Protein AF-A0A3B8NJV6-F1 (afdb_monomer_lite)

Radius of gyration: 21.3 Å; chains: 1; bounding box: 54×53×57 Å

pLDDT: mean 87.56, std 12.75, range [44.25, 98.75]

Sequence (401 aa):
MRKDLNSIYKDPWNVGYYSVETSPRDGHFWYRLAKHYKNSHYLWAAEQVAIGGRPANGEVPEEYLSAYQRRFAWFVERGIRPEVPRGGSMVGELSSMKEKVPERLYLNRDRRAGTPFAAYFLYPHKDEHLDNVSGHLYEYSVSGSKYLHTSGKYNNVYRNDAPIGGGTGEESLDLLLVLHGRHKFPLHPDRKGDQRDFMRRGNIKHDDDFVAAENNAEGDSYGQFAFNDYYGKGSRWERKSVLTREGHFVVMDKYRGSESLGNEYLAGPVWHLGFEETMESGRQKENWFDVPPLDNAWWKRGKSRLLLIMYPHENSQHGKLKQSNSQDTGPNITAFSYRPIRGLRDEYFLSVFVPYDLPQDPSDIRKRTHMQMDKNGSYEVTFEGQGIRVLLGEKWSVSRK

Secondary structure (DSSP, 8-state):
--S-HHHHHH-TTT--SS-STTTTHHHHHHHHHHHHHT-HHHHHHHHHHHH----TT----HHHHHHHHHHHHHHHTTT----PPP---EEEES-SSSS--EEEEEEES--STT--EEEEE--SS--TTTTT-TT-EEEEEETTEEEE--S-S--S-EETTEE-SS-SSGGGSSSEEEEETTSPSSPPTTSPP-TTS---STT-EE-TTT-EEEE-TTS-EEEEEEEETTTSTT-EEEEEEEE-TT--EEEEEEEEB-GGGTT-EEEEEEEEE---TTPPPEEES-SEEEE--SEE-TT--S-EEEEEEEPP-TT-EEEEEEES--SSSSSEEEEEEEEEE-BT-EEEEEEEEEEEETT--HHHHHHTEEEEE-TTS-EEEEEGGGTEEEEESSSEEEEE-

Structure (mmCIF, N/CA/C/O backbone):
data_AF-A0A3B8NJV6-F1
#
_entry.id   AF-A0A3B8NJV6-F1
#
loop_
_atom_site.group_PDB
_atom_site.id
_atom_site.type_symbol
_atom_site.label_atom_id
_atom_site.label_alt_id
_atom_site.label_comp_id
_atom_site.label_asym_id
_atom_site.label_entity_id
_atom_site.label_seq_id
_atom_site.pdbx_PDB_ins_code
_atom_site.Cartn_x
_atom_site.Cartn_y
_atom_site.Cartn_z
_atom_site.occupancy
_atom_site.B_iso_or_equiv
_atom_site.auth_seq_id
_atom_site.auth_comp_id
_atom_site.auth_asym_id
_atom_site.auth_atom_id
_atom_site.pdbx_PDB_model_num
ATOM 1 N N . MET A 1 1 ? 14.032 4.635 -5.694 1.00 59.88 1 MET A N 1
ATOM 2 C CA . MET A 1 1 ? 14.594 4.311 -7.019 1.00 59.88 1 MET A CA 1
ATOM 3 C C . MET A 1 1 ? 15.758 5.243 -7.265 1.00 59.88 1 MET A C 1
ATOM 5 O O . MET A 1 1 ? 15.798 6.339 -6.708 1.00 59.88 1 MET A O 1
ATOM 9 N N . ARG A 1 2 ? 16.762 4.794 -8.017 1.00 73.06 2 ARG A N 1
ATOM 10 C CA . ARG A 1 2 ? 17.920 5.632 -8.334 1.00 73.06 2 ARG A CA 1
ATOM 11 C C . ARG A 1 2 ? 17.519 6.728 -9.327 1.00 73.06 2 ARG A C 1
ATOM 13 O O . ARG A 1 2 ? 16.908 6.435 -10.347 1.00 73.06 2 ARG A O 1
ATOM 20 N N . LYS A 1 3 ? 17.894 7.979 -9.031 1.00 73.50 3 LYS A N 1
ATOM 21 C CA . LYS A 1 3 ? 17.603 9.142 -9.892 1.00 73.50 3 LYS A CA 1
ATOM 22 C C . LYS A 1 3 ? 18.487 9.197 -11.144 1.00 73.50 3 LYS A C 1
ATOM 24 O O . LYS A 1 3 ? 18.022 9.616 -12.195 1.00 73.50 3 LYS A O 1
ATOM 29 N N . ASP A 1 4 ? 19.743 8.761 -11.038 1.00 81.88 4 ASP A N 1
ATOM 30 C CA . ASP A 1 4 ? 20.669 8.676 -12.173 1.00 81.88 4 ASP A CA 1
ATOM 31 C C . ASP A 1 4 ? 20.677 7.267 -12.783 1.00 81.88 4 ASP A C 1
ATOM 33 O O . ASP A 1 4 ? 21.416 6.381 -12.342 1.00 81.88 4 ASP A O 1
ATOM 37 N N . LEU A 1 5 ? 19.856 7.070 -13.813 1.00 84.44 5 LEU A N 1
ATOM 38 C CA . LEU A 1 5 ? 19.783 5.811 -14.556 1.00 84.44 5 LEU A CA 1
ATOM 39 C C . LEU A 1 5 ? 21.039 5.549 -15.400 1.00 84.44 5 LEU A C 1
ATOM 41 O O . LEU A 1 5 ? 21.370 4.391 -15.654 1.00 84.44 5 LEU A O 1
ATOM 45 N N . ASN A 1 6 ? 21.788 6.590 -15.781 1.00 86.94 6 ASN A N 1
ATOM 46 C CA . ASN A 1 6 ? 22.976 6.430 -16.620 1.00 86.94 6 ASN A CA 1
ATOM 47 C C . ASN A 1 6 ? 24.079 5.657 -15.895 1.00 86.94 6 ASN A C 1
ATOM 49 O O . ASN A 1 6 ? 24.786 4.871 -16.524 1.00 86.94 6 ASN A O 1
ATOM 53 N N . SER A 1 7 ? 24.222 5.842 -14.579 1.00 87.62 7 SER A N 1
ATOM 54 C CA . SER A 1 7 ? 25.159 5.048 -13.772 1.00 87.62 7 SER A CA 1
ATOM 55 C C . SER A 1 7 ? 24.860 3.544 -13.836 1.00 87.62 7 SER A C 1
ATOM 57 O O . SER A 1 7 ? 25.784 2.751 -14.017 1.00 87.62 7 SER A O 1
ATOM 59 N N . ILE A 1 8 ? 23.577 3.161 -13.786 1.00 88.56 8 ILE A N 1
ATOM 60 C CA . ILE A 1 8 ? 23.128 1.767 -13.923 1.00 88.56 8 ILE A CA 1
ATOM 61 C C . ILE A 1 8 ? 23.467 1.254 -15.313 1.00 88.56 8 ILE A C 1
ATOM 63 O O . ILE A 1 8 ? 24.032 0.176 -15.460 1.00 88.56 8 ILE A O 1
ATOM 67 N N . TYR A 1 9 ? 23.141 2.019 -16.353 1.00 90.56 9 TYR A N 1
ATOM 68 C CA . TYR A 1 9 ? 23.356 1.548 -17.715 1.00 90.56 9 TYR A CA 1
ATOM 69 C C . TYR A 1 9 ? 24.833 1.462 -18.084 1.00 90.56 9 TYR A C 1
ATOM 71 O O . TYR A 1 9 ? 25.172 0.632 -18.921 1.00 90.56 9 TYR A O 1
ATOM 79 N N . LYS A 1 10 ? 25.718 2.244 -17.446 1.00 92.19 10 LYS A N 1
ATOM 80 C CA . LYS A 1 10 ? 27.181 2.166 -17.609 1.00 92.19 10 LYS A CA 1
ATOM 81 C C . LYS A 1 10 ? 27.787 0.950 -16.912 1.00 92.19 10 LYS A C 1
ATOM 83 O O . LYS A 1 10 ? 28.566 0.240 -17.555 1.00 92.19 10 LYS A O 1
ATOM 88 N N . ASP A 1 11 ? 27.391 0.676 -15.672 1.00 91.75 11 ASP A N 1
ATOM 89 C CA . ASP A 1 11 ? 27.839 -0.485 -14.898 1.00 91.75 11 ASP A CA 1
ATOM 90 C C . ASP A 1 11 ? 26.645 -1.285 -14.349 1.00 91.75 11 ASP A C 1
ATOM 92 O O . ASP A 1 11 ? 26.341 -1.244 -13.151 1.00 91.75 11 ASP A O 1
ATOM 96 N N . PRO A 1 12 ? 25.964 -2.057 -15.216 1.00 91.31 12 PRO A N 1
ATOM 97 C CA . PRO A 1 12 ? 24.761 -2.760 -14.815 1.00 91.31 12 PRO A CA 1
ATOM 98 C C . PRO A 1 12 ? 25.064 -3.936 -13.897 1.00 91.31 12 PRO A C 1
ATOM 100 O O . PRO A 1 12 ? 24.116 -4.556 -13.440 1.00 91.31 12 PRO A O 1
ATOM 103 N N . TRP A 1 13 ? 26.331 -4.294 -13.641 1.00 91.62 13 TRP A N 1
ATOM 104 C CA . TRP A 1 13 ? 26.699 -5.377 -12.728 1.00 91.62 13 TRP A CA 1
ATOM 105 C C . TRP A 1 13 ? 26.803 -4.892 -11.288 1.00 91.62 13 TRP A C 1
ATOM 107 O O . TRP A 1 13 ? 26.239 -5.552 -10.416 1.00 91.62 13 TRP A O 1
ATOM 117 N N . ASN A 1 14 ? 27.456 -3.752 -11.052 1.00 89.88 14 ASN A N 1
ATOM 118 C CA . ASN A 1 14 ? 27.744 -3.274 -9.697 1.00 89.88 14 ASN A CA 1
ATOM 119 C C . ASN A 1 14 ? 26.818 -2.144 -9.229 1.00 89.88 14 ASN A C 1
ATOM 121 O O . ASN A 1 14 ? 26.823 -1.794 -8.049 1.00 89.88 14 ASN A O 1
ATOM 125 N N . VAL A 1 15 ? 25.987 -1.599 -10.120 1.00 87.00 15 VAL A N 1
ATOM 126 C CA . VAL A 1 15 ? 24.996 -0.573 -9.785 1.00 87.00 15 VAL A CA 1
ATOM 127 C C . VAL A 1 15 ? 23.593 -1.139 -9.996 1.00 87.00 15 VAL A C 1
ATOM 129 O O . VAL A 1 15 ? 23.237 -1.549 -11.096 1.00 87.00 15 VAL A O 1
ATOM 132 N N . GLY A 1 16 ? 22.791 -1.178 -8.929 1.00 83.62 16 GLY A N 1
ATOM 133 C CA . GLY A 1 16 ? 21.400 -1.629 -8.977 1.00 83.62 16 GLY A CA 1
ATOM 134 C C . GLY A 1 16 ? 20.394 -0.486 -9.125 1.00 83.62 16 GLY A C 1
ATOM 135 O O . GLY A 1 16 ? 20.689 0.691 -8.868 1.00 83.62 16 GLY A O 1
ATOM 136 N N . TYR A 1 17 ? 19.170 -0.863 -9.503 1.00 84.50 17 TYR A N 1
ATOM 137 C CA . TYR A 1 17 ? 18.058 0.060 -9.727 1.00 84.50 17 TYR A CA 1
ATOM 138 C C . TYR A 1 17 ? 17.568 0.738 -8.443 1.00 84.50 17 TYR A C 1
ATOM 140 O O . TYR A 1 17 ? 17.256 1.934 -8.422 1.00 84.50 17 TYR A O 1
ATOM 148 N N . TYR A 1 18 ? 17.542 -0.013 -7.344 1.00 76.44 18 TYR A N 1
ATOM 149 C CA . TYR A 1 18 ? 17.189 0.506 -6.029 1.00 76.44 18 TYR A CA 1
ATOM 150 C C . TYR A 1 18 ? 18.429 1.029 -5.303 1.00 76.44 18 TYR A C 1
ATOM 152 O O . TYR A 1 18 ? 19.483 0.394 -5.297 1.00 76.44 18 TYR A O 1
ATOM 160 N N . SER A 1 19 ? 18.310 2.202 -4.679 1.00 70.50 19 SER A N 1
ATOM 161 C CA . SER A 1 19 ? 19.404 2.861 -3.956 1.00 70.50 19 SER A CA 1
ATOM 162 C C . SER A 1 19 ? 19.463 2.397 -2.497 1.00 70.50 19 SER A C 1
ATOM 164 O O . SER A 1 19 ? 19.260 3.195 -1.590 1.00 70.50 19 SER A O 1
ATOM 166 N N . VAL A 1 20 ? 19.711 1.102 -2.289 1.00 67.19 20 VAL A N 1
ATOM 167 C CA . VAL A 1 20 ? 19.859 0.470 -0.963 1.00 67.19 20 VAL A CA 1
ATOM 168 C C . VAL A 1 20 ? 21.326 0.123 -0.673 1.00 67.19 20 VAL A C 1
ATOM 170 O O . VAL A 1 20 ? 22.140 0.071 -1.598 1.00 67.19 20 VAL A O 1
ATOM 173 N N . GLU A 1 21 ? 21.665 -0.131 0.597 1.00 55.47 21 GLU A N 1
ATOM 174 C CA . GLU A 1 21 ? 23.042 -0.296 1.116 1.00 55.47 21 GLU A CA 1
ATOM 175 C C . GLU A 1 21 ? 23.912 -1.284 0.311 1.00 55.47 21 GLU A C 1
ATOM 177 O O . GLU A 1 21 ? 25.104 -1.051 0.128 1.00 55.47 21 GLU A O 1
ATOM 182 N N . THR A 1 22 ? 23.318 -2.343 -0.260 1.00 65.38 22 THR A N 1
ATOM 183 C CA . THR A 1 22 ? 23.992 -3.275 -1.190 1.00 65.38 22 THR A CA 1
ATOM 184 C C . THR A 1 22 ? 23.231 -3.443 -2.510 1.00 65.38 22 THR A C 1
ATOM 186 O O . THR A 1 22 ? 22.955 -4.550 -2.965 1.00 65.38 22 THR A O 1
ATOM 189 N N . SER A 1 23 ? 22.922 -2.311 -3.146 1.00 68.69 23 SER A N 1
ATOM 190 C CA . SER A 1 23 ? 22.157 -2.151 -4.396 1.00 68.69 23 SER A CA 1
ATOM 191 C C . SER A 1 23 ? 22.261 -3.280 -5.456 1.00 68.69 23 SER A C 1
ATOM 193 O O . SER A 1 23 ? 21.213 -3.725 -5.925 1.00 68.69 23 SER A O 1
ATOM 195 N N . PRO A 1 24 ? 23.442 -3.807 -5.852 1.00 79.88 24 PRO A N 1
ATOM 196 C CA . PRO A 1 24 ? 23.512 -4.855 -6.882 1.00 79.88 24 PRO A CA 1
ATOM 197 C C . PRO A 1 24 ? 23.193 -6.280 -6.385 1.00 79.88 24 PRO A C 1
ATOM 199 O O . PRO A 1 24 ? 22.933 -7.175 -7.199 1.00 79.88 24 PRO A O 1
ATOM 202 N N . ARG A 1 25 ? 23.214 -6.527 -5.066 1.00 83.75 25 ARG A N 1
ATOM 203 C CA . ARG A 1 25 ? 23.138 -7.873 -4.466 1.00 83.75 25 ARG A CA 1
ATOM 204 C 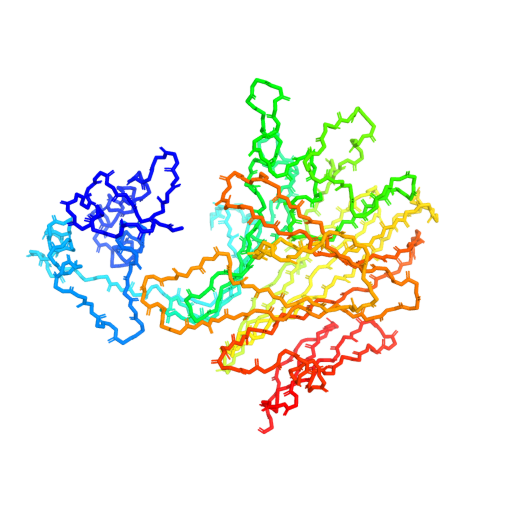C . ARG A 1 25 ? 21.860 -8.614 -4.848 1.00 83.75 25 ARG A C 1
ATOM 206 O O . ARG A 1 25 ? 21.944 -9.783 -5.235 1.00 83.75 25 ARG A O 1
ATOM 213 N N . ASP A 1 26 ? 20.717 -7.937 -4.805 1.00 82.69 26 ASP A N 1
ATOM 214 C CA . ASP A 1 26 ? 19.420 -8.525 -5.161 1.00 82.69 26 ASP A CA 1
ATOM 215 C C . ASP A 1 26 ? 19.384 -8.924 -6.636 1.00 82.69 26 ASP A C 1
ATOM 217 O O . ASP A 1 26 ? 18.955 -10.023 -6.993 1.00 82.69 26 ASP A O 1
ATOM 221 N N . GLY A 1 27 ? 19.943 -8.081 -7.507 1.00 88.50 27 GLY A N 1
ATOM 222 C CA . GLY A 1 27 ? 20.093 -8.403 -8.920 1.00 88.50 27 GLY A CA 1
ATOM 223 C C . GLY A 1 27 ? 20.971 -9.627 -9.155 1.00 88.50 27 GLY A C 1
ATOM 224 O O . GLY A 1 27 ? 20.663 -10.429 -10.038 1.00 88.50 27 GLY A O 1
ATOM 225 N N . HIS A 1 28 ? 22.062 -9.794 -8.403 1.00 92.81 28 HIS A N 1
ATOM 226 C CA . HIS A 1 28 ? 22.901 -10.991 -8.509 1.00 92.81 28 HIS A CA 1
ATOM 227 C C . HIS A 1 28 ? 22.203 -12.242 -7.980 1.00 92.81 28 HIS A C 1
ATOM 229 O O . HIS A 1 28 ? 22.380 -13.319 -8.548 1.00 92.81 28 HIS A O 1
ATOM 235 N N . PHE A 1 29 ? 21.430 -12.118 -6.899 1.00 93.38 29 PHE A N 1
ATOM 236 C CA . PHE A 1 29 ? 20.648 -13.219 -6.350 1.00 93.38 29 PHE A CA 1
ATOM 237 C C . PHE A 1 29 ? 19.683 -13.773 -7.402 1.00 93.38 29 PHE A C 1
ATOM 239 O O . PHE A 1 29 ? 19.800 -14.943 -7.776 1.00 93.38 29 PHE A O 1
ATOM 246 N N . TRP A 1 30 ? 18.826 -12.918 -7.966 1.00 95.00 30 TRP A N 1
ATOM 247 C CA . TRP A 1 30 ? 17.870 -13.333 -8.993 1.00 95.00 30 TRP A CA 1
ATOM 248 C C . TRP A 1 30 ? 18.550 -13.814 -10.274 1.00 95.00 30 TRP A C 1
ATOM 250 O O . TRP A 1 30 ? 18.141 -14.831 -10.828 1.00 95.00 30 TRP A O 1
ATOM 260 N N . TYR A 1 31 ? 19.639 -13.166 -10.708 1.00 96.31 31 TYR A N 1
ATOM 261 C CA . TYR A 1 31 ? 20.431 -13.628 -11.854 1.00 96.31 31 TYR A CA 1
ATOM 262 C C . TYR A 1 31 ? 20.943 -15.062 -11.653 1.00 96.31 31 TYR A C 1
ATOM 264 O O . TYR A 1 31 ? 20.847 -15.893 -12.557 1.00 96.31 31 TYR A O 1
ATOM 272 N N . ARG A 1 32 ? 21.487 -15.379 -10.468 1.00 97.19 32 ARG A N 1
ATOM 273 C CA . ARG A 1 32 ? 22.006 -16.722 -10.167 1.00 97.19 32 ARG A CA 1
ATOM 274 C C . ARG A 1 32 ? 20.896 -17.765 -10.147 1.00 97.19 32 ARG A C 1
ATOM 276 O O . ARG A 1 32 ? 21.096 -18.831 -10.723 1.00 97.19 32 ARG A O 1
ATOM 283 N N . LEU A 1 33 ? 19.737 -17.454 -9.561 1.00 97.38 33 LEU A N 1
ATOM 284 C CA . LEU A 1 33 ? 18.571 -18.343 -9.600 1.00 97.38 33 LEU A CA 1
ATOM 285 C C . LEU A 1 33 ? 18.084 -18.564 -11.035 1.00 97.38 33 LEU A C 1
ATOM 287 O O . LEU A 1 33 ? 17.900 -19.706 -11.454 1.00 97.38 33 LEU A O 1
ATOM 291 N N . ALA A 1 34 ? 17.952 -17.492 -11.818 1.00 97.69 34 ALA A N 1
ATOM 292 C CA . ALA A 1 34 ? 17.563 -17.563 -13.221 1.00 97.69 34 ALA A CA 1
ATOM 293 C C . ALA A 1 34 ? 18.521 -18.436 -14.034 1.00 97.69 34 ALA A C 1
ATOM 295 O O . ALA A 1 34 ? 18.077 -19.266 -14.821 1.00 97.69 34 ALA A O 1
ATOM 296 N N . LYS A 1 35 ? 19.834 -18.295 -13.815 1.00 97.69 35 LYS A N 1
ATOM 297 C CA . LYS A 1 35 ? 20.860 -19.080 -14.512 1.00 97.69 35 LYS A CA 1
ATOM 298 C C . LYS A 1 35 ? 20.842 -20.546 -14.081 1.00 97.69 35 LYS A C 1
ATOM 300 O O . LYS A 1 35 ? 20.921 -21.422 -14.938 1.00 97.69 35 LYS A O 1
ATOM 305 N N . HIS A 1 36 ? 20.739 -20.809 -12.778 1.00 97.69 36 HIS A N 1
ATOM 306 C CA . HIS A 1 36 ? 20.732 -22.162 -12.219 1.00 97.69 36 HIS A CA 1
ATOM 307 C C . HIS A 1 36 ? 19.515 -22.964 -12.696 1.00 97.69 36 HIS A C 1
ATOM 309 O O . HIS A 1 36 ? 19.670 -24.076 -13.191 1.00 97.69 36 HIS A O 1
ATOM 315 N N . TYR A 1 37 ? 18.323 -22.366 -12.628 1.00 97.12 37 TYR A N 1
ATOM 316 C CA . TYR A 1 37 ? 17.068 -23.024 -13.000 1.00 97.12 37 TYR A CA 1
ATOM 317 C C . TYR A 1 37 ? 16.658 -22.818 -14.464 1.00 97.12 37 TYR A C 1
ATOM 319 O O . TYR A 1 37 ? 15.643 -23.363 -14.886 1.00 97.12 37 TYR A O 1
ATOM 327 N N . LYS A 1 38 ? 17.408 -22.018 -15.237 1.00 96.81 38 LYS A N 1
ATOM 328 C CA . LYS A 1 38 ? 17.051 -21.588 -16.605 1.00 96.81 38 LYS A CA 1
ATOM 329 C C . LYS A 1 38 ? 15.616 -21.045 -16.693 1.00 96.81 38 LYS A C 1
ATOM 331 O O . LYS A 1 38 ? 14.884 -21.348 -17.628 1.00 96.81 38 LYS A O 1
ATOM 336 N N . ASN A 1 39 ? 15.204 -20.277 -15.686 1.00 96.69 39 ASN A N 1
ATOM 337 C CA . ASN A 1 39 ? 13.809 -19.896 -15.482 1.00 96.69 39 ASN A CA 1
ATOM 338 C C . ASN A 1 39 ? 13.537 -18.442 -15.915 1.00 96.69 39 ASN A C 1
ATOM 340 O O . ASN A 1 39 ? 14.139 -17.507 -15.377 1.00 96.69 39 ASN A O 1
ATOM 344 N N . SER A 1 40 ? 12.593 -18.260 -16.843 1.00 97.19 40 SER A N 1
ATOM 345 C CA . SER A 1 40 ? 12.201 -16.960 -17.406 1.00 97.19 40 SER A CA 1
ATOM 346 C C . SER A 1 40 ? 11.607 -15.983 -16.378 1.00 97.19 40 SER A C 1
ATOM 348 O O . SER A 1 40 ? 11.819 -14.776 -16.491 1.00 97.19 40 SER A O 1
ATOM 350 N N . HIS A 1 41 ? 10.915 -16.472 -15.343 1.00 96.31 41 HIS A N 1
ATOM 351 C CA . HIS A 1 41 ? 10.338 -15.630 -14.285 1.00 96.31 41 HIS A CA 1
ATOM 352 C C . HIS A 1 41 ? 11.412 -15.067 -13.346 1.00 96.31 41 HIS A C 1
ATOM 354 O O . HIS A 1 41 ? 11.364 -13.897 -12.967 1.00 96.31 41 HIS A O 1
ATOM 360 N N . TYR A 1 42 ? 12.419 -15.871 -12.990 1.00 96.62 42 TYR A N 1
ATOM 361 C CA . TYR A 1 42 ? 13.564 -15.369 -12.223 1.00 96.62 42 TYR A CA 1
ATOM 362 C C . TYR A 1 42 ? 14.407 -14.389 -13.041 1.00 96.62 42 TYR A C 1
ATOM 364 O O . TYR A 1 42 ? 14.929 -13.426 -12.480 1.00 96.62 42 TYR A O 1
ATOM 372 N N . LEU A 1 43 ? 14.517 -14.595 -14.359 1.00 97.31 43 LEU A N 1
ATOM 373 C CA . LEU A 1 43 ? 15.170 -13.631 -15.245 1.00 97.31 43 LEU A CA 1
ATOM 374 C C . LEU A 1 43 ? 14.400 -12.305 -15.284 1.00 97.31 43 LEU A C 1
ATOM 376 O O . LEU A 1 43 ? 15.017 -11.248 -15.170 1.00 97.31 43 LEU A O 1
ATOM 380 N N . TRP A 1 44 ? 13.067 -12.354 -15.362 1.00 96.31 44 TRP A N 1
ATOM 381 C CA . TRP A 1 44 ? 12.225 -11.163 -15.243 1.00 96.31 44 TRP A CA 1
ATOM 382 C C . TRP A 1 44 ? 12.467 -10.434 -13.919 1.00 96.31 44 TRP A C 1
ATOM 384 O O . TRP A 1 44 ? 12.732 -9.234 -13.933 1.00 96.31 44 TRP A O 1
ATOM 394 N N . ALA A 1 45 ? 12.478 -11.147 -12.786 1.00 94.31 45 ALA A N 1
ATOM 395 C CA . ALA A 1 45 ? 12.755 -10.548 -11.479 1.00 94.31 45 ALA A CA 1
ATOM 396 C C . ALA A 1 45 ? 14.148 -9.894 -11.433 1.00 94.31 45 ALA A C 1
ATOM 398 O O . ALA A 1 45 ? 14.295 -8.780 -10.929 1.00 94.31 45 ALA A O 1
ATOM 399 N N . ALA A 1 46 ? 15.159 -10.546 -12.020 1.00 95.19 46 ALA A N 1
ATOM 400 C CA . ALA A 1 46 ? 16.510 -10.005 -12.127 1.00 95.19 46 ALA A CA 1
ATOM 401 C C . ALA A 1 46 ? 16.563 -8.710 -12.957 1.00 95.19 46 ALA A C 1
ATOM 403 O O . ALA A 1 46 ? 17.291 -7.790 -12.590 1.00 95.19 46 ALA A O 1
ATOM 404 N N . GLU A 1 47 ? 15.807 -8.624 -14.056 1.00 95.12 47 GLU A N 1
ATOM 405 C CA . GLU A 1 47 ? 15.700 -7.419 -14.892 1.00 95.12 47 GLU A CA 1
ATOM 406 C C . GLU A 1 47 ? 15.035 -6.259 -14.131 1.00 95.12 47 GLU A C 1
ATOM 408 O O . GLU A 1 47 ? 15.544 -5.134 -14.178 1.00 95.12 47 GLU A O 1
ATOM 413 N N . GLN A 1 48 ? 13.960 -6.532 -13.375 1.00 91.56 48 GLN A N 1
ATOM 414 C CA . GLN A 1 48 ? 13.280 -5.520 -12.553 1.00 91.56 48 GLN A CA 1
ATOM 415 C C . GLN A 1 48 ? 14.244 -4.869 -11.554 1.00 91.56 48 GLN A C 1
ATOM 417 O O . GLN A 1 48 ? 14.393 -3.649 -11.535 1.00 91.56 48 GLN A O 1
ATOM 422 N N . VAL A 1 49 ? 14.945 -5.673 -10.749 1.00 89.62 49 VAL A N 1
ATOM 423 C CA . VAL A 1 49 ? 15.782 -5.139 -9.659 1.00 89.62 49 VAL A CA 1
ATOM 424 C C . VAL A 1 49 ? 17.116 -4.564 -10.138 1.00 89.62 49 VAL A C 1
ATOM 426 O O . VAL A 1 49 ? 17.696 -3.706 -9.472 1.00 89.62 49 VAL A O 1
ATOM 429 N N . ALA A 1 50 ? 17.638 -5.039 -11.271 1.00 91.50 50 ALA A N 1
ATOM 430 C CA . ALA A 1 50 ? 18.943 -4.607 -11.751 1.00 91.50 50 ALA A CA 1
ATOM 431 C C . ALA A 1 50 ? 18.865 -3.315 -12.558 1.00 91.50 50 ALA A C 1
ATOM 433 O O . ALA A 1 50 ? 19.670 -2.418 -12.336 1.00 91.50 50 ALA A O 1
ATOM 434 N N . ILE A 1 51 ? 17.908 -3.230 -13.487 1.00 92.12 51 ILE A N 1
ATOM 435 C CA . ILE A 1 51 ? 17.839 -2.135 -14.465 1.00 92.12 51 ILE A CA 1
ATOM 436 C C . ILE A 1 51 ? 16.452 -1.483 -14.562 1.00 92.12 51 ILE A C 1
ATOM 438 O O . ILE A 1 51 ? 16.245 -0.620 -15.410 1.00 92.12 51 ILE A O 1
ATOM 442 N N . GLY A 1 52 ? 15.513 -1.858 -13.685 1.00 89.94 52 GLY A N 1
ATOM 443 C CA . GLY A 1 52 ? 14.208 -1.205 -13.543 1.00 89.94 52 GLY A CA 1
ATOM 444 C C . GLY A 1 52 ? 13.084 -1.790 -14.391 1.00 89.94 52 GLY A C 1
ATOM 445 O O . GLY A 1 52 ? 12.005 -1.203 -14.448 1.00 89.94 52 GLY A O 1
ATOM 446 N N . GLY A 1 53 ? 13.318 -2.920 -15.066 1.00 92.69 53 GLY A N 1
ATOM 447 C CA . GLY A 1 53 ? 12.289 -3.567 -15.880 1.00 92.69 53 GLY A CA 1
ATOM 448 C C . GLY A 1 53 ? 11.841 -2.739 -17.084 1.00 92.69 53 GLY A C 1
ATOM 449 O O . GLY A 1 53 ? 12.465 -1.737 -17.437 1.00 92.69 53 GLY A O 1
ATOM 450 N N . ARG A 1 54 ? 10.768 -3.184 -17.738 1.00 93.44 54 ARG A N 1
ATOM 451 C CA . ARG A 1 54 ? 10.249 -2.597 -18.982 1.00 93.44 54 ARG A CA 1
ATOM 452 C C . ARG A 1 54 ? 8.883 -1.943 -18.760 1.00 93.44 54 ARG A C 1
ATOM 454 O O . ARG A 1 54 ? 8.144 -2.418 -17.896 1.00 93.44 54 ARG A O 1
ATOM 461 N N . PRO A 1 55 ? 8.517 -0.909 -19.537 1.00 93.25 55 PRO A N 1
ATOM 462 C CA . PRO A 1 55 ? 7.153 -0.386 -19.555 1.00 93.25 55 PRO A CA 1
ATOM 463 C C . PRO A 1 55 ? 6.152 -1.388 -20.130 1.00 93.25 55 PRO A C 1
ATOM 465 O O . PRO A 1 55 ? 6.521 -2.385 -20.752 1.00 93.25 55 PRO A O 1
ATOM 468 N N . ALA A 1 56 ? 4.862 -1.082 -19.975 1.00 89.50 56 ALA A N 1
ATOM 469 C CA . ALA A 1 56 ? 3.766 -1.925 -20.452 1.00 89.50 56 ALA A CA 1
ATOM 470 C C . ALA A 1 56 ? 3.787 -2.161 -21.974 1.00 89.50 56 ALA A C 1
ATOM 472 O O . ALA A 1 56 ? 3.423 -3.243 -22.424 1.00 89.50 56 ALA A O 1
ATOM 473 N N . ASN A 1 57 ? 4.239 -1.178 -22.761 1.00 90.12 57 ASN A N 1
ATOM 474 C CA . ASN A 1 57 ? 4.390 -1.310 -24.214 1.00 90.12 57 ASN A CA 1
ATOM 475 C C . ASN A 1 57 ? 5.695 -2.019 -24.630 1.00 90.12 57 ASN A C 1
ATOM 477 O O . ASN A 1 57 ? 5.886 -2.297 -25.809 1.00 90.12 57 ASN A O 1
ATOM 481 N N . GLY A 1 58 ? 6.594 -2.309 -23.683 1.00 91.38 58 GLY A N 1
ATOM 482 C CA . GLY A 1 58 ? 7.873 -2.975 -23.931 1.00 91.38 58 GLY A CA 1
ATOM 483 C C . GLY A 1 58 ? 8.947 -2.113 -24.605 1.00 91.38 58 GLY A C 1
ATOM 484 O O . GLY A 1 58 ? 10.062 -2.603 -24.787 1.00 91.38 58 GLY A O 1
ATOM 485 N N . GLU A 1 59 ? 8.649 -0.858 -24.947 1.00 92.81 59 GLU A N 1
ATOM 486 C CA . GLU A 1 59 ? 9.588 0.053 -25.605 1.00 92.81 59 GLU A CA 1
ATOM 487 C C . GLU A 1 59 ? 10.627 0.572 -24.612 1.00 92.81 59 GLU A C 1
ATOM 489 O O . GLU A 1 59 ? 10.294 1.117 -23.561 1.00 92.81 59 GLU A O 1
ATOM 494 N N . VAL A 1 60 ? 11.906 0.421 -24.943 1.00 93.88 60 VAL A N 1
ATOM 495 C CA . VAL A 1 60 ? 13.017 0.797 -24.065 1.00 93.88 60 VAL A CA 1
ATOM 496 C C . VAL A 1 60 ? 14.084 1.578 -24.841 1.00 93.88 60 VAL A C 1
ATOM 498 O O . VAL A 1 60 ? 14.260 1.314 -26.031 1.00 93.88 60 VAL A O 1
ATOM 501 N N . PRO A 1 61 ? 14.803 2.522 -24.201 1.00 93.81 61 PRO A N 1
ATOM 502 C CA . PRO A 1 61 ? 15.913 3.238 -24.833 1.00 93.81 61 PRO A CA 1
ATOM 503 C C . PRO A 1 61 ? 17.061 2.314 -25.266 1.00 93.81 61 PRO A C 1
ATOM 505 O O . PRO A 1 61 ? 17.231 1.213 -24.732 1.00 93.81 61 PRO A O 1
ATOM 508 N N . GLU A 1 62 ? 17.901 2.781 -26.190 1.00 95.38 62 GLU A N 1
ATOM 509 C CA . GLU A 1 62 ? 19.072 2.026 -26.658 1.00 95.38 62 GLU A CA 1
ATOM 510 C C . GLU A 1 62 ? 20.061 1.733 -25.523 1.00 95.38 62 GLU A C 1
ATOM 512 O O . GLU A 1 62 ? 20.611 0.634 -25.433 1.00 95.38 62 GLU A O 1
ATOM 517 N N . GLU A 1 63 ? 20.239 2.677 -24.599 1.00 94.12 63 GLU A N 1
ATOM 518 C CA . GLU A 1 63 ? 21.119 2.534 -23.441 1.00 94.12 63 GLU A CA 1
ATOM 519 C C . GLU A 1 63 ? 20.639 1.421 -22.507 1.00 94.12 63 GLU A C 1
ATOM 521 O O . GLU A 1 63 ? 21.449 0.643 -21.994 1.00 94.12 63 GLU A O 1
ATOM 526 N N . TYR A 1 64 ? 19.318 1.296 -22.340 1.00 95.00 64 TYR A N 1
ATOM 527 C CA . TYR A 1 64 ? 18.711 0.196 -21.598 1.00 95.00 64 TYR A CA 1
ATOM 528 C C . TYR A 1 64 ? 19.003 -1.140 -22.282 1.00 95.00 64 TYR A C 1
ATOM 530 O O . TYR A 1 64 ? 19.436 -2.090 -21.628 1.00 95.00 64 TYR A O 1
ATOM 538 N N . LEU A 1 65 ? 18.787 -1.228 -23.600 1.00 95.69 65 LEU A N 1
ATOM 539 C CA . LEU A 1 65 ? 19.029 -2.458 -24.360 1.00 95.69 65 LEU A CA 1
ATOM 540 C C . LEU A 1 65 ? 20.501 -2.868 -24.317 1.00 95.69 65 LEU A C 1
ATOM 542 O O . LEU A 1 65 ? 20.796 -4.043 -24.105 1.00 95.69 65 LEU A O 1
ATOM 546 N N . SER A 1 66 ? 21.416 -1.910 -24.443 1.00 95.88 66 SER A N 1
ATOM 547 C CA . SER A 1 66 ? 22.857 -2.133 -24.311 1.00 95.88 66 SER A CA 1
ATOM 548 C C . SER A 1 66 ? 23.221 -2.656 -22.916 1.00 95.88 66 SER A C 1
ATOM 550 O O . SER A 1 66 ? 23.933 -3.656 -22.779 1.00 95.88 66 SER A O 1
ATOM 552 N N . ALA A 1 67 ? 22.680 -2.048 -21.855 1.00 96.00 67 ALA A N 1
ATOM 553 C CA . ALA A 1 67 ? 22.874 -2.518 -20.484 1.00 96.00 67 ALA A CA 1
ATOM 554 C C . ALA A 1 67 ? 22.312 -3.933 -20.269 1.00 96.00 67 ALA A C 1
ATOM 556 O O . ALA A 1 67 ? 22.985 -4.784 -19.678 1.00 96.00 67 ALA A O 1
ATOM 557 N N . TYR A 1 68 ? 21.117 -4.209 -20.798 1.00 96.69 68 TYR A N 1
ATOM 558 C CA . TYR A 1 68 ? 20.487 -5.525 -20.763 1.00 96.69 68 TYR A CA 1
ATOM 559 C C . TYR A 1 68 ? 21.349 -6.575 -21.475 1.00 96.69 68 TYR A C 1
ATOM 561 O O . TYR A 1 68 ? 21.631 -7.625 -20.899 1.00 96.69 68 TYR A O 1
ATOM 569 N N . GLN A 1 69 ? 21.825 -6.289 -22.691 1.00 96.50 69 GLN A N 1
ATOM 570 C CA . GLN A 1 69 ? 22.672 -7.200 -23.464 1.00 96.50 69 GLN A CA 1
ATOM 571 C C . GLN A 1 69 ? 23.979 -7.518 -22.734 1.00 96.50 69 GLN A C 1
ATOM 573 O O . GLN A 1 69 ? 24.362 -8.681 -22.673 1.00 96.50 69 GLN A O 1
ATOM 578 N N . ARG A 1 70 ? 24.632 -6.526 -22.113 1.00 96.38 70 ARG A N 1
ATOM 579 C CA . ARG A 1 70 ? 25.870 -6.748 -21.343 1.00 96.38 70 ARG A CA 1
ATOM 580 C C . ARG A 1 70 ? 25.639 -7.523 -20.048 1.00 96.38 70 ARG A C 1
ATOM 582 O O . ARG A 1 70 ? 26.434 -8.397 -19.707 1.00 96.38 70 ARG A O 1
ATOM 589 N N . ARG A 1 71 ? 24.569 -7.218 -19.308 1.00 95.69 71 ARG A N 1
ATOM 590 C CA . ARG A 1 71 ? 24.271 -7.886 -18.032 1.00 95.69 71 ARG A CA 1
ATOM 591 C C . ARG A 1 71 ? 23.744 -9.305 -18.228 1.00 95.69 71 ARG A C 1
ATOM 593 O O . ARG A 1 71 ? 24.109 -10.205 -17.480 1.00 95.69 71 ARG A O 1
ATOM 600 N N . PHE A 1 72 ? 22.886 -9.514 -19.218 1.00 97.31 72 PHE A N 1
ATOM 601 C CA . PHE A 1 72 ? 22.158 -10.766 -19.419 1.00 97.31 72 PHE A CA 1
ATOM 602 C C . PHE A 1 72 ? 22.630 -11.552 -20.656 1.00 97.31 72 PHE A C 1
ATOM 604 O O . PHE A 1 72 ? 21.923 -12.459 -21.095 1.00 97.31 72 PHE A O 1
ATOM 611 N N . ALA A 1 73 ? 23.835 -11.269 -21.178 1.00 97.38 73 ALA A N 1
ATOM 612 C CA . ALA A 1 73 ? 24.428 -11.904 -22.367 1.00 97.38 73 ALA A CA 1
ATOM 613 C C . ALA A 1 73 ? 24.287 -13.433 -22.377 1.00 97.38 73 ALA A C 1
ATOM 615 O O . ALA A 1 73 ? 23.823 -14.010 -23.356 1.00 97.38 73 ALA A O 1
ATOM 616 N N . TRP A 1 74 ? 24.584 -14.087 -21.246 1.00 97.81 74 TRP A N 1
ATOM 617 C CA . TRP A 1 74 ? 24.488 -15.544 -21.118 1.00 97.81 74 TRP A CA 1
ATOM 618 C C . TRP A 1 74 ? 23.093 -16.089 -21.470 1.00 97.81 74 TRP A C 1
ATOM 620 O O . TRP A 1 74 ? 22.993 -17.155 -22.081 1.00 97.81 74 TRP A O 1
ATOM 630 N N . PHE A 1 75 ? 22.028 -15.368 -21.090 1.00 98.31 75 PHE A N 1
ATOM 631 C CA . PHE A 1 75 ? 20.638 -15.718 -21.403 1.00 98.31 75 PHE A CA 1
ATOM 632 C C . PHE A 1 75 ? 20.289 -15.390 -22.855 1.00 98.31 75 PHE A C 1
ATOM 634 O O . PHE A 1 75 ? 19.661 -16.210 -23.522 1.00 98.31 75 PHE A O 1
ATOM 641 N N . VAL A 1 76 ? 20.745 -14.232 -23.350 1.00 97.25 76 VAL A N 1
ATOM 642 C CA . VAL A 1 76 ? 20.542 -13.783 -24.738 1.00 97.25 76 VAL A CA 1
ATOM 643 C C . VAL A 1 76 ? 21.119 -14.794 -25.730 1.00 97.25 76 VAL A C 1
ATOM 645 O O . VAL A 1 76 ? 20.401 -15.247 -26.616 1.00 97.25 76 VAL A O 1
ATOM 648 N N . GLU A 1 77 ? 22.365 -15.230 -25.525 1.00 97.56 77 GLU A N 1
ATOM 649 C CA . GLU A 1 77 ? 23.041 -16.265 -26.328 1.00 97.56 77 GLU A CA 1
ATOM 650 C C . GLU A 1 77 ? 22.279 -17.597 -26.374 1.00 97.56 77 GLU A C 1
ATOM 652 O O . GLU A 1 77 ? 22.461 -18.395 -27.288 1.00 97.56 77 GLU A O 1
ATOM 657 N N . ARG A 1 78 ? 21.447 -17.861 -25.363 1.00 97.75 78 ARG A N 1
ATOM 658 C CA . ARG A 1 78 ? 20.705 -19.118 -25.187 1.00 97.75 78 ARG A CA 1
ATOM 659 C C . ARG A 1 78 ? 19.222 -18.980 -25.511 1.00 97.75 78 ARG A C 1
ATOM 661 O O . ARG A 1 78 ? 18.469 -19.918 -25.275 1.00 97.75 78 ARG A O 1
ATOM 668 N N . GLY A 1 79 ? 18.798 -17.822 -26.018 1.00 97.00 79 GLY A N 1
ATOM 669 C CA . GLY A 1 79 ? 17.403 -17.556 -26.360 1.00 97.00 79 GLY A CA 1
ATOM 670 C C . GLY A 1 79 ? 16.446 -17.535 -25.163 1.00 97.00 79 GLY A C 1
ATOM 671 O O . GLY A 1 79 ? 15.238 -17.599 -25.368 1.00 97.00 79 GLY A O 1
ATOM 672 N N . ILE A 1 80 ? 16.950 -17.431 -23.928 1.00 97.25 80 ILE A N 1
ATOM 673 C CA . ILE A 1 80 ? 16.118 -17.353 -22.721 1.00 97.25 80 ILE A CA 1
ATOM 674 C C . ILE A 1 80 ? 15.690 -15.898 -22.538 1.00 97.25 80 ILE A C 1
ATOM 676 O O . ILE A 1 80 ? 16.531 -15.001 -22.441 1.00 97.25 80 ILE A O 1
ATOM 680 N N . ARG A 1 81 ? 14.379 -15.658 -22.497 1.00 95.75 81 ARG A N 1
ATOM 681 C CA . ARG A 1 81 ? 13.793 -14.318 -22.390 1.00 95.75 81 ARG A CA 1
ATOM 682 C C . ARG A 1 81 ? 13.051 -14.164 -21.061 1.00 95.75 81 ARG A C 1
ATOM 684 O O . ARG A 1 81 ? 12.509 -15.147 -20.568 1.00 95.75 81 ARG A O 1
ATOM 691 N N . PRO A 1 82 ? 13.038 -12.962 -20.462 1.00 95.69 82 PRO A N 1
ATOM 692 C CA . PRO A 1 82 ? 12.248 -12.701 -19.271 1.00 95.69 82 PRO A CA 1
ATOM 693 C C . PRO A 1 82 ? 10.764 -12.870 -19.596 1.00 95.69 82 PRO A C 1
ATOM 695 O O . PRO A 1 82 ? 10.275 -12.348 -20.598 1.00 95.69 82 PRO A O 1
ATOM 698 N N . GLU A 1 83 ? 10.049 -13.568 -18.723 1.00 95.50 83 GLU A N 1
ATOM 699 C CA . GLU A 1 83 ? 8.599 -13.724 -18.806 1.00 95.50 83 GLU A CA 1
ATOM 700 C C . GLU A 1 83 ? 7.969 -13.153 -17.546 1.00 95.50 83 GLU A C 1
ATOM 702 O O . GLU A 1 83 ? 8.444 -13.399 -16.436 1.00 95.50 83 GLU A O 1
ATOM 707 N N . VAL A 1 84 ? 6.897 -12.381 -17.717 1.00 93.62 84 VAL A N 1
ATOM 708 C CA . VAL A 1 84 ? 6.151 -11.832 -16.586 1.00 93.62 84 VAL A CA 1
ATOM 709 C C . VAL A 1 84 ? 5.526 -13.003 -15.819 1.00 93.62 84 VAL A C 1
ATOM 711 O O . VAL A 1 84 ? 4.756 -13.758 -16.419 1.00 93.62 84 VAL A O 1
ATOM 714 N N . PRO A 1 85 ? 5.821 -13.171 -14.517 1.00 91.62 85 PRO A N 1
ATOM 715 C CA . PRO A 1 85 ? 5.221 -14.229 -13.723 1.00 91.62 85 PRO A CA 1
ATOM 716 C C . PRO A 1 85 ? 3.700 -14.116 -13.728 1.00 91.62 85 PRO A C 1
ATOM 718 O O . PRO A 1 85 ? 3.142 -13.013 -13.749 1.00 91.62 85 PRO A O 1
ATOM 721 N N . ARG A 1 86 ? 3.021 -15.262 -13.616 1.00 86.25 86 ARG A N 1
ATOM 722 C CA . ARG A 1 86 ? 1.601 -15.260 -13.251 1.00 86.25 86 ARG A CA 1
ATOM 723 C C . ARG A 1 86 ? 1.455 -14.487 -11.937 1.00 86.25 86 ARG A C 1
ATOM 725 O O . ARG A 1 86 ? 2.214 -14.722 -10.998 1.00 86.25 86 ARG A O 1
ATOM 732 N N . GLY A 1 87 ? 0.536 -13.528 -11.902 1.00 86.38 87 GLY A N 1
ATOM 733 C CA . GLY A 1 87 ? 0.145 -12.890 -10.649 1.00 86.38 87 GLY A CA 1
ATOM 734 C C . GLY A 1 87 ? -1.192 -13.431 -10.173 1.00 86.38 87 GLY A C 1
ATOM 735 O O . GLY A 1 87 ? -1.483 -14.607 -10.379 1.00 86.38 87 GLY A O 1
ATOM 736 N N . GLY A 1 88 ? -1.972 -12.562 -9.546 1.00 94.12 88 GLY A N 1
ATOM 737 C CA . GLY A 1 88 ? -3.160 -12.938 -8.801 1.00 94.12 88 GLY A CA 1
ATOM 738 C C . GLY A 1 88 ? -2.951 -12.661 -7.319 1.00 94.12 88 GLY A C 1
ATOM 739 O O . GLY A 1 88 ? -1.824 -12.728 -6.813 1.00 94.12 88 GLY A O 1
ATOM 740 N N . SER A 1 89 ? -4.043 -12.333 -6.646 1.00 96.31 89 SER A N 1
ATOM 741 C CA . SER A 1 89 ? -4.082 -12.180 -5.207 1.00 96.31 89 SER A CA 1
ATOM 742 C C . SER A 1 89 ? -3.805 -13.529 -4.572 1.00 96.31 89 SER A C 1
ATOM 744 O O . SER A 1 89 ? -4.361 -14.546 -4.987 1.00 96.31 89 SER A O 1
ATOM 746 N N . MET A 1 90 ? -2.940 -13.549 -3.567 1.00 95.50 90 MET A N 1
ATOM 747 C CA . MET A 1 90 ? -2.575 -14.789 -2.895 1.00 95.50 90 MET A CA 1
ATOM 748 C C . MET A 1 90 ? -2.079 -14.530 -1.478 1.00 95.50 90 MET A C 1
ATOM 750 O O . MET A 1 90 ? -1.524 -13.468 -1.179 1.00 95.50 90 MET A O 1
ATOM 754 N N . VAL A 1 91 ? -2.218 -15.548 -0.633 1.00 94.25 91 VAL A N 1
ATOM 755 C CA . VAL A 1 91 ? -1.498 -15.641 0.636 1.00 94.25 91 VAL A CA 1
ATOM 756 C C . VAL A 1 91 ? -0.130 -16.251 0.338 1.00 94.25 91 VAL A C 1
ATOM 758 O O . VAL A 1 91 ? -0.031 -17.357 -0.186 1.00 94.25 91 VAL A O 1
ATOM 761 N N . GLY A 1 92 ? 0.931 -15.491 0.590 1.00 90.50 92 GLY A N 1
ATOM 762 C CA . GLY A 1 92 ? 2.302 -15.974 0.497 1.00 90.50 92 GLY A CA 1
ATOM 763 C C . GLY A 1 92 ? 2.674 -16.743 1.757 1.00 90.50 92 GLY A C 1
ATOM 764 O O . GLY A 1 92 ? 2.537 -16.207 2.854 1.00 90.50 92 GLY A O 1
ATOM 765 N N . GLU A 1 93 ? 3.162 -17.968 1.587 1.00 87.88 93 GLU A N 1
ATOM 766 C CA . GLU A 1 93 ? 3.596 -18.851 2.672 1.00 87.88 93 GLU A CA 1
ATOM 767 C C . GLU A 1 93 ? 5.132 -18.823 2.802 1.00 87.88 93 GLU A C 1
ATOM 769 O O . GLU A 1 93 ? 5.835 -18.842 1.788 1.00 87.88 93 GLU A O 1
ATOM 774 N N . LEU A 1 94 ? 5.660 -18.822 4.034 1.00 78.19 94 LEU A N 1
ATOM 775 C CA . LEU A 1 94 ? 7.108 -18.903 4.306 1.00 78.19 94 LEU A CA 1
ATOM 776 C C . LEU A 1 94 ? 7.708 -20.232 3.811 1.00 78.19 94 LEU A C 1
ATOM 778 O O . LEU A 1 94 ? 8.845 -20.299 3.343 1.00 78.19 94 LEU A O 1
ATOM 782 N N . SER A 1 95 ? 6.929 -21.305 3.921 1.00 69.19 95 SER A N 1
ATOM 783 C CA . SER A 1 95 ? 7.240 -22.631 3.407 1.00 69.19 95 SER A CA 1
ATOM 784 C C . SER A 1 95 ? 5.958 -23.232 2.858 1.00 69.19 95 SER A C 1
ATOM 786 O O . SER A 1 95 ? 4.975 -23.361 3.578 1.00 69.19 95 SER A O 1
ATOM 788 N N . SER A 1 96 ? 5.973 -23.624 1.587 1.00 62.03 96 SER A N 1
ATOM 789 C CA . SER A 1 96 ? 4.859 -24.349 0.965 1.00 62.03 96 SER A CA 1
ATOM 790 C C . SER A 1 96 ? 4.875 -25.853 1.275 1.00 62.03 96 SER A C 1
ATOM 792 O O . SER A 1 96 ? 4.069 -26.611 0.733 1.00 62.03 96 SER A O 1
ATOM 794 N N . MET A 1 97 ? 5.826 -26.299 2.108 1.00 67.94 97 MET A N 1
ATOM 795 C CA . MET A 1 97 ? 5.955 -27.687 2.558 1.00 67.94 97 MET A CA 1
ATOM 796 C C . MET A 1 97 ? 5.045 -27.937 3.779 1.00 67.94 97 MET A C 1
ATOM 798 O O . MET A 1 97 ? 3.998 -27.316 3.905 1.00 67.94 97 MET A O 1
ATOM 802 N N . LYS A 1 98 ? 5.393 -28.888 4.660 1.00 66.62 98 LYS A N 1
ATOM 803 C CA . LYS A 1 98 ? 4.510 -29.392 5.734 1.00 66.62 98 LYS A CA 1
ATOM 804 C C . LYS A 1 98 ? 3.850 -28.314 6.604 1.00 66.62 98 LYS A C 1
ATOM 806 O O . LYS A 1 98 ? 2.698 -28.496 6.970 1.00 66.62 98 LYS A O 1
ATOM 811 N N . GLU A 1 99 ? 4.562 -27.233 6.911 1.00 74.38 99 GLU A N 1
ATOM 812 C CA . GLU A 1 99 ? 4.070 -26.144 7.759 1.00 74.38 99 GLU A CA 1
ATOM 813 C C . GLU A 1 99 ? 3.791 -24.911 6.900 1.00 74.38 99 GLU A C 1
ATOM 815 O O . GLU A 1 99 ? 4.713 -24.178 6.527 1.00 74.38 99 GLU A O 1
ATOM 820 N N . LYS A 1 100 ? 2.515 -24.708 6.570 1.00 81.44 100 LYS A N 1
ATOM 821 C CA . LYS A 1 100 ? 2.043 -23.564 5.792 1.00 81.44 100 LYS A CA 1
ATOM 822 C C . LYS A 1 100 ? 1.848 -22.370 6.708 1.00 81.44 100 LYS A C 1
ATOM 824 O O . LYS A 1 100 ? 0.802 -22.222 7.323 1.00 81.44 100 LYS A O 1
ATOM 829 N N . VAL A 1 101 ? 2.872 -21.532 6.798 1.00 83.81 101 VAL A N 1
ATOM 830 C CA . VAL A 1 101 ? 2.845 -20.325 7.631 1.00 83.81 101 VAL A CA 1
ATOM 831 C C . VAL A 1 101 ? 2.588 -19.106 6.745 1.00 83.81 101 VAL A C 1
ATOM 833 O O . VAL A 1 101 ? 3.467 -18.780 5.937 1.00 83.81 101 VAL A O 1
ATOM 836 N N . PRO A 1 102 ? 1.437 -18.416 6.874 1.00 88.19 102 PRO A N 1
ATOM 837 C CA . PRO A 1 102 ? 1.194 -17.155 6.184 1.00 88.19 102 PRO A CA 1
ATOM 838 C C . PRO A 1 102 ? 2.252 -16.112 6.559 1.00 88.19 102 PRO A C 1
ATOM 840 O O . PRO A 1 102 ? 2.467 -15.796 7.724 1.00 88.19 102 PRO A O 1
ATOM 843 N N . GLU A 1 103 ? 2.928 -15.560 5.556 1.00 87.25 103 GLU A N 1
ATOM 844 C CA . GLU A 1 103 ? 3.935 -14.506 5.728 1.00 87.25 103 GLU A CA 1
ATOM 845 C C . GLU A 1 103 ? 3.469 -13.201 5.084 1.00 87.25 103 GLU A C 1
ATOM 847 O O . GLU A 1 103 ? 3.841 -12.111 5.523 1.00 87.25 103 GLU A O 1
ATOM 852 N N . ARG A 1 104 ? 2.681 -13.283 4.006 1.00 91.00 104 ARG A N 1
ATOM 853 C CA . ARG A 1 104 ? 2.305 -12.119 3.199 1.00 91.00 104 ARG A CA 1
ATOM 854 C C . ARG A 1 104 ? 0.906 -12.249 2.629 1.00 91.00 104 ARG A C 1
ATOM 856 O O . ARG A 1 104 ? 0.468 -13.340 2.288 1.00 91.00 104 ARG A O 1
ATOM 863 N N . LEU A 1 105 ? 0.257 -11.112 2.421 1.00 95.25 105 LEU A N 1
ATOM 864 C CA . LEU A 1 105 ? -0.935 -11.005 1.584 1.00 95.25 105 LEU A CA 1
ATOM 865 C C . LEU A 1 105 ? -0.589 -10.159 0.367 1.00 95.25 105 LEU A C 1
ATOM 867 O O . LEU A 1 105 ? -0.120 -9.033 0.521 1.00 95.25 105 LEU A O 1
ATOM 871 N N . TYR A 1 106 ? -0.821 -10.692 -0.826 1.00 95.75 106 TYR A N 1
ATOM 872 C CA . TYR A 1 106 ? -0.653 -9.982 -2.088 1.00 95.75 106 TYR A CA 1
ATOM 873 C C . TYR A 1 106 ? -2.018 -9.716 -2.709 1.00 95.75 106 TYR A C 1
ATOM 875 O O . TYR A 1 106 ? -2.830 -10.633 -2.806 1.00 95.75 106 TYR A O 1
ATOM 883 N N . LEU A 1 107 ? -2.243 -8.483 -3.154 1.00 97.56 107 LEU A N 1
ATOM 884 C CA . LEU A 1 107 ? -3.419 -8.062 -3.904 1.00 97.56 107 LEU A CA 1
ATOM 885 C C . LEU A 1 107 ? -2.959 -7.519 -5.248 1.00 97.56 107 LEU A C 1
ATOM 887 O O . LEU A 1 107 ? -2.351 -6.449 -5.323 1.00 97.56 107 LEU A O 1
ATOM 891 N N . ASN A 1 108 ? -3.228 -8.271 -6.305 1.00 96.12 108 ASN A N 1
ATOM 892 C CA . ASN A 1 108 ? -2.956 -7.866 -7.674 1.00 96.12 108 ASN A CA 1
ATOM 893 C C . ASN A 1 108 ? -3.664 -8.797 -8.647 1.00 96.12 108 ASN A C 1
ATOM 895 O O . ASN A 1 108 ? -3.895 -9.964 -8.359 1.00 96.12 108 ASN A O 1
ATOM 899 N N . ARG A 1 109 ? -3.922 -8.309 -9.857 1.00 93.19 109 ARG A N 1
ATOM 900 C CA . ARG A 1 109 ? -4.395 -9.162 -10.952 1.00 93.19 109 ARG A CA 1
ATOM 901 C C . ARG A 1 109 ? -3.261 -9.963 -11.581 1.00 93.19 109 ARG A C 1
ATOM 903 O O . ARG A 1 109 ? -3.396 -11.147 -11.864 1.00 93.19 109 ARG A O 1
ATOM 910 N N . ASP A 1 110 ? -2.154 -9.286 -11.864 1.00 91.00 110 ASP A N 1
ATOM 911 C CA . ASP A 1 110 ? -0.979 -9.858 -12.509 1.00 91.00 110 ASP A CA 1
ATOM 912 C C . ASP A 1 110 ? 0.286 -9.068 -12.115 1.00 91.00 110 ASP A C 1
ATOM 914 O O . ASP A 1 110 ? 0.264 -8.344 -11.119 1.00 91.00 110 ASP A O 1
ATOM 918 N N . ARG A 1 111 ? 1.415 -9.290 -12.796 1.00 90.88 111 ARG A N 1
ATOM 919 C CA . ARG A 1 111 ? 2.707 -8.638 -12.509 1.00 90.88 111 ARG A CA 1
ATOM 920 C C . ARG A 1 111 ? 3.187 -7.743 -13.657 1.00 90.88 111 ARG A C 1
ATOM 922 O O . ARG A 1 111 ? 4.370 -7.406 -13.717 1.00 90.88 111 ARG A O 1
ATOM 929 N N . ARG A 1 112 ? 2.313 -7.398 -14.609 1.00 92.94 112 ARG A N 1
ATOM 930 C CA . ARG A 1 112 ? 2.671 -6.539 -15.743 1.00 92.94 112 ARG A CA 1
ATOM 931 C C . ARG A 1 112 ? 2.964 -5.123 -15.259 1.00 92.94 112 ARG A C 1
ATOM 933 O O . ARG A 1 112 ? 2.434 -4.645 -14.261 1.00 92.94 112 ARG A O 1
ATOM 940 N N . ALA A 1 113 ? 3.821 -4.431 -15.998 1.00 92.56 113 ALA A N 1
ATOM 941 C CA . ALA A 1 113 ? 4.155 -3.051 -15.692 1.00 92.56 113 ALA A CA 1
ATOM 942 C C . ALA A 1 113 ? 2.890 -2.179 -15.647 1.00 92.56 113 ALA A C 1
ATOM 944 O O . ALA A 1 113 ? 2.064 -2.212 -16.559 1.00 92.56 113 ALA A O 1
ATOM 945 N N . GLY A 1 114 ? 2.749 -1.406 -14.573 1.00 92.00 114 GLY A N 1
ATOM 946 C CA . GLY A 1 114 ? 1.638 -0.478 -14.376 1.00 92.00 114 GLY A CA 1
ATOM 947 C C . GLY A 1 114 ? 0.372 -1.081 -13.768 1.00 92.00 114 GLY A C 1
ATOM 948 O O . GLY A 1 114 ? -0.510 -0.312 -13.388 1.00 92.00 114 GLY A O 1
ATOM 949 N N . THR A 1 115 ? 0.266 -2.403 -13.610 1.00 94.38 115 THR A N 1
ATOM 950 C CA . THR A 1 115 ? -0.907 -2.976 -12.937 1.00 94.38 115 THR A CA 1
ATOM 951 C C . THR A 1 115 ? -0.917 -2.634 -11.450 1.00 94.38 115 THR A C 1
ATOM 953 O O . THR A 1 115 ? 0.155 -2.648 -10.839 1.00 94.38 115 THR A O 1
ATOM 956 N N . PRO A 1 116 ? -2.094 -2.369 -10.855 1.00 96.56 116 PRO A N 1
ATOM 957 C CA . PRO A 1 116 ? -2.204 -2.135 -9.423 1.00 96.56 116 PRO A CA 1
ATOM 958 C C . PRO A 1 116 ? -1.642 -3.291 -8.594 1.00 96.56 116 PRO A C 1
ATOM 960 O O . PRO A 1 116 ? -1.879 -4.465 -8.900 1.00 96.56 116 PRO A O 1
ATOM 963 N N . PHE A 1 117 ? -0.937 -2.942 -7.525 1.00 96.44 117 PHE A N 1
ATOM 964 C CA . PHE A 1 117 ? -0.385 -3.876 -6.558 1.00 96.44 117 PHE A CA 1
ATOM 965 C C . PHE A 1 117 ? -0.512 -3.302 -5.148 1.00 96.44 117 PHE A C 1
ATOM 967 O O . PHE A 1 117 ? -0.212 -2.131 -4.919 1.00 96.44 117 PHE A O 1
ATOM 974 N N . ALA A 1 118 ? -0.929 -4.134 -4.200 1.00 96.44 118 ALA A N 1
ATOM 975 C CA . ALA A 1 118 ? -0.844 -3.844 -2.778 1.00 96.44 118 ALA A CA 1
ATOM 976 C C . ALA A 1 118 ? -0.403 -5.096 -2.019 1.00 96.44 118 ALA A C 1
ATOM 978 O O . ALA A 1 118 ? -0.746 -6.214 -2.415 1.00 96.44 118 ALA A O 1
ATOM 979 N N . ALA A 1 119 ? 0.353 -4.934 -0.935 1.00 94.19 119 ALA A N 1
ATOM 980 C CA . ALA A 1 119 ? 0.774 -6.083 -0.147 1.00 94.19 119 ALA A CA 1
ATOM 981 C C . ALA A 1 119 ? 1.052 -5.787 1.326 1.00 94.19 119 ALA A C 1
ATOM 983 O O . ALA A 1 119 ? 1.480 -4.695 1.702 1.00 94.19 119 ALA A O 1
ATOM 984 N N . TYR A 1 120 ? 0.837 -6.816 2.143 1.00 93.06 120 TYR A N 1
ATOM 985 C CA . TYR A 1 120 ? 0.970 -6.788 3.595 1.00 93.06 120 TYR A CA 1
ATOM 986 C C . TYR A 1 120 ? 1.953 -7.850 4.078 1.00 93.06 120 TYR A C 1
ATOM 988 O O . TYR A 1 120 ? 2.066 -8.912 3.460 1.00 93.06 120 TYR A O 1
ATOM 996 N N . PHE A 1 121 ? 2.612 -7.587 5.204 1.00 89.06 121 PHE A N 1
ATOM 997 C CA . PHE A 1 121 ? 3.279 -8.628 5.988 1.00 89.06 121 PHE A CA 1
ATOM 998 C C . PHE A 1 121 ? 2.298 -9.231 6.991 1.00 89.06 121 PHE A C 1
ATOM 1000 O O . PHE A 1 121 ? 1.500 -8.507 7.573 1.00 89.06 121 PHE A O 1
ATOM 1007 N N . LEU A 1 122 ? 2.370 -10.538 7.221 1.00 89.12 122 LEU A N 1
ATOM 1008 C CA . LEU A 1 122 ? 1.454 -11.307 8.067 1.00 89.12 122 LEU A CA 1
ATOM 1009 C C . LEU A 1 122 ? 2.182 -12.177 9.101 1.00 89.12 122 LEU A C 1
ATOM 1011 O O . LEU A 1 122 ? 1.628 -13.183 9.523 1.00 89.12 122 LEU A O 1
ATOM 1015 N N . TYR A 1 123 ? 3.403 -11.817 9.518 1.00 80.75 123 TYR A N 1
ATOM 1016 C CA . TYR A 1 123 ? 4.184 -12.676 10.419 1.00 80.75 123 TYR A CA 1
ATOM 1017 C C . TYR A 1 123 ? 3.355 -13.140 11.631 1.00 80.75 123 TYR A C 1
ATOM 1019 O O . TYR A 1 123 ? 2.735 -12.295 12.297 1.00 80.75 123 TYR A O 1
ATOM 1027 N N . PRO A 1 124 ? 3.334 -14.461 11.904 1.00 71.56 124 PRO A N 1
ATOM 1028 C CA . PRO A 1 124 ? 2.349 -15.091 12.784 1.00 71.56 124 PRO A CA 1
ATOM 1029 C C . PRO A 1 124 ? 2.494 -14.659 14.241 1.00 71.56 124 PRO A C 1
ATOM 1031 O O . PRO A 1 124 ? 1.512 -14.575 14.986 1.00 71.56 124 PRO A O 1
ATOM 1034 N N . HIS A 1 125 ? 3.731 -14.350 14.622 1.00 68.06 125 HIS A N 1
ATOM 1035 C CA . HIS A 1 125 ? 4.127 -13.915 15.942 1.00 68.06 125 HIS A CA 1
ATOM 1036 C C . HIS A 1 125 ? 5.091 -12.748 15.826 1.00 68.06 125 HIS A C 1
ATOM 1038 O O . HIS A 1 125 ? 5.722 -12.514 14.795 1.00 68.06 125 HIS A O 1
ATOM 1044 N N . LYS A 1 126 ? 5.210 -12.043 16.938 1.00 60.66 126 LYS A N 1
ATOM 1045 C CA . LYS A 1 126 ? 6.271 -11.086 17.169 1.00 60.66 126 LYS A CA 1
ATOM 1046 C C . LYS A 1 126 ? 7.600 -11.854 17.366 1.00 60.66 126 LYS A C 1
ATOM 1048 O O . LYS A 1 126 ? 7.694 -12.628 18.317 1.00 60.66 126 LYS A O 1
ATOM 1053 N N . ASP A 1 127 ? 8.569 -11.688 16.459 1.00 54.69 127 ASP A N 1
ATOM 1054 C CA . ASP A 1 127 ? 9.933 -12.243 16.567 1.00 54.69 127 ASP A CA 1
ATOM 1055 C C . ASP A 1 127 ? 10.981 -11.137 16.749 1.00 54.69 127 ASP A C 1
ATOM 1057 O O . ASP A 1 127 ? 10.874 -10.096 16.106 1.00 54.69 127 ASP A O 1
ATOM 1061 N N . GLU A 1 128 ? 12.009 -11.359 17.583 1.00 53.81 128 GLU A N 1
ATOM 1062 C CA . GLU A 1 128 ? 12.969 -10.330 18.045 1.00 53.81 128 GLU A CA 1
ATOM 1063 C C . GLU A 1 128 ? 13.662 -9.513 16.924 1.00 53.81 128 GLU A C 1
ATOM 1065 O O . GLU A 1 128 ? 14.329 -8.514 17.204 1.00 53.81 128 GLU A O 1
ATOM 1070 N N . HIS A 1 129 ? 13.541 -9.919 15.652 1.00 52.44 129 HIS A N 1
ATOM 1071 C CA . HIS A 1 129 ? 14.165 -9.264 14.505 1.00 52.44 129 HIS A CA 1
ATOM 1072 C C . HIS A 1 129 ? 13.184 -8.481 13.606 1.00 52.44 129 HIS A C 1
ATOM 1074 O O . HIS A 1 129 ? 13.590 -7.477 13.019 1.00 52.44 129 HIS A O 1
ATOM 1080 N N . LEU A 1 130 ? 11.918 -8.910 13.491 1.00 57.34 130 LEU A N 1
ATOM 1081 C CA . LEU A 1 130 ? 10.841 -8.337 12.652 1.00 57.34 130 LEU A CA 1
ATOM 1082 C C . LEU A 1 130 ? 9.557 -8.031 13.452 1.00 57.34 130 LEU A C 1
ATOM 1084 O O . LEU A 1 130 ? 8.472 -7.832 12.906 1.00 57.34 130 LEU A O 1
ATOM 1088 N N . ASP A 1 131 ? 9.710 -7.949 14.766 1.00 54.94 131 ASP A N 1
ATOM 1089 C CA . ASP A 1 131 ? 8.723 -7.782 15.830 1.00 54.94 131 ASP A CA 1
ATOM 1090 C C . ASP A 1 131 ? 7.505 -6.883 15.563 1.00 54.94 131 ASP A C 1
ATOM 1092 O O . ASP A 1 131 ? 6.419 -7.094 16.102 1.00 54.94 131 ASP A O 1
ATOM 1096 N N . ASN A 1 132 ? 7.693 -5.793 14.831 1.00 64.38 132 ASN A N 1
ATOM 1097 C CA . ASN A 1 132 ? 6.711 -4.721 14.698 1.00 64.38 132 ASN A CA 1
ATOM 1098 C C . ASN A 1 132 ? 5.967 -4.753 13.362 1.00 64.38 132 ASN A C 1
ATOM 1100 O O . ASN A 1 132 ? 4.951 -4.073 13.228 1.00 64.38 132 ASN A O 1
ATOM 1104 N N . VAL A 1 133 ? 6.435 -5.532 12.382 1.00 71.69 133 VAL A N 1
ATOM 1105 C CA . VAL A 1 133 ? 5.969 -5.408 11.000 1.00 71.69 133 VAL A CA 1
ATOM 1106 C C . VAL A 1 133 ? 4.724 -6.231 10.652 1.00 71.69 133 VAL A C 1
ATOM 1108 O O . VAL A 1 133 ? 4.188 -6.073 9.560 1.00 71.69 133 VAL A O 1
ATOM 1111 N N . SER A 1 134 ? 4.183 -7.066 11.534 1.00 80.38 134 SER A N 1
ATOM 1112 C CA . SER A 1 134 ? 2.981 -7.842 11.191 1.00 80.38 134 SER A CA 1
ATOM 1113 C C . SER A 1 134 ? 1.781 -6.939 10.855 1.00 80.38 134 SER A C 1
ATOM 1115 O O . SER A 1 134 ? 1.585 -5.890 11.459 1.00 80.38 134 SER A O 1
ATOM 1117 N N . GLY A 1 135 ? 0.929 -7.318 9.914 1.00 82.88 135 GLY A N 1
ATOM 1118 C CA . GLY A 1 135 ? -0.301 -6.610 9.534 1.00 82.88 135 GLY A CA 1
ATOM 1119 C C . GLY A 1 135 ? -0.138 -5.252 8.833 1.00 82.88 135 GLY A C 1
ATOM 1120 O O . GLY A 1 135 ? -1.142 -4.667 8.422 1.00 82.88 135 GLY A O 1
ATOM 1121 N N . HIS A 1 136 ? 1.077 -4.721 8.670 1.00 86.50 136 HIS A N 1
ATOM 1122 C CA . HIS A 1 136 ? 1.254 -3.437 7.992 1.00 86.50 136 HIS A CA 1
ATOM 1123 C C . HIS A 1 136 ? 1.251 -3.594 6.464 1.00 86.50 136 HIS A C 1
ATOM 1125 O O . HIS A 1 136 ? 1.685 -4.618 5.928 1.00 86.50 136 HIS A O 1
ATOM 1131 N N . LEU A 1 137 ? 0.779 -2.562 5.760 1.00 90.19 137 LEU A N 1
ATOM 1132 C CA . LEU A 1 137 ? 0.852 -2.465 4.301 1.00 90.19 137 LEU A CA 1
ATOM 1133 C C . LEU A 1 137 ? 2.249 -1.989 3.885 1.00 90.19 137 LEU A C 1
ATOM 1135 O O . LEU A 1 137 ? 2.607 -0.849 4.146 1.00 90.19 137 LEU A O 1
ATOM 1139 N N . TYR A 1 138 ? 3.063 -2.831 3.254 1.00 84.81 138 TYR A N 1
ATOM 1140 C CA . TYR A 1 138 ? 4.436 -2.431 2.911 1.00 84.81 138 TYR A CA 1
ATOM 1141 C C . TYR A 1 138 ? 4.552 -1.805 1.523 1.00 84.81 138 TYR A C 1
ATOM 1143 O O . TYR A 1 138 ? 5.543 -1.132 1.229 1.00 84.81 138 TYR A O 1
ATOM 1151 N N . GLU A 1 139 ? 3.560 -2.027 0.662 1.00 89.69 139 GLU A N 1
ATOM 1152 C CA . GLU A 1 139 ? 3.522 -1.428 -0.661 1.00 89.69 139 GLU A CA 1
ATOM 1153 C C . GLU A 1 139 ? 2.092 -1.226 -1.149 1.00 89.69 139 GLU A C 1
ATOM 1155 O O . GLU A 1 139 ? 1.239 -2.101 -1.005 1.00 89.69 139 GLU A O 1
ATOM 1160 N N . TYR A 1 140 ? 1.879 -0.082 -1.795 1.00 95.25 140 TYR A N 1
ATOM 1161 C CA . TYR A 1 140 ? 0.781 0.155 -2.721 1.00 95.25 140 TYR A CA 1
ATOM 1162 C C . TYR A 1 140 ? 1.300 0.971 -3.907 1.00 95.25 140 TYR A C 1
ATOM 1164 O O . TYR A 1 140 ? 1.870 2.058 -3.737 1.00 95.25 140 TYR A O 1
ATOM 1172 N N . SER A 1 141 ? 1.134 0.422 -5.107 1.00 94.81 141 SER A N 1
ATOM 1173 C CA . SER A 1 141 ? 1.615 1.005 -6.354 1.00 94.81 141 SER A CA 1
ATOM 1174 C C . SER A 1 141 ? 0.600 0.832 -7.484 1.00 94.81 141 SER A C 1
ATOM 1176 O O . SER A 1 141 ? -0.088 -0.184 -7.588 1.00 94.81 141 SER A O 1
ATOM 1178 N N . VAL A 1 142 ? 0.474 1.859 -8.327 1.00 95.56 142 VAL A N 1
ATOM 1179 C CA . VAL A 1 142 ? -0.480 1.909 -9.446 1.00 95.56 142 VAL A CA 1
ATOM 1180 C C . VAL A 1 142 ? 0.152 2.658 -10.607 1.00 95.56 142 VAL A C 1
ATOM 1182 O O . VAL A 1 142 ? 0.736 3.722 -10.420 1.00 95.56 142 VAL A O 1
ATOM 1185 N N . SER A 1 143 ? 0.033 2.116 -11.822 1.00 93.75 143 SER A N 1
ATOM 1186 C CA . SER A 1 143 ? 0.452 2.783 -13.062 1.00 93.75 143 SER A CA 1
ATOM 1187 C C . SER A 1 143 ? 1.902 3.293 -13.036 1.00 93.75 143 SER A C 1
ATOM 1189 O O . SER A 1 143 ? 2.220 4.344 -13.581 1.00 93.75 143 SER A O 1
ATOM 1191 N N . GLY A 1 144 ? 2.799 2.551 -12.376 1.00 92.19 144 GLY A N 1
ATOM 1192 C CA . GLY A 1 144 ? 4.218 2.903 -12.256 1.00 92.19 144 GLY A CA 1
ATOM 1193 C C . GLY A 1 144 ? 4.543 3.906 -11.148 1.00 92.19 144 GLY A C 1
ATOM 1194 O O . GLY A 1 144 ? 5.704 4.271 -11.007 1.00 92.19 144 GLY A O 1
ATOM 1195 N N . SER A 1 145 ? 3.572 4.331 -10.344 1.00 93.94 145 SER A N 1
ATOM 1196 C CA . SER A 1 145 ? 3.784 5.196 -9.182 1.00 93.94 145 SER A CA 1
ATOM 1197 C C . SER A 1 145 ? 3.648 4.397 -7.889 1.00 93.94 145 SER A C 1
ATOM 1199 O O . SER A 1 145 ? 2.694 3.636 -7.728 1.00 93.94 145 SER A O 1
ATOM 1201 N N . LYS A 1 146 ? 4.595 4.565 -6.962 1.00 92.31 146 LYS A N 1
ATOM 1202 C CA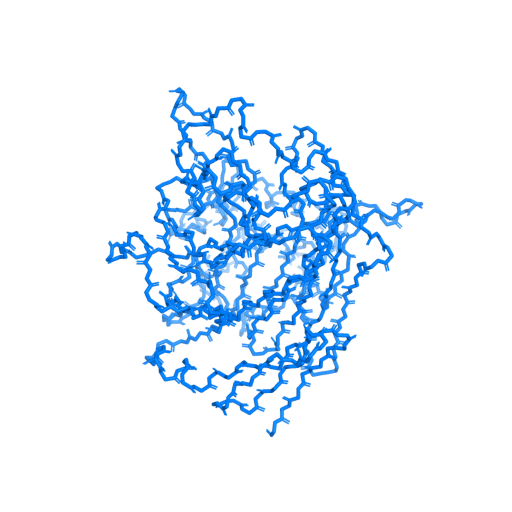 . LYS A 1 146 ? 4.542 3.990 -5.611 1.00 92.31 146 LYS A CA 1
ATOM 1203 C C . LYS A 1 146 ? 4.047 5.055 -4.641 1.00 92.31 146 LYS A C 1
ATOM 1205 O O . LYS A 1 146 ? 4.658 6.118 -4.539 1.00 92.31 146 LYS A O 1
ATOM 1210 N N . TYR A 1 147 ? 2.954 4.778 -3.938 1.00 92.31 147 TYR A N 1
ATOM 1211 C CA . TYR A 1 147 ? 2.279 5.771 -3.099 1.00 92.31 147 TYR A CA 1
ATOM 1212 C C . TYR A 1 147 ? 2.411 5.519 -1.602 1.00 92.31 147 TYR A C 1
ATOM 1214 O O . TYR A 1 147 ? 2.480 6.484 -0.847 1.00 92.31 147 TYR A O 1
ATOM 1222 N N . LEU A 1 148 ? 2.461 4.252 -1.188 1.00 85.06 148 LEU A N 1
ATOM 1223 C CA . LEU A 1 148 ? 2.694 3.872 0.205 1.00 85.06 148 LEU A CA 1
ATOM 1224 C C . LEU A 1 148 ? 3.952 3.025 0.317 1.00 85.06 148 LEU A C 1
ATOM 1226 O O . LEU A 1 148 ? 4.210 2.130 -0.500 1.00 85.06 148 LEU A O 1
ATOM 1230 N N . HIS A 1 149 ? 4.718 3.336 1.351 1.00 73.00 149 HIS A N 1
ATOM 1231 C CA . HIS A 1 149 ? 5.803 2.532 1.868 1.00 73.00 149 HIS A CA 1
ATOM 1232 C C . HIS A 1 149 ? 5.984 2.918 3.329 1.00 73.00 149 HIS A C 1
ATOM 1234 O O . HIS A 1 149 ? 6.122 4.102 3.634 1.00 73.00 149 HIS A O 1
ATOM 1240 N N . THR A 1 150 ? 6.040 1.932 4.216 1.00 64.06 150 THR A N 1
ATOM 1241 C CA . THR A 1 150 ? 6.407 2.181 5.609 1.00 64.06 150 THR A CA 1
ATOM 1242 C C . THR A 1 150 ? 7.745 2.890 5.713 1.00 64.06 150 THR A C 1
ATOM 1244 O O . THR A 1 150 ? 8.645 2.627 4.914 1.00 64.06 150 THR A O 1
ATOM 1247 N N . SER A 1 151 ? 7.922 3.698 6.759 1.00 53.09 151 SER A N 1
ATOM 1248 C CA . SER A 1 151 ? 9.150 4.473 6.977 1.00 53.09 151 SER A CA 1
ATOM 1249 C C . SER A 1 151 ? 10.398 3.632 7.269 1.00 53.09 151 SER A C 1
ATOM 1251 O O . SER A 1 151 ? 11.487 4.183 7.458 1.00 53.09 151 SER A O 1
ATOM 1253 N N . GLY A 1 152 ? 10.274 2.311 7.281 1.00 55.34 152 GLY A N 1
ATOM 1254 C CA . GLY A 1 152 ? 11.386 1.385 7.196 1.00 55.34 152 GLY A CA 1
ATOM 1255 C C . GLY A 1 152 ? 11.035 0.023 7.772 1.00 55.34 152 GLY A C 1
ATOM 1256 O O . GLY A 1 152 ? 10.274 -0.059 8.738 1.00 55.34 152 GLY A O 1
ATOM 1257 N N . LYS A 1 153 ? 11.651 -1.040 7.246 1.00 54.31 153 LYS A N 1
ATOM 1258 C CA . LYS A 1 153 ? 11.683 -2.352 7.916 1.00 54.31 153 L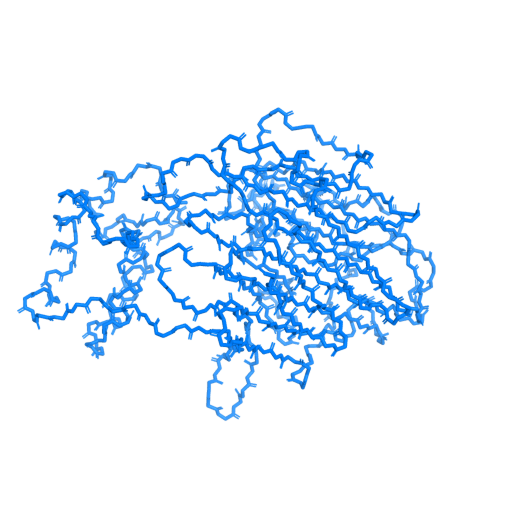YS A CA 1
ATOM 1259 C C . LYS A 1 153 ? 12.290 -2.250 9.324 1.00 54.31 153 LYS A C 1
ATOM 1261 O O . LYS A 1 153 ? 11.827 -2.924 10.239 1.00 54.31 153 LYS A O 1
ATOM 1266 N N . TYR A 1 154 ? 13.293 -1.386 9.499 1.00 54.44 154 TYR A N 1
ATOM 1267 C CA . TYR A 1 154 ? 13.902 -1.072 10.786 1.00 54.44 154 TYR A CA 1
ATOM 1268 C C . TYR A 1 154 ? 13.615 0.396 11.136 1.00 54.44 154 TYR A C 1
ATOM 1270 O O . TYR A 1 154 ? 14.386 1.315 10.867 1.00 54.44 154 TYR A O 1
ATOM 1278 N N . ASN A 1 155 ? 12.455 0.630 11.737 1.00 55.66 155 ASN A N 1
ATOM 1279 C CA . ASN A 1 155 ? 12.059 1.949 12.226 1.00 55.66 155 ASN A CA 1
ATOM 1280 C C . ASN A 1 155 ? 12.912 2.411 13.432 1.00 55.66 155 ASN A C 1
ATOM 1282 O O . ASN A 1 155 ? 13.308 3.573 13.502 1.00 55.66 155 ASN A O 1
ATOM 1286 N N . ASN A 1 156 ? 13.297 1.480 14.311 1.00 59.44 156 ASN A N 1
ATOM 1287 C CA . ASN A 1 156 ? 14.027 1.716 15.564 1.00 59.44 156 ASN A CA 1
ATOM 1288 C C . ASN A 1 156 ? 15.556 1.779 15.392 1.00 59.44 156 ASN A C 1
ATOM 1290 O O . ASN A 1 156 ? 16.292 1.222 16.209 1.00 59.44 156 ASN A O 1
ATOM 1294 N N . VAL A 1 157 ? 16.062 2.397 14.324 1.00 59.62 157 VAL A N 1
ATOM 1295 C CA . VAL A 1 157 ? 17.513 2.455 14.076 1.00 59.62 157 VAL A CA 1
ATOM 1296 C C . VAL A 1 157 ? 18.073 3.815 14.455 1.00 59.62 157 VAL A C 1
ATOM 1298 O O . VAL A 1 157 ? 17.548 4.859 14.063 1.00 59.62 157 VAL A O 1
ATOM 1301 N N . TYR A 1 158 ? 19.189 3.781 15.181 1.00 60.28 158 TYR A N 1
ATOM 1302 C CA . TYR A 1 158 ? 19.931 4.953 15.619 1.00 60.28 158 TYR A CA 1
ATOM 1303 C C . TYR A 1 158 ? 21.347 4.940 15.052 1.00 60.28 158 TYR A C 1
ATOM 1305 O O . TYR A 1 158 ? 21.985 3.891 14.956 1.00 60.28 158 TYR A O 1
ATOM 1313 N N . ARG A 1 159 ? 21.865 6.124 14.724 1.00 62.47 159 ARG A N 1
ATOM 1314 C CA . ARG A 1 159 ? 23.289 6.354 14.469 1.00 62.47 159 ARG A CA 1
ATOM 1315 C C . ARG A 1 159 ? 23.762 7.421 15.445 1.00 62.47 159 ARG A C 1
ATOM 1317 O O . ARG A 1 159 ? 23.296 8.551 15.367 1.00 62.47 159 ARG A O 1
ATOM 1324 N N . ASN A 1 160 ? 24.677 7.066 16.348 1.00 68.00 160 ASN A N 1
ATOM 1325 C CA . ASN A 1 160 ? 25.204 7.975 17.376 1.00 68.00 160 ASN A CA 1
ATOM 1326 C C . ASN A 1 160 ? 24.077 8.684 18.166 1.00 68.00 160 ASN A C 1
ATOM 1328 O O . ASN A 1 160 ? 24.051 9.909 18.246 1.00 68.00 160 ASN A O 1
ATOM 1332 N N . ASP A 1 161 ? 23.099 7.920 18.667 1.00 66.12 161 ASP A N 1
ATOM 1333 C CA . ASP A 1 161 ? 21.919 8.398 19.418 1.00 66.12 161 ASP A CA 1
ATOM 1334 C C . ASP A 1 161 ? 20.939 9.324 18.668 1.00 66.12 161 ASP A C 1
ATOM 1336 O O . ASP A 1 161 ? 19.964 9.807 19.262 1.00 66.12 161 ASP A O 1
ATOM 1340 N N . ALA A 1 162 ? 21.153 9.552 17.368 1.00 65.25 162 ALA A N 1
ATOM 1341 C CA . ALA A 1 162 ? 20.205 10.215 16.481 1.00 65.25 162 ALA A CA 1
ATOM 1342 C C . ALA A 1 162 ? 19.335 9.171 15.755 1.00 65.25 162 ALA A C 1
ATOM 1344 O O . ALA A 1 162 ? 19.885 8.189 15.240 1.00 65.25 162 ALA A O 1
ATOM 1345 N N . PRO A 1 163 ? 18.001 9.345 15.706 1.00 61.84 163 PRO A N 1
ATOM 1346 C CA . PRO A 1 163 ? 17.137 8.456 14.938 1.00 61.84 163 PRO A CA 1
ATOM 1347 C C . PRO A 1 163 ? 17.473 8.580 13.448 1.00 61.84 163 PRO A C 1
ATOM 1349 O O . PRO A 1 163 ? 17.545 9.685 12.915 1.00 61.84 163 PRO A O 1
ATOM 1352 N N . ILE A 1 164 ? 17.702 7.443 12.792 1.00 62.06 164 ILE A N 1
ATOM 1353 C CA . ILE A 1 164 ? 17.864 7.361 11.331 1.00 62.06 164 ILE A CA 1
ATOM 1354 C C . ILE A 1 164 ? 16.740 6.560 10.663 1.00 62.06 164 ILE A C 1
ATOM 1356 O O . ILE A 1 164 ? 16.541 6.683 9.458 1.00 62.06 164 ILE A O 1
ATOM 1360 N N . GLY A 1 165 ? 15.997 5.758 11.430 1.00 57.28 165 GLY A N 1
ATOM 1361 C CA . GLY A 1 165 ? 14.731 5.174 10.995 1.00 57.28 165 GLY A CA 1
ATOM 1362 C C . GLY A 1 165 ? 13.543 6.085 11.312 1.00 57.28 165 GLY A C 1
ATOM 1363 O O . GLY A 1 165 ? 13.670 7.061 12.051 1.00 57.28 165 GLY A O 1
ATOM 1364 N N . GLY A 1 166 ? 12.376 5.744 10.761 1.00 54.38 166 GLY A N 1
ATOM 1365 C CA . GLY A 1 166 ? 11.140 6.516 10.911 1.00 54.38 166 GLY A CA 1
ATOM 1366 C C . GLY A 1 166 ? 10.497 6.495 12.296 1.00 54.38 166 GLY A C 1
ATOM 1367 O O . GLY A 1 166 ? 9.312 6.775 12.376 1.00 54.38 166 GLY A O 1
ATOM 1368 N N . GLY A 1 167 ? 11.216 6.156 13.368 1.00 58.78 167 GLY A N 1
ATOM 1369 C CA . GLY A 1 167 ? 10.743 6.309 14.743 1.00 58.78 167 GLY A CA 1
ATOM 1370 C C . GLY A 1 167 ? 10.727 5.057 15.606 1.00 58.78 167 GLY A C 1
ATOM 1371 O O . GLY A 1 167 ? 11.119 3.984 15.176 1.00 58.78 167 GLY A O 1
ATOM 1372 N N . THR A 1 168 ? 10.273 5.199 16.856 1.00 55.00 168 THR A N 1
ATOM 1373 C CA . THR A 1 168 ? 10.491 4.203 17.930 1.00 55.00 168 THR A CA 1
ATOM 1374 C C . THR A 1 168 ? 9.452 3.086 18.061 1.00 55.00 168 THR A C 1
ATOM 1376 O O . THR A 1 168 ? 9.539 2.255 18.978 1.00 55.00 168 THR A O 1
ATOM 1379 N N . GLY A 1 169 ? 8.451 3.067 17.183 1.00 66.69 169 GLY A N 1
ATOM 1380 C CA . GLY A 1 169 ? 7.284 2.216 17.355 1.00 66.69 169 GLY A CA 1
ATOM 1381 C C . GLY A 1 169 ? 6.384 2.109 16.131 1.00 66.69 169 GLY A C 1
ATOM 1382 O O . GLY A 1 169 ? 6.707 2.538 15.024 1.00 66.69 169 GLY A O 1
ATOM 1383 N N . GLU A 1 170 ? 5.246 1.467 16.344 1.00 76.00 170 GLU A N 1
ATOM 1384 C CA . GLU A 1 170 ? 4.258 1.084 15.333 1.00 76.00 170 GLU A CA 1
ATOM 1385 C C . GLU A 1 170 ? 3.601 2.292 14.635 1.00 76.00 170 GLU A C 1
ATOM 1387 O O . GLU A 1 170 ? 3.062 2.144 13.544 1.00 76.00 170 GLU A O 1
ATOM 1392 N N . GLU A 1 171 ? 3.730 3.504 15.189 1.00 78.81 171 GLU A N 1
ATOM 1393 C CA . GLU A 1 171 ? 3.317 4.776 14.572 1.00 78.81 171 GLU A CA 1
ATOM 1394 C C . GLU A 1 171 ? 4.005 5.087 13.232 1.00 78.81 171 GLU A C 1
ATOM 1396 O O . GLU A 1 171 ? 3.547 5.956 12.494 1.00 78.81 171 GLU A O 1
ATOM 1401 N N . SER A 1 172 ? 5.097 4.382 12.934 1.00 76.62 172 SER A N 1
ATOM 1402 C CA . SER A 1 172 ? 5.905 4.503 11.712 1.00 76.62 172 SER A CA 1
ATOM 1403 C C . SER A 1 172 ? 5.566 3.458 10.636 1.00 76.62 172 SER A C 1
ATOM 1405 O O . SER A 1 172 ? 6.255 3.346 9.619 1.00 76.62 172 SER A O 1
ATOM 1407 N N . LEU A 1 173 ? 4.508 2.673 10.866 1.00 82.50 173 LEU A N 1
ATOM 1408 C CA . LEU A 1 173 ? 4.042 1.604 9.987 1.00 82.50 173 LEU A CA 1
ATOM 1409 C C . LEU A 1 173 ? 2.628 1.889 9.477 1.00 82.50 173 LEU A C 1
ATOM 1411 O O . LEU A 1 173 ? 1.846 2.560 10.138 1.00 82.50 173 LEU A O 1
ATOM 1415 N N . ASP A 1 174 ? 2.279 1.329 8.323 1.00 89.38 174 ASP A N 1
ATOM 1416 C CA . ASP A 1 174 ? 0.979 1.522 7.669 1.00 89.38 174 ASP A CA 1
ATOM 1417 C C . ASP A 1 174 ? -0.083 0.545 8.208 1.00 89.38 174 ASP A C 1
ATOM 1419 O O . ASP A 1 174 ? -0.387 -0.500 7.613 1.00 89.38 174 ASP A O 1
ATOM 1423 N N . LEU A 1 175 ? -0.626 0.857 9.388 1.00 90.00 175 LEU A N 1
ATOM 1424 C CA . LEU A 1 175 ? -1.498 -0.021 10.178 1.00 90.00 175 LEU A CA 1
ATOM 1425 C C . LEU A 1 175 ? -2.576 0.745 10.966 1.00 90.00 175 LEU A C 1
ATOM 1427 O O . LEU A 1 175 ? -2.684 1.969 10.888 1.00 90.00 175 LEU A O 1
ATOM 1431 N N . LEU A 1 176 ? -3.401 0.010 11.719 1.00 93.25 176 LEU A N 1
ATOM 1432 C CA . LEU A 1 176 ? -4.315 0.583 12.706 1.00 93.25 176 LEU A CA 1
ATOM 1433 C C . LEU A 1 176 ? -3.574 0.815 14.030 1.00 93.25 176 LEU A C 1
ATOM 1435 O O . LEU A 1 176 ? -3.302 -0.136 14.759 1.00 93.25 176 LEU A O 1
ATOM 1439 N N . LEU A 1 177 ? -3.274 2.061 14.378 1.00 90.62 177 LEU A N 1
ATOM 1440 C CA . LEU A 1 177 ? -2.580 2.382 15.623 1.00 90.62 177 LEU A CA 1
ATOM 1441 C C . LEU A 1 177 ? -3.580 2.456 16.786 1.00 90.62 177 LEU A C 1
ATOM 1443 O O . LEU A 1 177 ? -4.597 3.143 16.680 1.00 90.62 177 LEU A O 1
ATOM 1447 N N . VAL A 1 178 ? -3.270 1.796 17.907 1.00 88.81 178 VAL A N 1
ATOM 1448 C CA . VAL A 1 178 ? -4.003 1.918 19.179 1.00 88.81 178 VAL A CA 1
ATOM 1449 C C . VAL A 1 178 ? -3.063 2.532 20.210 1.00 88.81 178 VAL A C 1
ATOM 1451 O O . VAL A 1 178 ? -1.923 2.104 20.361 1.00 88.81 178 VAL A O 1
ATOM 1454 N N . LEU A 1 179 ? -3.513 3.563 20.920 1.00 84.62 179 LEU A N 1
ATOM 1455 C CA . LEU A 1 179 ? -2.652 4.329 21.816 1.00 84.62 179 LEU A CA 1
ATOM 1456 C C . LEU A 1 179 ? -3.430 4.854 23.018 1.00 84.62 179 LEU A C 1
ATOM 1458 O O . LEU A 1 179 ? -4.547 5.343 22.880 1.00 84.62 179 LEU A O 1
ATOM 1462 N N . HIS A 1 180 ? -2.828 4.810 24.203 1.00 84.56 180 HIS A N 1
ATOM 1463 C CA . HIS A 1 180 ? -3.427 5.416 25.389 1.00 84.56 180 HIS A CA 1
ATOM 1464 C C . HIS A 1 180 ? -3.540 6.939 25.213 1.00 84.56 180 HIS A C 1
ATOM 1466 O O . HIS A 1 180 ? -2.561 7.611 24.884 1.00 84.56 180 HIS A O 1
ATOM 1472 N N . GLY A 1 181 ? -4.706 7.506 25.526 1.00 83.19 181 GLY A N 1
ATOM 1473 C CA . GLY A 1 181 ? -5.037 8.926 25.362 1.00 83.19 181 GLY A CA 1
ATOM 1474 C C . GLY A 1 181 ? -4.210 9.917 26.189 1.00 83.19 181 GLY A C 1
ATOM 1475 O O . GLY A 1 181 ? -4.364 11.122 26.014 1.00 83.19 181 GLY A O 1
ATOM 1476 N N . ARG A 1 182 ? -3.298 9.443 27.052 1.00 81.12 182 ARG A N 1
ATOM 1477 C CA . ARG A 1 182 ? -2.289 10.291 27.709 1.00 81.12 182 ARG A CA 1
ATOM 1478 C C . ARG A 1 182 ? -1.214 10.782 26.731 1.00 81.12 182 ARG A C 1
ATOM 1480 O O . ARG A 1 182 ? -0.509 11.742 27.021 1.00 81.12 182 ARG A O 1
ATOM 1487 N N . HIS A 1 183 ? -1.057 10.096 25.600 1.00 80.69 183 HIS A N 1
ATOM 1488 C CA . HIS A 1 183 ? -0.108 10.440 24.552 1.00 80.69 183 HIS A CA 1
ATOM 1489 C C . HIS A 1 183 ? -0.804 11.212 23.428 1.00 80.69 183 HIS A C 1
ATOM 1491 O O . HIS A 1 183 ? -1.979 10.996 23.127 1.00 80.69 183 HIS A O 1
ATOM 1497 N N . LYS A 1 184 ? -0.056 12.095 22.759 1.00 85.62 184 LYS A N 1
ATOM 1498 C CA . LYS A 1 184 ? -0.512 12.705 21.506 1.00 85.62 184 LYS A CA 1
ATOM 1499 C C . LYS A 1 184 ? -0.613 11.618 20.434 1.00 85.62 184 LYS A C 1
ATOM 1501 O O . LYS A 1 184 ? 0.299 10.806 20.316 1.00 85.62 184 LYS A O 1
ATOM 1506 N N . PHE A 1 185 ? -1.695 11.633 19.658 1.00 86.75 185 PHE A N 1
ATOM 1507 C CA . PHE A 1 185 ? -1.893 10.716 18.539 1.00 86.75 185 PHE A CA 1
ATOM 1508 C C . PHE A 1 185 ? -1.563 11.388 17.186 1.00 86.75 185 PHE A C 1
ATOM 1510 O O . PHE A 1 185 ? -2.035 12.507 16.950 1.00 86.75 185 PHE A O 1
ATOM 1517 N N . PRO A 1 186 ? -0.826 10.704 16.288 1.00 85.19 186 PRO A N 1
ATOM 1518 C CA . PRO A 1 186 ? 0.089 9.621 16.632 1.00 85.19 186 PRO A CA 1
ATOM 1519 C C . PRO A 1 186 ? 1.253 10.199 17.452 1.00 85.19 186 PRO A C 1
ATOM 1521 O O . PRO A 1 186 ? 1.487 11.416 17.467 1.00 85.19 186 PRO A O 1
ATOM 1524 N N . LEU A 1 187 ? 1.983 9.335 18.155 1.00 79.50 187 LEU A N 1
ATOM 1525 C CA . LEU A 1 187 ? 3.261 9.739 18.733 1.00 79.50 187 LEU A CA 1
ATOM 1526 C C . LEU A 1 187 ? 4.162 10.231 17.599 1.00 79.50 187 LEU A C 1
ATOM 1528 O O . LEU A 1 187 ? 4.136 9.661 16.511 1.00 79.50 187 LEU A O 1
ATOM 1532 N N . HIS A 1 188 ? 4.912 11.317 17.823 1.00 70.19 188 HIS A N 1
ATOM 1533 C CA . HIS A 1 188 ? 5.778 11.821 16.761 1.00 70.19 188 HIS A CA 1
ATOM 1534 C C . HIS A 1 188 ? 6.822 10.750 16.436 1.00 70.19 188 HIS A C 1
ATOM 1536 O O . HIS A 1 188 ? 7.561 10.377 17.349 1.00 70.19 188 HIS A O 1
ATOM 1542 N N . PRO A 1 189 ? 6.927 10.291 15.182 1.00 58.88 189 PRO A N 1
ATOM 1543 C CA . PRO A 1 189 ? 7.782 9.154 14.873 1.00 58.88 189 PRO A CA 1
ATOM 1544 C C . PRO A 1 189 ? 9.267 9.485 15.121 1.00 58.88 189 PRO A C 1
ATOM 1546 O O . PRO A 1 189 ? 9.926 8.764 15.855 1.00 58.88 189 PRO A O 1
ATOM 1549 N N . ASP A 1 190 ? 9.757 10.673 14.738 1.00 58.56 190 ASP A N 1
ATOM 1550 C CA . ASP A 1 190 ? 11.144 11.129 15.017 1.00 58.56 190 ASP A CA 1
ATOM 1551 C C . ASP A 1 190 ? 11.520 11.379 16.513 1.00 58.56 190 ASP A C 1
ATOM 1553 O O . ASP A 1 190 ? 12.558 11.980 16.800 1.00 58.56 190 ASP A O 1
ATOM 1557 N N . ARG A 1 191 ? 10.708 10.986 17.505 1.00 64.00 191 ARG A N 1
ATOM 1558 C CA . ARG A 1 191 ? 11.036 11.206 18.933 1.00 64.00 191 ARG A CA 1
ATOM 1559 C C . ARG A 1 191 ? 12.016 10.159 19.486 1.00 64.00 191 ARG A C 1
ATOM 1561 O O . ARG A 1 191 ? 12.176 9.080 18.932 1.00 64.00 191 ARG A O 1
ATOM 1568 N N . LYS A 1 192 ? 12.607 10.428 20.658 1.00 57.91 192 LYS A N 1
ATOM 1569 C CA . LYS A 1 192 ? 13.252 9.389 21.486 1.00 57.91 192 LYS A CA 1
ATOM 1570 C C . LYS A 1 192 ? 12.179 8.660 22.314 1.00 57.91 192 LYS A C 1
ATOM 1572 O O . LYS A 1 192 ? 11.344 9.317 22.934 1.00 57.91 192 LYS A O 1
ATOM 1577 N N . GLY A 1 193 ? 12.170 7.329 22.285 1.00 55.91 193 GLY A N 1
ATOM 1578 C CA . GLY A 1 193 ? 11.216 6.496 23.033 1.00 55.91 193 GLY A CA 1
ATOM 1579 C C . GLY A 1 193 ? 11.581 6.372 24.517 1.00 55.91 193 GLY A C 1
ATOM 1580 O O . GLY A 1 193 ? 12.736 6.594 24.883 1.00 55.91 193 GLY A O 1
ATOM 1581 N N . ASP A 1 194 ? 10.618 6.009 25.370 1.00 54.59 194 ASP A N 1
ATOM 1582 C CA . ASP A 1 194 ? 10.816 5.692 26.795 1.00 54.59 194 ASP A CA 1
ATOM 1583 C C . ASP A 1 194 ? 10.316 4.276 27.152 1.00 54.59 194 ASP A C 1
ATOM 1585 O O . ASP A 1 194 ? 9.572 3.653 26.395 1.00 54.59 194 ASP A O 1
ATOM 1589 N N . GLN A 1 195 ? 10.709 3.751 28.325 1.00 46.44 195 GLN A N 1
ATOM 1590 C CA . GLN A 1 195 ? 10.349 2.400 28.804 1.00 46.44 195 GLN A CA 1
ATOM 1591 C C . GLN A 1 195 ? 8.836 2.135 28.960 1.00 46.44 195 GLN A C 1
ATOM 1593 O O . GLN A 1 195 ? 8.434 0.992 29.168 1.00 46.44 195 GLN A O 1
ATOM 1598 N N . ARG A 1 196 ? 7.975 3.151 28.835 1.00 44.25 196 ARG A N 1
ATOM 1599 C CA . ARG A 1 196 ? 6.515 3.047 28.988 1.00 44.25 196 ARG A CA 1
ATOM 1600 C C . ARG A 1 196 ? 5.763 3.085 27.659 1.00 44.25 196 ARG A C 1
ATOM 1602 O O . ARG A 1 196 ? 4.557 2.848 27.658 1.00 44.25 196 ARG A O 1
ATOM 1609 N N . ASP A 1 197 ? 6.463 3.288 26.547 1.00 50.25 197 ASP A N 1
ATOM 1610 C CA . ASP A 1 197 ? 5.946 3.121 25.183 1.00 50.25 197 ASP A CA 1
ATOM 1611 C C . ASP A 1 197 ? 5.775 1.640 24.782 1.00 50.25 197 ASP A C 1
ATOM 1613 O O . ASP A 1 197 ? 5.432 1.312 23.647 1.00 50.25 197 ASP A O 1
ATOM 1617 N N . PHE A 1 198 ? 6.047 0.718 25.712 1.00 49.69 198 PHE A N 1
ATOM 1618 C CA . PHE A 1 198 ? 6.207 -0.707 25.451 1.00 49.69 198 PHE A CA 1
ATOM 1619 C C . PHE A 1 198 ? 4.948 -1.566 25.654 1.00 49.69 198 PHE A C 1
ATOM 1621 O O . PHE A 1 198 ? 5.066 -2.793 25.664 1.00 49.69 198 PHE A O 1
ATOM 1628 N N . MET A 1 199 ? 3.736 -0.989 25.704 1.00 49.44 199 MET A N 1
ATOM 1629 C CA . MET A 1 199 ? 2.545 -1.765 25.309 1.00 49.44 199 MET A CA 1
ATOM 1630 C C . MET A 1 199 ? 2.585 -1.993 23.793 1.00 49.44 199 MET A C 1
ATOM 1632 O O . MET A 1 199 ? 1.800 -1.449 23.026 1.00 49.44 199 MET A O 1
ATOM 1636 N N . ARG A 1 200 ? 3.588 -2.757 23.367 1.00 60.56 200 ARG A N 1
ATOM 1637 C CA . ARG A 1 200 ? 3.786 -3.207 21.997 1.00 60.56 200 ARG A CA 1
ATOM 1638 C C . ARG A 1 200 ? 2.840 -4.368 21.760 1.00 60.56 200 ARG A C 1
ATOM 1640 O O . ARG A 1 200 ? 2.383 -4.998 22.717 1.00 60.56 200 ARG A O 1
ATOM 1647 N N . ARG A 1 201 ? 2.637 -4.718 20.495 1.00 62.72 201 ARG A N 1
ATOM 1648 C CA . ARG A 1 201 ? 1.973 -5.938 20.005 1.00 62.72 201 ARG A CA 1
ATOM 1649 C C . ARG A 1 201 ? 2.652 -7.255 20.436 1.00 62.72 201 ARG A C 1
ATOM 1651 O O . ARG A 1 201 ? 2.732 -8.207 19.675 1.00 62.72 201 ARG A O 1
ATOM 1658 N N . GLY A 1 202 ? 3.138 -7.323 21.676 1.00 59.12 202 GLY A N 1
ATOM 1659 C CA . GLY A 1 202 ? 3.956 -8.367 22.285 1.00 59.12 202 GLY A CA 1
ATOM 1660 C C . GLY A 1 202 ? 3.414 -9.778 22.132 1.00 59.12 202 GLY A C 1
ATOM 1661 O O . GLY A 1 202 ? 4.190 -10.718 22.058 1.00 59.12 202 GLY A O 1
ATOM 1662 N N . ASN A 1 203 ? 2.088 -9.894 22.070 1.00 71.88 203 ASN A N 1
ATOM 1663 C CA . ASN A 1 203 ? 1.373 -11.161 22.106 1.00 71.88 203 ASN A CA 1
ATOM 1664 C C . ASN A 1 203 ? 0.431 -11.350 20.913 1.00 71.88 203 ASN A C 1
ATOM 1666 O O . ASN A 1 203 ? -0.471 -12.178 21.014 1.00 71.88 203 ASN A O 1
ATOM 1670 N N . ILE A 1 204 ? 0.583 -10.580 19.825 1.00 83.69 204 ILE A N 1
ATOM 1671 C CA . ILE A 1 204 ? -0.304 -10.752 18.669 1.00 83.69 204 ILE A CA 1
ATOM 1672 C C . ILE A 1 204 ? -0.207 -12.172 18.123 1.00 83.69 204 ILE A C 1
ATOM 1674 O O . ILE A 1 204 ? 0.869 -12.772 18.079 1.00 83.69 204 ILE A O 1
ATOM 1678 N N . LYS A 1 205 ? -1.348 -12.689 17.686 1.00 88.50 205 LYS A N 1
ATOM 1679 C CA . LYS A 1 205 ? -1.442 -13.990 17.031 1.00 88.50 205 LYS A CA 1
ATOM 1680 C C . LYS A 1 205 ? -2.191 -13.802 15.738 1.00 88.50 205 LYS A C 1
ATOM 1682 O O . LYS A 1 205 ? -3.337 -13.348 15.767 1.00 88.50 205 LYS A O 1
ATOM 1687 N N . HIS A 1 206 ? -1.534 -14.106 14.631 1.00 90.62 206 HIS A N 1
ATOM 1688 C CA . HIS A 1 206 ? -2.219 -14.159 13.352 1.00 90.62 206 HIS A CA 1
ATOM 1689 C C . HIS A 1 206 ? -3.310 -15.239 13.383 1.00 90.62 206 HIS A C 1
ATOM 1691 O O . HIS A 1 206 ? -3.177 -16.255 14.067 1.00 90.62 206 HIS A O 1
ATOM 1697 N N . ASP A 1 207 ? -4.415 -14.966 12.701 1.00 93.44 207 ASP A N 1
ATOM 1698 C CA . ASP A 1 207 ? -5.532 -15.889 12.535 1.00 93.44 207 ASP A CA 1
ATOM 1699 C C . ASP A 1 207 ? -5.457 -16.523 11.140 1.00 93.44 207 ASP A C 1
ATOM 1701 O O . ASP A 1 207 ? -5.952 -15.962 10.155 1.00 93.44 207 ASP A O 1
ATOM 1705 N N . ASP A 1 208 ? -4.785 -17.674 11.064 1.00 91.06 208 ASP A N 1
ATOM 1706 C CA . ASP A 1 208 ? -4.537 -18.410 9.818 1.00 91.06 208 ASP A CA 1
ATOM 1707 C C . ASP A 1 208 ? -5.833 -18.904 9.151 1.00 91.06 208 ASP A C 1
ATOM 1709 O O . ASP A 1 208 ? -5.862 -19.083 7.936 1.00 91.06 208 ASP A O 1
ATOM 1713 N N . ASP A 1 209 ? -6.922 -19.062 9.910 1.00 92.50 209 ASP A N 1
ATOM 1714 C CA . ASP A 1 209 ? -8.225 -19.468 9.371 1.00 92.50 209 ASP A CA 1
ATOM 1715 C C . ASP A 1 209 ? -8.995 -18.284 8.763 1.00 92.50 209 ASP A C 1
ATOM 1717 O O . ASP A 1 209 ? -9.905 -18.465 7.950 1.00 92.50 209 ASP A O 1
ATOM 1721 N N . PHE A 1 210 ? -8.647 -17.053 9.150 1.00 94.88 210 PHE A N 1
ATOM 1722 C CA . PHE A 1 210 ? -9.307 -15.846 8.659 1.00 94.88 210 PHE A CA 1
ATOM 1723 C C . PHE A 1 210 ? -8.641 -15.267 7.408 1.00 94.88 210 PHE A C 1
ATOM 1725 O O . PHE A 1 210 ? -9.303 -14.560 6.641 1.00 94.88 210 PHE A O 1
ATOM 1732 N N . VAL A 1 211 ? -7.346 -15.524 7.191 1.00 95.75 211 VAL A N 1
ATOM 1733 C CA . VAL A 1 211 ? -6.618 -14.950 6.054 1.00 95.75 211 VAL A CA 1
ATOM 1734 C C . VAL A 1 211 ? -7.149 -15.482 4.723 1.00 95.75 211 VAL A C 1
ATOM 1736 O O . VAL A 1 211 ? -7.286 -16.682 4.508 1.00 95.75 211 VAL A O 1
ATOM 1739 N N . ALA A 1 212 ? -7.434 -14.573 3.794 1.00 96.12 212 ALA A N 1
ATOM 1740 C CA . ALA A 1 212 ? -7.876 -14.940 2.456 1.00 96.12 212 ALA A CA 1
ATOM 1741 C C . ALA A 1 212 ? -7.437 -13.904 1.424 1.00 96.12 212 ALA A C 1
ATOM 1743 O O . ALA A 1 212 ? -7.270 -12.722 1.733 1.00 96.12 212 ALA A O 1
ATOM 1744 N N . ALA A 1 213 ? -7.281 -14.364 0.186 1.00 97.00 213 ALA A N 1
ATOM 1745 C CA . ALA A 1 213 ? -6.971 -13.542 -0.970 1.00 97.00 213 ALA A CA 1
ATOM 1746 C C . ALA A 1 213 ? -7.669 -14.126 -2.200 1.00 97.00 213 ALA A C 1
ATOM 1748 O O . ALA A 1 213 ? -7.609 -15.335 -2.416 1.00 97.00 213 ALA A O 1
ATOM 1749 N N . GLU A 1 214 ? -8.290 -13.287 -3.021 1.00 96.69 214 GLU A N 1
ATOM 1750 C CA . GLU A 1 214 ? -8.920 -13.737 -4.262 1.00 96.69 214 GLU A CA 1
ATOM 1751 C C . GLU A 1 214 ? -8.958 -12.642 -5.335 1.00 96.69 214 GLU A C 1
ATOM 1753 O O . GLU A 1 214 ? -8.652 -11.467 -5.093 1.00 96.69 214 GLU A O 1
ATOM 1758 N N . ASN A 1 215 ? -9.334 -13.043 -6.547 1.00 97.25 215 ASN A N 1
ATOM 1759 C CA . ASN A 1 215 ? -9.652 -12.146 -7.648 1.00 97.25 215 ASN A CA 1
ATOM 1760 C C . ASN A 1 215 ? -11.036 -12.462 -8.204 1.00 97.25 215 ASN A C 1
ATOM 1762 O O . ASN A 1 215 ? -11.429 -13.627 -8.259 1.00 97.25 215 ASN A O 1
ATOM 1766 N N . ASN A 1 216 ? -11.733 -11.445 -8.709 1.00 96.06 216 ASN A N 1
ATOM 1767 C CA . ASN A 1 216 ? -12.877 -11.675 -9.591 1.00 96.06 216 ASN A CA 1
ATOM 1768 C C . ASN A 1 216 ? -12.429 -11.781 -11.064 1.00 96.06 216 ASN A C 1
ATOM 1770 O O . ASN A 1 216 ? -11.279 -11.511 -11.420 1.00 96.06 216 ASN A O 1
ATOM 1774 N N . ALA A 1 217 ? -13.370 -12.129 -11.945 1.00 94.62 217 ALA A N 1
ATOM 1775 C CA . ALA A 1 217 ? -13.125 -12.222 -13.385 1.00 94.62 217 ALA A CA 1
ATOM 1776 C C . ALA A 1 217 ? -12.766 -10.872 -14.041 1.00 94.62 217 ALA A C 1
ATOM 1778 O O . ALA A 1 217 ? -12.121 -10.844 -15.090 1.00 94.62 217 ALA A O 1
ATOM 1779 N N . GLU A 1 218 ? -13.153 -9.750 -13.429 1.00 94.62 218 GLU A N 1
ATOM 1780 C CA . GLU A 1 218 ? -12.885 -8.403 -13.945 1.00 94.62 218 GLU A CA 1
ATOM 1781 C C . GLU A 1 218 ? -11.469 -7.902 -13.616 1.00 94.62 218 GLU A C 1
ATOM 1783 O O . GLU A 1 218 ? -11.015 -6.908 -14.192 1.00 94.62 218 GLU A O 1
ATOM 1788 N N . GLY A 1 219 ? -10.733 -8.630 -12.769 1.00 94.12 219 GLY A N 1
ATOM 1789 C CA . GLY A 1 219 ? -9.365 -8.311 -12.371 1.00 94.12 219 GLY A CA 1
ATOM 1790 C C . GLY A 1 219 ? -9.257 -7.469 -11.102 1.00 94.12 219 GLY A C 1
ATOM 1791 O O . GLY A 1 219 ? -8.186 -6.925 -10.839 1.00 94.12 219 GLY A O 1
ATOM 1792 N N . ASP A 1 220 ? -10.333 -7.361 -10.325 1.00 98.00 220 ASP A N 1
ATOM 1793 C CA . ASP A 1 220 ? -10.288 -6.806 -8.976 1.00 98.00 220 ASP A CA 1
ATOM 1794 C C . ASP A 1 220 ? -9.702 -7.831 -8.006 1.00 98.00 220 ASP A C 1
ATOM 1796 O O . ASP A 1 220 ? -9.740 -9.041 -8.239 1.00 98.00 220 ASP A O 1
ATOM 1800 N N . SER A 1 221 ? -9.110 -7.333 -6.930 1.00 98.19 221 SER A N 1
ATOM 1801 C CA . SER A 1 221 ? -8.378 -8.110 -5.937 1.00 98.19 221 SER A CA 1
ATOM 1802 C C . SER A 1 221 ? -8.984 -7.876 -4.561 1.00 98.19 221 SER A C 1
ATOM 1804 O O . SER A 1 221 ? -9.211 -6.730 -4.173 1.00 98.19 221 SER A O 1
ATOM 1806 N N . TYR A 1 222 ? -9.207 -8.949 -3.816 1.00 98.12 222 TYR A N 1
ATOM 1807 C CA . TYR A 1 222 ? -9.784 -8.915 -2.479 1.00 98.12 222 TYR A CA 1
ATOM 1808 C C . TYR A 1 222 ? -8.855 -9.629 -1.517 1.00 98.12 222 TYR A C 1
ATOM 1810 O O . TYR A 1 222 ? -8.221 -10.619 -1.887 1.00 98.12 222 TYR A O 1
ATOM 1818 N N . GLY A 1 223 ? -8.791 -9.159 -0.279 1.00 97.69 223 GLY A N 1
ATOM 1819 C CA . GLY A 1 223 ? -8.160 -9.939 0.767 1.00 97.69 223 GLY A CA 1
ATOM 1820 C C . GLY A 1 223 ? -8.480 -9.458 2.163 1.00 97.69 223 GLY A C 1
ATOM 1821 O O . GLY A 1 223 ? -8.976 -8.351 2.372 1.00 97.69 223 GLY A O 1
ATOM 1822 N N . GLN A 1 224 ? -8.195 -10.325 3.121 1.00 97.62 224 GLN A N 1
ATOM 1823 C CA . GLN A 1 224 ? -8.399 -10.067 4.535 1.00 97.62 224 GLN A CA 1
ATOM 1824 C C . GLN A 1 224 ? -7.397 -10.833 5.383 1.00 97.62 224 GLN A C 1
ATOM 1826 O O . GLN A 1 224 ? -6.837 -11.834 4.943 1.00 97.62 224 GLN A O 1
ATOM 1831 N N . PHE A 1 225 ? -7.215 -10.364 6.609 1.00 96.75 225 PHE A N 1
ATOM 1832 C CA . PHE A 1 225 ? -6.481 -11.052 7.664 1.00 96.75 225 PHE A CA 1
ATOM 1833 C C . PHE A 1 225 ? -6.948 -10.538 9.027 1.00 96.75 225 PHE A C 1
ATOM 1835 O O . PHE A 1 225 ? -7.601 -9.492 9.123 1.00 96.75 225 PHE A O 1
ATOM 1842 N N . ALA A 1 226 ? -6.594 -11.261 10.085 1.00 95.81 226 ALA A N 1
ATOM 1843 C CA . ALA A 1 226 ? -6.864 -10.826 11.443 1.00 95.81 226 ALA A CA 1
ATOM 1844 C C . ALA A 1 226 ? -5.712 -11.154 12.391 1.00 95.81 226 ALA A C 1
ATOM 1846 O O . ALA A 1 226 ? -4.953 -12.100 12.190 1.00 95.81 226 ALA A O 1
ATOM 1847 N N . PHE A 1 227 ? -5.614 -10.349 13.444 1.00 93.62 227 PHE A N 1
ATOM 1848 C CA . PHE A 1 227 ? -4.733 -10.569 14.577 1.00 93.62 227 PHE A CA 1
ATOM 1849 C C . PHE A 1 227 ? -5.546 -10.566 15.867 1.00 93.62 227 PHE A C 1
ATOM 1851 O O . PHE A 1 227 ? -6.231 -9.592 16.194 1.00 93.62 227 PHE A O 1
ATOM 1858 N N . ASN A 1 228 ? -5.424 -11.649 16.625 1.00 93.44 228 ASN A N 1
ATOM 1859 C CA . ASN A 1 228 ? -5.882 -11.725 18.003 1.00 93.44 228 ASN A CA 1
ATOM 1860 C C . ASN A 1 228 ? -4.848 -11.096 18.936 1.00 93.44 228 ASN A C 1
ATOM 1862 O O . ASN A 1 228 ? -3.664 -10.998 18.605 1.00 93.44 228 ASN A O 1
ATOM 1866 N N . ASP A 1 229 ? -5.308 -10.687 20.114 1.00 89.62 229 ASP A N 1
ATOM 1867 C CA . ASP A 1 229 ? -4.504 -10.058 21.159 1.00 89.62 229 ASP A CA 1
ATOM 1868 C C . ASP A 1 229 ? -3.812 -8.747 20.692 1.00 89.62 229 ASP A C 1
ATOM 1870 O O . ASP A 1 229 ? -2.766 -8.334 21.207 1.00 89.62 229 ASP A O 1
ATOM 1874 N N . TYR A 1 230 ? -4.406 -8.069 19.697 1.00 86.88 230 TYR A N 1
ATOM 1875 C CA . TYR A 1 230 ? -3.938 -6.797 19.136 1.00 86.88 230 TYR A CA 1
ATOM 1876 C C . TYR A 1 230 ? -4.090 -5.641 20.139 1.00 86.88 230 TYR A C 1
ATOM 1878 O O . TYR A 1 230 ? -5.188 -5.113 20.339 1.00 86.88 230 TYR A O 1
ATOM 1886 N N . TYR A 1 231 ? -2.991 -5.247 20.786 1.00 81.31 231 TYR A N 1
ATOM 1887 C CA . TYR A 1 231 ? -2.975 -4.295 21.911 1.00 81.31 231 TYR A CA 1
ATOM 1888 C C . TYR A 1 231 ? -3.719 -4.769 23.173 1.00 81.31 231 TYR A C 1
ATOM 1890 O O . TYR A 1 231 ? -4.369 -3.985 23.862 1.00 81.31 231 TYR A O 1
ATOM 1898 N N . GLY A 1 232 ? -3.591 -6.054 23.511 1.00 81.38 232 GLY A N 1
ATOM 1899 C CA . GLY A 1 232 ? -4.036 -6.594 24.800 1.00 81.38 232 GLY A CA 1
ATOM 1900 C C . GLY A 1 232 ? -4.729 -7.943 24.664 1.00 81.38 232 GLY A C 1
ATOM 1901 O O . GLY A 1 232 ? -5.364 -8.222 23.659 1.00 81.38 232 GLY A O 1
ATOM 1902 N N . LYS A 1 233 ? -4.625 -8.805 25.678 1.00 87.25 233 LYS A N 1
ATOM 1903 C CA . LYS A 1 233 ? -5.246 -10.136 25.626 1.00 87.25 233 LYS A CA 1
ATOM 1904 C C . LYS A 1 233 ? -6.768 -10.025 25.455 1.00 87.25 233 LYS A C 1
ATOM 1906 O O . LYS A 1 233 ? -7.415 -9.327 26.232 1.00 87.25 233 LYS A O 1
ATOM 1911 N N . GLY A 1 234 ? -7.332 -10.740 24.484 1.00 90.19 234 GLY A N 1
ATOM 1912 C CA . GLY A 1 234 ? -8.768 -10.755 24.189 1.00 90.19 234 GLY A CA 1
ATOM 1913 C C . GLY A 1 234 ? -9.259 -9.635 23.266 1.00 90.19 234 GLY A C 1
ATOM 1914 O O . GLY A 1 234 ? -10.459 -9.558 23.008 1.00 90.19 234 GLY A O 1
ATOM 1915 N N . SER A 1 235 ? -8.375 -8.769 22.767 1.00 92.94 235 SER A N 1
ATOM 1916 C CA . SER A 1 235 ? -8.710 -7.855 21.674 1.00 92.94 235 SER A CA 1
ATOM 1917 C C . SER A 1 235 ? -8.543 -8.533 20.311 1.00 92.94 235 SER A C 1
ATOM 1919 O O . SER A 1 235 ? -7.900 -9.580 20.182 1.00 92.94 235 SER A O 1
ATOM 1921 N N . ARG A 1 236 ? -9.105 -7.919 19.269 1.00 95.50 236 ARG A N 1
ATOM 1922 C CA . ARG A 1 236 ? -8.994 -8.403 17.892 1.00 95.50 236 ARG A CA 1
ATOM 1923 C C . ARG A 1 236 ? -8.949 -7.246 16.909 1.00 95.50 236 ARG A C 1
ATOM 1925 O O . ARG A 1 236 ? -9.727 -6.302 17.024 1.00 95.50 236 ARG A O 1
ATOM 1932 N N . TRP A 1 237 ? -8.064 -7.353 15.928 1.00 95.62 237 TRP A N 1
ATOM 1933 C CA . TRP A 1 237 ? -8.030 -6.492 14.755 1.00 95.62 237 TRP A CA 1
ATOM 1934 C C . TRP A 1 237 ? -8.246 -7.331 13.503 1.00 95.62 237 TRP A C 1
ATOM 1936 O O . TRP A 1 237 ? -7.536 -8.306 13.285 1.00 95.62 237 TRP A O 1
ATOM 1946 N N . GLU A 1 238 ? -9.208 -6.939 12.681 1.00 97.25 238 GLU A N 1
ATOM 1947 C CA . GLU A 1 238 ? -9.435 -7.489 11.351 1.00 97.25 238 GLU A CA 1
ATOM 1948 C C . GLU A 1 238 ? -9.206 -6.384 10.325 1.00 97.25 238 GLU A C 1
ATOM 1950 O O . GLU A 1 238 ? -9.697 -5.264 10.494 1.00 97.25 238 GLU A O 1
ATOM 1955 N N . ARG A 1 239 ? -8.506 -6.708 9.241 1.00 98.06 239 ARG A N 1
ATOM 1956 C CA . ARG A 1 239 ? -8.372 -5.830 8.082 1.00 98.06 239 ARG A CA 1
ATOM 1957 C C . ARG A 1 239 ? -8.927 -6.535 6.859 1.00 98.06 239 ARG A C 1
ATOM 1959 O O . ARG A 1 239 ? -8.579 -7.683 6.595 1.00 98.06 239 ARG A O 1
ATOM 1966 N N . LYS A 1 240 ? -9.765 -5.829 6.104 1.00 98.19 240 LYS A N 1
ATOM 1967 C CA . LYS A 1 240 ? -10.278 -6.256 4.799 1.00 98.19 240 LYS A CA 1
ATOM 1968 C C . LYS A 1 240 ? -9.958 -5.197 3.766 1.00 98.19 240 LYS A C 1
ATOM 1970 O O . LYS A 1 240 ? -10.055 -4.007 4.061 1.00 98.19 240 LYS A O 1
ATOM 1975 N N . SER A 1 241 ? -9.625 -5.623 2.558 1.00 98.25 241 SER A N 1
ATOM 1976 C CA . SER A 1 241 ? -9.184 -4.717 1.509 1.00 98.25 241 SER A CA 1
ATOM 1977 C C . SER A 1 241 ? -9.698 -5.123 0.137 1.00 98.25 241 SER A C 1
ATOM 1979 O O . SER A 1 241 ? -9.759 -6.307 -0.194 1.00 98.25 241 SER A O 1
ATOM 1981 N N . VAL A 1 242 ? -10.010 -4.117 -0.677 1.00 98.69 242 VAL A N 1
ATOM 1982 C CA . VAL A 1 242 ? -10.342 -4.256 -2.099 1.00 98.69 242 VAL A CA 1
ATOM 1983 C C . VAL A 1 242 ? -9.403 -3.379 -2.908 1.00 98.69 242 VAL A C 1
ATOM 1985 O O . VAL A 1 242 ? -9.338 -2.172 -2.682 1.00 98.69 242 VAL A O 1
ATOM 1988 N N . LEU A 1 243 ? -8.704 -3.970 -3.871 1.00 98.69 243 LEU A N 1
ATOM 1989 C CA . LEU A 1 243 ? -7.927 -3.263 -4.881 1.00 98.69 243 LEU A CA 1
ATOM 1990 C C . LEU A 1 243 ? -8.590 -3.472 -6.243 1.00 98.69 243 LEU A C 1
ATOM 1992 O O . LEU A 1 243 ? -8.591 -4.575 -6.788 1.00 98.69 243 LEU A O 1
ATOM 1996 N N . THR A 1 244 ? -9.174 -2.406 -6.779 1.00 98.50 244 THR A N 1
ATOM 1997 C CA . THR A 1 244 ? -9.832 -2.438 -8.090 1.00 98.50 244 THR A CA 1
ATOM 1998 C C . THR A 1 244 ? -8.809 -2.501 -9.223 1.00 98.50 244 THR A C 1
ATOM 2000 O O . THR A 1 244 ? -7.668 -2.055 -9.066 1.00 98.50 244 THR A O 1
ATOM 2003 N N . ARG A 1 245 ? -9.208 -2.993 -10.401 1.00 96.69 245 ARG A N 1
ATOM 2004 C CA . ARG A 1 245 ? -8.331 -3.012 -11.589 1.00 96.69 245 ARG A CA 1
ATOM 2005 C C . ARG A 1 245 ? -7.904 -1.608 -12.050 1.00 96.69 245 ARG A C 1
ATOM 2007 O O . ARG A 1 245 ? -6.871 -1.477 -12.698 1.00 96.69 245 ARG A O 1
ATOM 2014 N N . GLU A 1 246 ? -8.687 -0.575 -11.731 1.00 96.94 246 GLU A N 1
ATOM 2015 C CA . GLU A 1 246 ? -8.369 0.836 -11.989 1.00 96.94 246 GLU A CA 1
ATOM 2016 C C . GLU A 1 246 ? -7.367 1.408 -10.971 1.00 96.94 246 GLU A C 1
ATOM 2018 O O . GLU A 1 246 ? -6.820 2.488 -11.177 1.00 96.94 246 GLU A O 1
ATOM 2023 N N . GLY A 1 247 ? -7.106 0.683 -9.881 1.00 97.62 247 GLY A N 1
ATOM 2024 C CA . GLY A 1 247 ? -6.152 1.061 -8.847 1.00 97.62 247 GLY A CA 1
ATOM 2025 C C . GLY A 1 247 ? -6.760 1.738 -7.626 1.00 97.62 247 GLY A C 1
ATOM 2026 O O . GLY A 1 247 ? -6.017 2.010 -6.696 1.00 97.62 247 GLY A O 1
ATOM 2027 N N . HIS A 1 248 ? -8.078 1.958 -7.554 1.00 98.50 248 HIS A N 1
ATOM 2028 C CA . HIS A 1 248 ? -8.712 2.375 -6.296 1.00 98.50 248 HIS A CA 1
ATOM 2029 C C . HIS A 1 248 ? -8.486 1.303 -5.246 1.00 98.50 248 HIS A C 1
ATOM 2031 O O . HIS A 1 248 ? -8.793 0.130 -5.488 1.00 98.50 248 HIS A O 1
ATOM 2037 N N . PHE A 1 249 ? -7.991 1.721 -4.090 1.00 98.69 249 PHE A N 1
ATOM 2038 C CA . PHE A 1 249 ? -7.701 0.829 -2.987 1.00 98.69 249 PHE A CA 1
ATOM 2039 C C . PHE A 1 249 ? -8.534 1.225 -1.774 1.00 98.69 249 PHE A C 1
ATOM 2041 O O . PHE A 1 249 ? -8.540 2.377 -1.353 1.00 98.69 249 PHE A O 1
ATOM 2048 N N . VAL A 1 250 ? -9.303 0.282 -1.245 1.00 98.75 250 VAL A N 1
ATOM 2049 C CA . VAL A 1 250 ? -10.244 0.499 -0.146 1.00 98.75 250 VAL A CA 1
ATOM 2050 C C . VAL A 1 250 ? -9.850 -0.440 0.979 1.00 98.75 250 VAL A C 1
ATOM 2052 O O . VAL A 1 250 ? -9.837 -1.650 0.777 1.00 98.75 250 VAL A O 1
ATOM 2055 N N . VAL A 1 251 ? -9.524 0.111 2.146 1.00 98.56 251 VAL A N 1
ATOM 2056 C CA . VAL A 1 251 ? -9.079 -0.642 3.324 1.00 98.56 251 VAL A CA 1
ATOM 2057 C C . VAL A 1 251 ? -10.029 -0.371 4.481 1.00 98.56 251 VAL A C 1
ATOM 2059 O O . VAL A 1 251 ? -10.203 0.779 4.885 1.00 98.56 251 VAL A O 1
ATOM 2062 N N . MET A 1 252 ? -10.623 -1.432 5.015 1.00 98.12 252 MET A N 1
ATOM 2063 C CA . MET A 1 252 ? -11.493 -1.416 6.184 1.00 98.12 252 MET A CA 1
ATOM 2064 C C . MET A 1 252 ? -10.792 -2.104 7.350 1.00 98.12 252 MET A C 1
ATOM 2066 O O . MET A 1 252 ? -10.361 -3.250 7.229 1.00 98.12 252 MET A O 1
ATOM 2070 N N . ASP A 1 253 ? -10.746 -1.427 8.491 1.00 98.06 253 ASP A N 1
ATOM 2071 C CA . ASP A 1 253 ? -10.307 -1.993 9.759 1.00 98.06 253 ASP A CA 1
ATOM 2072 C C . ASP A 1 253 ? -11.509 -2.160 10.693 1.00 98.06 253 ASP A C 1
ATOM 2074 O O . ASP A 1 253 ? -12.273 -1.216 10.912 1.00 98.06 253 ASP A O 1
ATOM 2078 N N . LYS A 1 254 ? -11.650 -3.350 11.276 1.00 97.56 254 LYS A N 1
ATOM 2079 C CA . LYS A 1 254 ? -12.536 -3.625 12.407 1.00 97.56 254 LYS A CA 1
ATOM 2080 C C . LYS A 1 254 ? -11.672 -3.914 13.626 1.00 97.56 254 LYS A C 1
ATOM 2082 O O . LYS A 1 254 ? -10.836 -4.814 13.597 1.00 97.56 254 LYS A O 1
ATOM 2087 N N . TYR A 1 255 ? -11.878 -3.171 14.704 1.00 96.50 255 TYR A N 1
ATOM 2088 C CA . TYR A 1 255 ? -11.160 -3.370 15.955 1.00 96.50 255 TYR A CA 1
ATOM 2089 C C . TYR A 1 255 ? -12.113 -3.593 17.114 1.00 96.50 255 TYR A C 1
ATOM 2091 O O . TYR A 1 255 ? -13.059 -2.836 17.300 1.00 96.50 255 TYR A O 1
ATOM 2099 N N . ARG A 1 256 ? -11.831 -4.608 17.924 1.00 96.25 256 ARG A N 1
ATOM 2100 C CA . ARG A 1 256 ? -12.513 -4.864 19.187 1.00 96.25 256 ARG A CA 1
ATOM 2101 C C . ARG A 1 256 ? -11.481 -4.853 20.302 1.00 96.25 256 ARG A C 1
ATOM 2103 O O . ARG A 1 256 ? -10.622 -5.730 20.353 1.00 96.25 256 ARG A O 1
ATOM 2110 N N . GLY A 1 257 ? -11.564 -3.866 21.190 1.00 91.88 257 GLY A N 1
ATOM 2111 C CA . GLY A 1 257 ? -10.694 -3.789 22.364 1.00 91.88 257 GLY A CA 1
ATOM 2112 C C . GLY A 1 257 ? -10.988 -4.899 23.376 1.00 91.88 257 GLY A C 1
ATOM 2113 O O . GLY A 1 257 ? -12.116 -5.393 23.453 1.00 91.88 257 GLY A O 1
ATOM 2114 N N . SER A 1 258 ? -9.993 -5.267 24.183 1.00 89.50 258 SER A N 1
ATOM 2115 C CA . SER A 1 258 ? -10.195 -6.174 25.317 1.00 89.50 258 SER A CA 1
ATOM 2116 C C . SER A 1 258 ? -11.006 -5.498 26.427 1.00 89.50 258 SER A C 1
ATOM 2118 O O . SER A 1 258 ? -11.185 -4.281 26.437 1.00 89.50 258 SER A O 1
ATOM 2120 N N . GLU A 1 259 ? -11.468 -6.274 27.406 1.00 88.62 259 GLU A N 1
ATOM 2121 C CA . GLU A 1 259 ? -12.101 -5.722 28.612 1.00 88.62 259 GLU A CA 1
ATOM 2122 C C . GLU A 1 259 ? -11.160 -4.765 29.365 1.00 88.62 259 GLU A C 1
ATOM 2124 O O . GLU A 1 259 ? -11.557 -3.669 29.755 1.00 88.62 259 GLU A O 1
ATOM 2129 N N . SER A 1 260 ? -9.877 -5.127 29.475 1.00 82.12 260 SER A N 1
ATOM 2130 C CA . SER A 1 260 ? -8.853 -4.336 30.169 1.00 82.12 260 SER A CA 1
ATOM 2131 C C . SER A 1 260 ? -8.495 -3.013 29.482 1.00 82.12 260 SER A C 1
ATOM 2133 O O . SER A 1 260 ? -7.813 -2.191 30.085 1.00 82.12 260 SER A O 1
ATOM 2135 N N . LEU A 1 261 ? -8.902 -2.811 28.224 1.00 82.50 261 LEU A N 1
ATOM 2136 C CA . LEU A 1 261 ? -8.652 -1.571 27.486 1.00 82.50 261 LEU A CA 1
ATOM 2137 C C . LEU A 1 261 ? -9.466 -0.395 28.058 1.00 82.50 261 LEU A C 1
ATOM 2139 O O . LEU A 1 261 ? -9.018 0.749 28.007 1.00 82.50 261 LEU A O 1
ATOM 2143 N N . GLY A 1 262 ? -10.648 -0.654 28.629 1.00 82.88 262 GLY A N 1
ATOM 2144 C CA . GLY A 1 262 ? -11.486 0.392 29.221 1.00 82.88 262 GLY A CA 1
ATOM 2145 C C . GLY A 1 262 ? -11.910 1.470 28.212 1.00 82.88 262 GLY A C 1
ATOM 2146 O O . GLY A 1 262 ? -12.324 1.149 27.100 1.00 82.88 262 GLY A O 1
ATOM 2147 N N . ASN A 1 263 ? -11.829 2.748 28.604 1.00 87.75 263 ASN A N 1
ATOM 2148 C CA . ASN A 1 263 ? -12.242 3.912 27.794 1.00 87.75 263 ASN A CA 1
ATOM 2149 C C . ASN A 1 263 ? -11.108 4.937 27.580 1.00 87.75 263 ASN A C 1
ATOM 2151 O O . ASN A 1 263 ? -11.359 6.072 27.181 1.00 87.75 263 ASN A O 1
ATOM 2155 N N . GLU A 1 264 ? -9.865 4.572 27.897 1.00 85.12 264 GLU A N 1
ATOM 2156 C CA . GLU A 1 264 ? -8.735 5.511 27.967 1.00 85.12 264 GLU A CA 1
ATOM 2157 C C . GLU A 1 264 ? -7.884 5.540 26.692 1.00 85.12 264 GLU A C 1
ATOM 2159 O O . GLU A 1 264 ? -6.834 6.185 26.656 1.00 85.12 264 GLU A O 1
ATOM 2164 N N . TYR A 1 265 ? -8.315 4.840 25.642 1.00 89.88 265 TYR A N 1
ATOM 2165 C CA . TYR A 1 265 ? -7.534 4.625 24.428 1.00 89.88 265 TYR A CA 1
ATOM 2166 C C . TYR A 1 265 ? -8.143 5.315 23.215 1.00 89.88 265 TYR A C 1
ATOM 2168 O O . TYR A 1 265 ? -9.350 5.529 23.094 1.00 89.88 265 TYR A O 1
ATOM 2176 N N . LEU A 1 266 ? -7.248 5.647 22.298 1.00 93.06 266 LEU A N 1
ATOM 2177 C CA . LEU A 1 266 ? -7.500 6.187 20.980 1.00 93.06 266 LEU A CA 1
ATOM 2178 C C . LEU A 1 266 ? -7.129 5.118 19.954 1.00 93.06 266 LEU A C 1
ATOM 2180 O O . LEU A 1 266 ? -6.158 4.386 20.153 1.00 93.06 266 LEU A O 1
ATOM 2184 N N . ALA A 1 267 ? -7.856 5.063 18.845 1.00 94.50 267 ALA A N 1
ATOM 2185 C CA . ALA A 1 267 ? -7.480 4.233 17.709 1.00 94.50 267 ALA A CA 1
ATOM 2186 C C . ALA A 1 267 ? -7.734 4.937 16.385 1.00 94.50 267 ALA A C 1
ATOM 2188 O O . ALA A 1 267 ? -8.630 5.782 16.276 1.00 94.50 267 ALA A O 1
ATOM 2189 N N . GLY A 1 268 ? -6.941 4.574 15.383 1.00 96.06 268 GLY A N 1
ATOM 2190 C CA . GLY A 1 268 ? -7.045 5.160 14.060 1.00 96.06 268 GLY A CA 1
ATOM 2191 C C . GLY A 1 268 ? -6.018 4.627 13.067 1.00 96.06 268 GLY A C 1
ATOM 2192 O O . GLY A 1 268 ? -4.919 4.254 13.482 1.00 96.06 268 GLY A O 1
ATOM 2193 N N . PRO A 1 269 ? -6.336 4.583 11.761 1.00 95.50 269 PRO A N 1
ATOM 2194 C CA . PRO A 1 269 ? -5.340 4.270 10.750 1.00 95.50 269 PRO A CA 1
ATOM 2195 C C . PRO A 1 269 ? -4.277 5.372 10.664 1.00 95.50 269 PRO A C 1
ATOM 2197 O O . PRO A 1 269 ? -4.582 6.568 10.771 1.00 95.50 269 PRO A O 1
ATOM 2200 N N . VAL A 1 270 ? -3.039 4.950 10.423 1.00 92.81 270 VAL A N 1
ATOM 2201 C CA . VAL A 1 270 ? -1.905 5.817 10.092 1.00 92.81 270 VAL A CA 1
ATOM 2202 C C . VAL A 1 270 ? -1.279 5.347 8.776 1.00 92.81 270 VAL A C 1
ATOM 2204 O O . VAL A 1 270 ? -1.176 4.143 8.539 1.00 92.81 270 VAL A O 1
ATOM 2207 N N . TRP A 1 271 ? -0.904 6.290 7.909 1.00 93.56 271 TRP A N 1
ATOM 2208 C CA . TRP A 1 271 ? -0.382 6.002 6.568 1.00 93.56 271 TRP A CA 1
ATOM 2209 C C . TRP A 1 271 ? 0.799 6.899 6.202 1.00 93.56 271 TRP A C 1
ATOM 2211 O O . TRP A 1 271 ? 0.722 8.116 6.376 1.00 93.56 271 TRP A O 1
ATOM 2221 N N . HIS A 1 272 ? 1.847 6.307 5.638 1.00 90.81 272 HIS A N 1
ATOM 2222 C CA . HIS A 1 272 ? 3.099 6.955 5.267 1.00 90.81 272 HIS A CA 1
ATOM 2223 C C . HIS A 1 272 ? 3.119 7.278 3.778 1.00 90.81 272 HIS A C 1
ATOM 2225 O O . HIS A 1 272 ? 3.267 6.411 2.917 1.00 90.81 272 HIS A O 1
ATOM 2231 N N . LEU A 1 273 ? 2.933 8.559 3.480 1.00 91.81 273 LEU A N 1
ATOM 2232 C CA . LEU A 1 273 ? 2.665 9.071 2.142 1.00 91.81 273 LEU A CA 1
ATOM 2233 C C . LEU A 1 273 ? 3.769 10.011 1.659 1.00 91.81 273 LEU A C 1
ATOM 2235 O O . LEU A 1 273 ? 4.560 10.533 2.446 1.00 91.81 273 LEU A O 1
ATOM 2239 N N . GLY A 1 274 ? 3.785 10.264 0.349 1.00 90.31 274 GLY A N 1
ATOM 2240 C CA . GLY A 1 274 ? 4.694 11.226 -0.265 1.00 90.31 274 GLY A CA 1
ATOM 2241 C C . GLY A 1 274 ? 4.579 12.633 0.327 1.00 90.31 274 GLY A C 1
ATOM 2242 O O . GLY A 1 274 ? 3.541 13.049 0.841 1.00 90.31 274 GLY A O 1
ATOM 2243 N N . PHE A 1 275 ? 5.683 13.367 0.240 1.00 87.25 275 PHE A N 1
ATOM 2244 C CA . PHE A 1 275 ? 5.884 14.659 0.886 1.00 87.25 275 PHE A CA 1
ATOM 2245 C C . PHE A 1 275 ? 6.106 15.776 -0.144 1.00 87.25 275 PHE A C 1
ATOM 2247 O O . PHE A 1 275 ? 6.795 15.578 -1.144 1.00 87.25 275 PHE A O 1
ATOM 2254 N N . GLU A 1 276 ? 5.573 16.967 0.139 1.00 87.69 276 GLU A N 1
ATOM 2255 C CA . GLU A 1 276 ? 5.914 18.223 -0.546 1.00 87.69 276 GLU A CA 1
ATOM 2256 C C . GLU A 1 276 ? 6.345 19.258 0.497 1.00 87.69 276 GLU A C 1
ATOM 2258 O O . GLU A 1 276 ? 5.763 19.333 1.578 1.00 87.69 276 GLU A O 1
ATOM 2263 N N . GLU A 1 277 ? 7.351 20.079 0.182 1.00 83.94 277 GLU A N 1
ATOM 2264 C CA . GLU A 1 277 ? 7.925 21.046 1.135 1.00 83.94 277 GLU A CA 1
ATOM 2265 C C . GLU A 1 277 ? 6.918 22.060 1.678 1.00 83.94 277 GLU A C 1
ATOM 2267 O O . GLU A 1 277 ? 7.067 22.534 2.802 1.00 83.94 277 GLU A O 1
ATOM 2272 N N . THR A 1 278 ? 5.871 22.334 0.907 1.00 83.56 278 THR A N 1
ATOM 2273 C CA . THR A 1 278 ? 4.761 23.222 1.259 1.00 83.56 278 THR A CA 1
ATOM 2274 C C . THR A 1 278 ? 3.798 22.626 2.288 1.00 83.56 278 THR A C 1
ATOM 2276 O O . THR A 1 278 ? 2.902 23.327 2.754 1.00 83.56 278 THR A O 1
ATOM 2279 N N . MET A 1 279 ? 3.923 21.342 2.642 1.00 85.88 279 MET A N 1
ATOM 2280 C CA . MET A 1 279 ? 3.003 20.694 3.574 1.00 85.88 279 MET A CA 1
ATOM 2281 C C . MET A 1 279 ? 3.321 21.024 5.033 1.00 85.88 279 MET A C 1
ATOM 2283 O O . MET A 1 279 ? 4.400 20.725 5.546 1.00 85.88 279 MET A O 1
ATOM 2287 N N . GLU A 1 280 ? 2.317 21.545 5.736 1.00 87.12 280 GLU A N 1
ATOM 2288 C CA . GLU A 1 280 ? 2.378 21.789 7.176 1.00 87.12 280 GLU A CA 1
ATOM 2289 C C . GLU A 1 280 ? 1.956 20.560 7.992 1.00 87.12 280 GLU A C 1
ATOM 2291 O O . GLU A 1 280 ? 1.068 19.797 7.603 1.00 87.12 280 GLU A O 1
ATOM 2296 N N . SER A 1 281 ? 2.593 20.383 9.153 1.00 91.25 281 SER A N 1
ATOM 2297 C CA . SER A 1 281 ? 2.220 19.355 10.129 1.00 91.25 281 SER A CA 1
ATOM 2298 C C . SER A 1 281 ? 1.175 19.880 11.099 1.00 91.25 281 SER A C 1
ATOM 2300 O O . SER A 1 281 ? 1.274 21.005 11.581 1.00 91.25 281 SER A O 1
ATOM 2302 N N . GLY A 1 282 ? 0.227 19.034 11.477 1.00 91.69 282 GLY A N 1
ATOM 2303 C CA . GLY A 1 282 ? -0.777 19.379 12.467 1.00 91.69 282 GLY A CA 1
ATOM 2304 C C . GLY A 1 282 ? -2.103 18.684 12.230 1.00 91.69 282 GLY A C 1
ATOM 2305 O O . GLY A 1 282 ? -2.241 17.804 11.379 1.00 91.69 282 GLY A O 1
ATOM 2306 N N . ARG A 1 283 ? -3.086 19.091 13.031 1.00 92.81 283 ARG A N 1
ATOM 2307 C CA . ARG A 1 283 ? -4.480 18.714 12.814 1.00 92.81 283 ARG A CA 1
ATOM 2308 C C . ARG A 1 283 ? -5.042 19.519 11.652 1.00 92.81 283 ARG A C 1
ATOM 2310 O O . ARG A 1 283 ? -4.723 20.695 11.509 1.00 92.81 283 ARG A O 1
ATOM 2317 N N . GLN A 1 284 ? -5.920 18.897 10.883 1.00 93.88 284 GLN A N 1
ATOM 2318 C CA . GLN A 1 284 ? -6.699 19.566 9.850 1.00 93.88 284 GLN A CA 1
ATOM 2319 C C . GLN A 1 284 ? -8.180 19.225 10.011 1.00 93.88 284 GLN A C 1
ATOM 2321 O O . GLN A 1 284 ? -8.539 18.207 10.602 1.00 93.88 284 GLN A O 1
ATOM 2326 N N . LYS A 1 285 ? -9.038 20.106 9.490 1.00 92.19 285 LYS A N 1
ATOM 2327 C CA . LYS A 1 285 ? -10.490 19.904 9.490 1.00 92.19 285 LYS A CA 1
ATOM 2328 C C . LYS A 1 285 ? -10.897 18.784 8.537 1.00 92.19 285 LYS A C 1
ATOM 2330 O O . LYS A 1 285 ? -11.767 17.982 8.857 1.00 92.19 285 LYS A O 1
ATOM 2335 N N . GLU A 1 286 ? -10.259 18.749 7.373 1.00 94.75 286 GLU A N 1
ATOM 2336 C CA . GLU A 1 286 ? -10.624 17.822 6.316 1.00 94.75 286 GLU A CA 1
ATOM 2337 C C . GLU A 1 286 ? -10.110 16.412 6.592 1.00 94.75 286 GLU A C 1
ATOM 2339 O O . GLU A 1 286 ? -8.997 16.213 7.073 1.00 94.75 286 GLU A O 1
ATOM 2344 N N . ASN A 1 287 ? -10.912 15.417 6.236 1.00 96.31 287 ASN A N 1
ATOM 2345 C CA . ASN A 1 287 ? -10.606 13.997 6.394 1.00 96.31 287 ASN A CA 1
ATOM 2346 C C . ASN A 1 287 ? -9.884 13.393 5.176 1.00 96.31 287 ASN A C 1
ATOM 2348 O O . ASN A 1 287 ? -9.884 12.173 4.999 1.00 96.31 287 ASN A O 1
ATOM 2352 N N . TRP A 1 288 ? -9.331 14.235 4.301 1.00 97.44 288 TRP A N 1
ATOM 2353 C CA . TRP A 1 288 ? -8.665 13.812 3.077 1.00 97.44 288 TRP A CA 1
ATOM 2354 C C . TRP A 1 288 ? -7.312 14.497 2.884 1.00 97.44 288 TRP A C 1
ATOM 2356 O O . TRP A 1 288 ? -7.063 15.593 3.391 1.00 97.44 288 TRP A O 1
ATOM 2366 N N . PHE A 1 289 ? -6.429 13.817 2.159 1.00 96.56 289 PHE A N 1
ATOM 2367 C CA . PHE A 1 289 ? -5.030 14.175 1.979 1.00 96.56 289 PHE A CA 1
ATOM 2368 C C . PHE A 1 289 ? -4.652 13.977 0.518 1.00 96.56 289 PHE A C 1
ATOM 2370 O O . PHE A 1 289 ? -4.765 12.871 -0.005 1.00 96.56 289 PHE A O 1
ATOM 2377 N N . ASP A 1 290 ? -4.209 15.051 -0.124 1.00 96.38 290 ASP A N 1
ATOM 2378 C CA . ASP A 1 290 ? -3.644 15.013 -1.466 1.00 96.38 290 ASP A CA 1
ATOM 2379 C C . ASP A 1 290 ? -2.112 15.020 -1.384 1.00 96.38 290 ASP A C 1
ATOM 2381 O O . ASP A 1 290 ? -1.527 15.894 -0.737 1.00 96.38 290 ASP A O 1
ATOM 2385 N N . VAL A 1 291 ? -1.477 14.026 -2.005 1.00 95.38 291 VAL A N 1
ATOM 2386 C CA . VAL A 1 291 ? -0.041 13.757 -1.882 1.00 95.38 291 VAL A CA 1
ATOM 2387 C C . VAL A 1 291 ? 0.587 13.321 -3.211 1.00 95.38 291 VAL A C 1
ATOM 2389 O O . VAL A 1 291 ? -0.067 12.674 -4.037 1.00 95.38 291 VAL A O 1
ATOM 2392 N N . PRO A 1 292 ? 1.880 13.618 -3.436 1.00 94.62 292 PRO A N 1
ATOM 2393 C CA . PRO A 1 292 ? 2.632 13.031 -4.538 1.00 94.62 292 PRO A CA 1
ATOM 2394 C C . PRO A 1 292 ? 2.949 11.548 -4.257 1.00 94.62 292 PRO A C 1
ATOM 2396 O O . PRO A 1 292 ? 2.866 11.092 -3.113 1.00 94.62 292 PRO A O 1
ATOM 2399 N N . PRO A 1 293 ? 3.361 10.773 -5.274 1.00 93.00 293 PRO A N 1
ATOM 2400 C CA . PRO A 1 293 ? 3.968 9.469 -5.043 1.00 93.00 293 PRO A CA 1
ATOM 2401 C C . PRO A 1 293 ? 5.291 9.597 -4.277 1.00 93.00 293 PRO A C 1
ATOM 2403 O O . PRO A 1 293 ? 6.020 10.578 -4.425 1.00 93.00 293 PRO A O 1
ATOM 2406 N N . LEU A 1 294 ? 5.629 8.561 -3.507 1.00 88.25 294 LEU A N 1
ATOM 2407 C CA . LEU A 1 294 ? 6.956 8.400 -2.907 1.00 88.25 294 LEU A CA 1
ATOM 2408 C C . LEU A 1 294 ? 8.021 8.204 -3.987 1.00 88.25 294 LEU A C 1
ATOM 2410 O O . LEU A 1 294 ? 9.166 8.623 -3.823 1.00 88.25 294 LEU A O 1
ATOM 2414 N N . ASP A 1 295 ? 7.647 7.534 -5.079 1.00 87.81 295 ASP A N 1
ATOM 2415 C CA . ASP A 1 295 ? 8.568 7.203 -6.154 1.00 87.81 295 ASP A CA 1
ATOM 2416 C C . ASP A 1 295 ? 7.849 6.851 -7.465 1.00 87.81 295 ASP A C 1
ATOM 2418 O O . ASP A 1 295 ? 6.680 6.460 -7.459 1.00 87.81 295 ASP A O 1
ATOM 2422 N N . ASN A 1 296 ? 8.557 6.942 -8.593 1.00 90.31 296 ASN A N 1
ATOM 2423 C CA . ASN A 1 296 ? 8.029 6.610 -9.919 1.00 90.31 296 ASN A CA 1
ATOM 2424 C C . ASN A 1 296 ? 8.971 5.707 -10.716 1.00 90.31 296 ASN A C 1
ATOM 2426 O O . ASN A 1 296 ? 10.178 5.944 -10.771 1.00 90.31 296 ASN A O 1
ATOM 2430 N N . ALA A 1 297 ? 8.407 4.688 -11.364 1.00 91.00 297 ALA A N 1
ATOM 2431 C CA . ALA A 1 297 ? 9.116 3.855 -12.319 1.00 91.00 297 ALA A CA 1
ATOM 2432 C C . ALA A 1 297 ? 9.741 4.741 -13.398 1.00 91.00 297 ALA A C 1
ATOM 2434 O O . ALA A 1 297 ? 9.159 5.749 -13.803 1.00 91.00 297 ALA A O 1
ATOM 2435 N N . TRP A 1 298 ? 10.910 4.347 -13.901 1.00 90.81 298 TRP A N 1
ATOM 2436 C CA . TRP A 1 298 ? 11.685 5.181 -14.827 1.00 90.81 298 TRP A CA 1
ATOM 2437 C C . TRP A 1 298 ? 10.923 5.542 -16.111 1.00 90.81 298 TRP A C 1
ATOM 2439 O O . TRP A 1 298 ? 11.192 6.564 -16.734 1.00 90.81 298 TRP A O 1
ATOM 2449 N N . TRP A 1 299 ? 9.965 4.699 -16.498 1.00 91.75 299 TRP A N 1
ATOM 2450 C CA . TRP A 1 299 ? 9.133 4.865 -17.681 1.00 91.75 299 TRP A CA 1
ATOM 2451 C C . TRP A 1 299 ? 7.810 5.605 -17.418 1.00 91.75 299 TRP A C 1
ATOM 2453 O O . TRP A 1 299 ? 7.079 5.876 -18.374 1.00 91.75 299 TRP A O 1
ATOM 2463 N N . LYS A 1 300 ? 7.463 5.933 -16.161 1.00 91.50 300 LYS A N 1
ATOM 2464 C CA . LYS A 1 300 ? 6.232 6.675 -15.839 1.00 91.50 300 LYS A CA 1
ATOM 2465 C C . LYS A 1 300 ? 6.322 8.076 -16.440 1.00 91.50 300 LYS A C 1
ATOM 2467 O O . LYS A 1 300 ? 7.175 8.882 -16.077 1.00 91.50 300 LYS A O 1
ATOM 2472 N N . ARG A 1 301 ? 5.407 8.357 -17.370 1.00 86.25 301 ARG A N 1
ATOM 2473 C CA . ARG A 1 301 ? 5.219 9.677 -17.978 1.00 86.25 301 ARG A CA 1
ATOM 2474 C C . ARG A 1 301 ? 4.095 10.428 -17.265 1.00 86.25 301 ARG A C 1
ATOM 2476 O O . ARG A 1 301 ? 3.103 9.827 -16.855 1.00 86.25 301 ARG A O 1
ATOM 2483 N N . GLY A 1 302 ? 4.233 11.748 -17.182 1.00 88.31 302 GLY A N 1
ATOM 2484 C CA . GLY A 1 302 ? 3.258 12.612 -16.518 1.00 88.31 302 GLY A CA 1
ATOM 2485 C C . GLY A 1 302 ? 3.378 12.597 -14.994 1.00 88.31 302 GLY A C 1
ATOM 2486 O O . GLY A 1 302 ? 4.076 11.773 -14.404 1.00 88.31 302 GLY A O 1
ATOM 2487 N N . LYS A 1 303 ? 2.711 13.560 -14.358 1.00 93.38 303 LYS A N 1
ATOM 2488 C CA . LYS A 1 303 ? 2.667 13.678 -12.901 1.00 93.38 303 LYS A CA 1
ATOM 2489 C C . LYS A 1 303 ? 1.406 13.001 -12.383 1.00 93.38 303 LYS A C 1
ATOM 2491 O O . LYS A 1 303 ? 0.306 13.370 -12.788 1.00 93.38 303 LYS A O 1
ATOM 2496 N N . SER A 1 304 ? 1.592 12.060 -11.473 1.00 95.12 304 SER A N 1
ATOM 2497 C CA . SER A 1 304 ? 0.522 11.395 -10.744 1.00 95.12 304 SER A CA 1
ATOM 2498 C C . SER A 1 304 ? 0.473 11.890 -9.302 1.00 95.12 304 SER A C 1
ATOM 2500 O O . SER A 1 304 ? 1.438 12.466 -8.790 1.00 95.12 304 SER A O 1
ATOM 2502 N N . ARG A 1 305 ? -0.669 11.684 -8.657 1.00 97.19 305 ARG A N 1
ATOM 2503 C CA . ARG A 1 305 ? -0.940 11.996 -7.255 1.00 97.19 305 ARG A CA 1
ATOM 2504 C C . ARG A 1 305 ? -1.863 10.936 -6.668 1.00 97.19 305 ARG A C 1
ATOM 2506 O O . ARG A 1 305 ? -2.368 10.068 -7.384 1.00 97.19 305 ARG A O 1
ATOM 2513 N N . LEU A 1 306 ? -2.027 10.977 -5.357 1.00 97.94 306 LEU A N 1
ATOM 2514 C CA . LEU A 1 306 ? -2.943 10.127 -4.618 1.00 97.94 306 LEU A CA 1
ATOM 2515 C C . LEU A 1 306 ? -3.798 11.004 -3.715 1.00 97.94 306 LEU A C 1
ATOM 2517 O O . LEU A 1 306 ? -3.279 11.807 -2.945 1.00 97.94 306 LEU A O 1
ATOM 2521 N N . LEU A 1 307 ? -5.106 10.777 -3.769 1.00 98.31 307 LEU A N 1
ATOM 2522 C CA . LEU A 1 307 ? -6.046 11.295 -2.794 1.00 98.31 307 LEU A CA 1
ATOM 2523 C C . LEU A 1 307 ? -6.398 10.184 -1.798 1.00 98.31 307 LEU A C 1
ATOM 2525 O O . LEU A 1 307 ? -7.052 9.205 -2.155 1.00 98.31 307 LEU A O 1
ATOM 2529 N N . LEU A 1 308 ? -5.974 10.333 -0.546 1.00 98.50 308 LEU A N 1
ATOM 2530 C CA . LEU A 1 308 ? -6.432 9.503 0.567 1.00 98.50 308 LEU A CA 1
ATOM 2531 C C . LEU A 1 308 ? -7.648 10.164 1.216 1.00 98.50 308 LEU A C 1
ATOM 2533 O O . LEU A 1 308 ? -7.572 11.318 1.620 1.00 98.50 308 LEU A O 1
ATOM 2537 N N . ILE A 1 309 ? -8.744 9.430 1.374 1.00 98.62 309 ILE A N 1
ATOM 2538 C CA . ILE A 1 309 ? -9.965 9.869 2.050 1.00 98.62 309 ILE A CA 1
ATOM 2539 C C . ILE A 1 309 ? -10.261 8.889 3.186 1.00 98.62 309 ILE A C 1
ATOM 2541 O O . ILE A 1 309 ? -10.428 7.694 2.958 1.00 98.62 309 ILE A O 1
ATOM 2545 N N . MET A 1 310 ? -10.340 9.381 4.417 1.00 98.19 310 MET A N 1
ATOM 2546 C CA . MET A 1 310 ? -10.665 8.570 5.593 1.00 98.19 310 MET A CA 1
ATOM 2547 C C . MET A 1 310 ? -12.124 8.775 5.983 1.00 98.19 310 MET A C 1
ATOM 2549 O O . MET A 1 310 ? -12.605 9.904 5.973 1.00 98.19 310 MET A O 1
ATOM 2553 N N . TYR A 1 311 ? -12.855 7.723 6.342 1.00 97.06 311 TYR A N 1
ATOM 2554 C CA . TYR A 1 311 ? -14.278 7.861 6.662 1.00 97.06 311 TYR A CA 1
ATOM 2555 C C . TYR A 1 311 ? -14.510 8.794 7.865 1.00 97.06 311 TYR A C 1
ATOM 2557 O O . TYR A 1 311 ? -13.872 8.619 8.910 1.00 97.06 311 TYR A O 1
ATOM 2565 N N . PRO A 1 312 ? -15.395 9.801 7.733 1.00 93.69 312 PRO A N 1
ATOM 2566 C CA . PRO A 1 312 ? -15.645 10.753 8.804 1.00 93.69 312 PRO A CA 1
ATOM 2567 C C . PRO A 1 312 ? -16.441 10.098 9.940 1.00 93.69 312 PRO A C 1
ATOM 2569 O O . PRO A 1 312 ? -17.314 9.263 9.717 1.00 93.69 312 PRO A O 1
ATOM 2572 N N . HIS A 1 313 ? -16.170 10.511 11.173 1.00 93.38 313 HIS A N 1
ATOM 2573 C CA . HIS A 1 313 ? -16.931 10.116 12.358 1.00 93.38 313 HIS A CA 1
ATOM 2574 C C . HIS A 1 313 ? -17.013 11.322 13.300 1.00 93.38 313 HIS A C 1
ATOM 2576 O O . HIS A 1 313 ? -16.087 12.130 13.317 1.00 93.38 313 HIS A O 1
ATOM 2582 N N . GLU A 1 314 ? -18.085 11.447 14.089 1.00 90.44 314 GLU A N 1
ATOM 2583 C CA . GLU A 1 314 ? -18.357 12.658 14.893 1.00 90.44 314 GLU A CA 1
ATOM 2584 C C . GLU A 1 314 ? -17.177 13.047 15.809 1.00 90.44 314 GLU A C 1
ATOM 2586 O O . GLU A 1 314 ? -16.846 14.218 15.949 1.00 90.44 314 GLU A O 1
ATOM 2591 N N . ASN A 1 315 ? -16.510 12.038 16.381 1.00 92.75 315 ASN A N 1
ATOM 2592 C CA . ASN A 1 315 ? -15.389 12.185 17.315 1.00 92.75 315 ASN A CA 1
ATOM 2593 C C . ASN A 1 315 ? -14.012 11.993 16.658 1.00 92.75 315 ASN A C 1
ATOM 2595 O O . ASN A 1 315 ? -13.013 11.856 17.369 1.00 92.75 315 ASN A O 1
ATOM 2599 N N . SER A 1 316 ? -13.949 11.908 15.325 1.00 94.81 316 SER A N 1
ATOM 2600 C CA . SER A 1 316 ? -12.675 11.744 14.627 1.00 94.81 316 SER A CA 1
ATOM 2601 C C . SER A 1 316 ? -11.887 13.045 14.577 1.00 94.81 316 SER A C 1
ATOM 2603 O O . SER A 1 316 ? -12.426 14.132 14.387 1.00 94.81 316 SER A O 1
ATOM 2605 N N . GLN A 1 317 ? -10.574 12.909 14.706 1.00 96.44 317 GLN A N 1
ATOM 2606 C CA . GLN A 1 317 ? -9.605 13.965 14.467 1.00 96.44 317 GLN A CA 1
ATOM 2607 C C . GLN A 1 317 ? -8.634 13.509 13.391 1.00 96.44 317 GLN A C 1
ATOM 2609 O O . GLN A 1 317 ? -8.165 12.370 13.410 1.00 96.44 317 GLN A O 1
ATOM 2614 N N . HIS A 1 318 ? -8.316 14.419 12.478 1.00 96.12 318 HIS A N 1
ATOM 2615 C CA . HIS A 1 318 ? -7.499 14.140 11.307 1.00 96.12 318 HIS A CA 1
ATOM 2616 C C . HIS A 1 318 ? -6.285 15.059 11.278 1.00 96.12 318 HIS A C 1
ATOM 2618 O O . HIS A 1 318 ? -6.307 16.170 11.817 1.00 96.12 318 HIS A O 1
ATOM 2624 N N . GLY A 1 319 ? -5.209 14.603 10.655 1.00 95.62 319 GLY A N 1
ATOM 2625 C CA . GLY A 1 319 ? -3.992 15.388 10.569 1.00 95.62 319 GLY A CA 1
ATOM 2626 C C . GLY A 1 319 ? -2.885 14.687 9.817 1.00 95.62 319 GLY A C 1
ATOM 2627 O O . GLY A 1 319 ? -3.031 13.555 9.355 1.00 95.62 319 GLY A O 1
ATOM 2628 N N . LYS A 1 320 ? -1.766 15.392 9.714 1.00 93.56 320 LYS A N 1
ATOM 2629 C CA . LYS A 1 320 ? -0.530 14.870 9.148 1.00 93.56 320 LYS A CA 1
ATOM 2630 C C . LYS A 1 320 ? 0.672 15.317 9.963 1.00 93.56 320 LYS A C 1
ATOM 2632 O O . LYS A 1 320 ? 0.679 16.429 10.491 1.00 93.56 320 LYS A O 1
ATOM 2637 N N . LEU A 1 321 ? 1.676 14.458 10.083 1.00 89.94 321 LEU A N 1
ATOM 2638 C CA . LEU A 1 321 ? 2.977 14.795 10.661 1.00 89.94 321 LEU A CA 1
ATOM 2639 C C . LEU A 1 321 ? 4.054 14.606 9.604 1.00 89.94 321 LEU A C 1
ATOM 2641 O O . LEU A 1 321 ? 4.099 13.566 8.958 1.00 89.94 321 LEU A O 1
ATOM 2645 N N . LYS A 1 322 ? 4.927 15.593 9.443 1.00 87.75 322 LYS A N 1
ATOM 2646 C CA . LYS A 1 322 ? 6.125 15.467 8.621 1.00 87.75 322 LYS A CA 1
ATOM 2647 C C . LYS A 1 322 ? 7.130 14.578 9.343 1.00 87.75 322 LYS A C 1
ATOM 2649 O O . LYS A 1 322 ? 7.413 14.809 10.516 1.00 87.75 322 LYS A O 1
ATOM 2654 N N . GLN A 1 323 ? 7.691 13.614 8.626 1.00 80.75 323 GLN A N 1
ATOM 2655 C CA . GLN A 1 323 ? 8.827 12.830 9.090 1.00 80.75 323 GLN A CA 1
ATOM 2656 C C . GLN A 1 323 ? 10.071 13.250 8.320 1.00 80.75 323 GLN A C 1
ATOM 2658 O O . GLN A 1 323 ? 10.053 13.366 7.090 1.00 80.75 323 GLN A O 1
ATOM 2663 N N . SER A 1 324 ? 11.155 13.495 9.049 1.00 75.56 324 SER A N 1
ATOM 2664 C CA . SER A 1 324 ? 12.425 13.890 8.429 1.00 75.56 324 SER A CA 1
ATOM 2665 C C . SER A 1 324 ? 13.308 12.688 8.109 1.00 75.56 324 SER A C 1
ATOM 2667 O O . SER A 1 324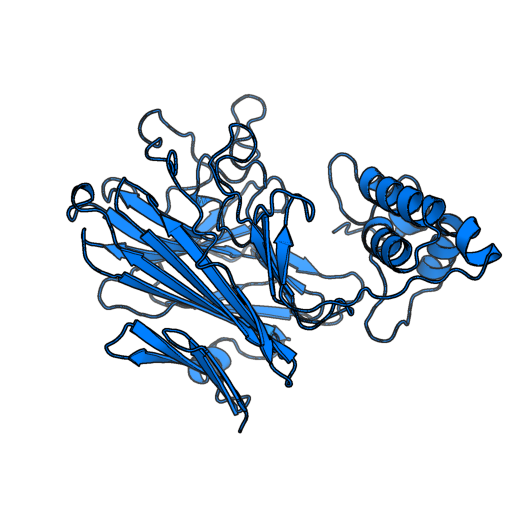 ? 14.158 12.785 7.226 1.00 75.56 324 SER A O 1
ATOM 2669 N N . ASN A 1 325 ? 13.087 11.564 8.795 1.00 68.81 325 ASN A N 1
ATOM 2670 C CA . ASN A 1 325 ? 13.892 10.359 8.665 1.00 68.81 325 ASN A CA 1
ATOM 2671 C C . ASN A 1 325 ? 13.038 9.168 8.232 1.00 68.81 325 ASN A C 1
ATOM 2673 O O . ASN A 1 325 ? 11.939 8.941 8.729 1.00 68.81 325 ASN A O 1
ATOM 2677 N N . SER A 1 326 ? 13.586 8.377 7.319 1.00 70.38 326 SER A N 1
ATOM 2678 C CA . SER A 1 326 ? 13.106 7.052 6.962 1.00 70.38 326 SER A CA 1
ATOM 2679 C C . SER A 1 326 ? 14.308 6.240 6.488 1.00 70.38 326 SER A C 1
ATOM 2681 O O . SER A 1 326 ? 15.230 6.781 5.877 1.00 70.38 326 SER A O 1
ATOM 2683 N N . GLN A 1 327 ? 14.313 4.944 6.792 1.00 64.38 327 GLN A N 1
ATOM 2684 C CA . GLN A 1 327 ? 15.382 4.054 6.346 1.00 64.38 327 GLN A CA 1
ATOM 2685 C C . GLN A 1 327 ? 15.241 3.696 4.861 1.00 64.38 327 GLN A C 1
ATOM 2687 O O . GLN A 1 327 ? 16.242 3.598 4.151 1.00 64.38 327 GLN A O 1
ATOM 2692 N N . ASP A 1 328 ? 14.001 3.501 4.408 1.00 66.38 328 ASP A N 1
ATOM 2693 C CA . ASP A 1 328 ? 13.694 2.957 3.082 1.00 66.38 328 ASP A CA 1
ATOM 2694 C C . ASP A 1 328 ? 13.242 4.043 2.088 1.00 66.38 328 ASP A C 1
ATOM 2696 O O . ASP A 1 328 ? 13.303 3.839 0.871 1.00 66.38 328 ASP A O 1
ATOM 2700 N N . THR A 1 329 ? 12.822 5.218 2.575 1.00 69.00 329 THR A N 1
ATOM 2701 C CA . THR A 1 329 ? 12.380 6.343 1.739 1.00 69.00 329 THR A CA 1
ATOM 2702 C C . THR A 1 329 ? 13.087 7.651 2.086 1.00 69.00 329 THR A C 1
ATOM 2704 O O . THR A 1 329 ? 13.770 7.777 3.096 1.00 69.00 329 THR A O 1
ATOM 2707 N N . GLY A 1 330 ? 12.910 8.666 1.234 1.00 72.94 330 GLY A N 1
ATOM 2708 C CA . GLY A 1 330 ? 13.180 10.049 1.634 1.00 72.94 330 GLY A CA 1
ATOM 2709 C C . GLY A 1 330 ? 12.165 10.549 2.677 1.00 72.94 330 GLY A C 1
ATOM 2710 O O . GLY A 1 330 ? 11.319 9.769 3.127 1.00 72.94 330 GLY A O 1
ATOM 2711 N N . PRO A 1 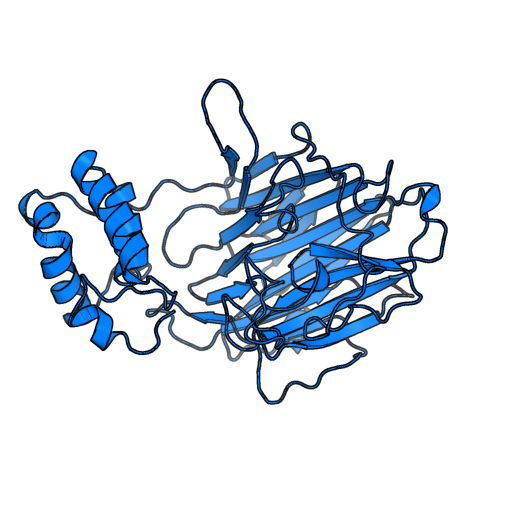331 ? 12.213 11.847 3.029 1.00 78.56 331 PRO A N 1
ATOM 2712 C CA . PRO A 1 331 ? 11.198 12.481 3.867 1.00 78.56 331 PRO A CA 1
ATOM 2713 C C . PRO A 1 331 ? 9.780 12.163 3.383 1.00 78.56 331 PRO A C 1
ATOM 2715 O O . PRO A 1 331 ? 9.521 12.141 2.178 1.00 78.56 331 PRO A O 1
ATOM 2718 N N . ASN A 1 332 ? 8.872 11.924 4.324 1.00 86.69 332 ASN A N 1
ATOM 2719 C CA . ASN A 1 332 ? 7.494 11.523 4.058 1.00 86.69 332 ASN A CA 1
ATOM 2720 C C . ASN A 1 332 ? 6.537 12.222 5.047 1.00 86.69 332 ASN A C 1
ATOM 2722 O O . ASN A 1 332 ? 6.958 13.058 5.858 1.00 86.69 332 ASN A O 1
ATOM 2726 N N . ILE A 1 333 ? 5.242 11.921 4.961 1.00 89.19 333 ILE A N 1
ATOM 2727 C CA . ILE A 1 333 ? 4.266 12.330 5.975 1.00 89.19 333 ILE A CA 1
ATOM 2728 C C . ILE A 1 333 ? 3.541 11.119 6.557 1.00 89.19 333 ILE A C 1
ATOM 2730 O O . ILE A 1 333 ? 3.209 10.191 5.829 1.00 89.19 333 ILE A O 1
ATOM 2734 N N . THR A 1 334 ? 3.190 11.176 7.839 1.00 90.56 334 THR A N 1
ATOM 2735 C CA . THR A 1 334 ? 2.193 10.291 8.454 1.00 90.56 334 THR A CA 1
ATOM 2736 C C . THR A 1 334 ? 0.834 10.976 8.418 1.00 90.56 334 THR A C 1
ATOM 2738 O O . THR A 1 334 ? 0.601 11.893 9.205 1.00 90.56 334 THR A O 1
ATOM 2741 N N . ALA A 1 335 ? -0.069 10.549 7.537 1.00 94.12 335 ALA A N 1
ATOM 2742 C CA . ALA A 1 335 ? -1.478 10.941 7.568 1.00 94.12 335 ALA A CA 1
ATOM 2743 C C . ALA A 1 335 ? -2.253 10.058 8.552 1.00 94.12 335 ALA A C 1
ATOM 2745 O O . ALA A 1 335 ? -2.047 8.846 8.599 1.00 94.12 335 ALA A O 1
ATOM 2746 N N . PHE A 1 336 ? -3.154 10.650 9.334 1.00 95.31 336 PHE A N 1
ATOM 2747 C CA . PHE A 1 336 ? -3.876 9.934 10.382 1.00 95.31 336 PHE A CA 1
ATOM 2748 C C . PHE A 1 336 ? -5.326 10.399 10.543 1.00 95.31 336 PHE A C 1
ATOM 2750 O O . PHE A 1 336 ? -5.665 11.562 10.315 1.00 95.31 336 PHE A O 1
ATOM 2757 N N . SER A 1 337 ? -6.166 9.477 11.017 1.00 96.81 337 SER A N 1
ATOM 2758 C CA . SER A 1 337 ? -7.522 9.731 11.511 1.00 96.81 337 SER A CA 1
ATOM 2759 C C . SER A 1 337 ? -7.744 8.902 12.753 1.00 96.81 337 SER A C 1
ATOM 2761 O 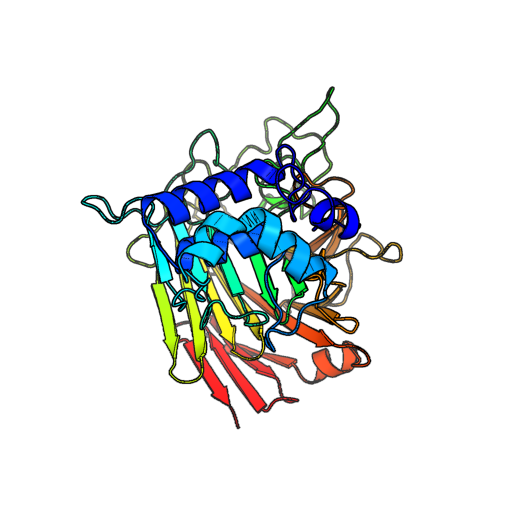O . SER A 1 337 ? -7.720 7.685 12.645 1.00 96.81 337 SER A O 1
ATOM 2763 N N . TYR A 1 338 ? -8.034 9.511 13.894 1.00 96.69 338 TYR A N 1
ATOM 2764 C CA . TYR A 1 338 ? -8.240 8.763 15.132 1.00 96.69 338 TYR A CA 1
ATOM 2765 C C . TYR A 1 338 ? -9.436 9.253 15.926 1.00 96.69 338 TYR A C 1
ATOM 2767 O O . TYR A 1 338 ? -9.866 10.395 15.784 1.00 96.69 338 TYR A O 1
ATOM 2775 N N . ARG A 1 339 ? -9.935 8.392 16.809 1.00 96.44 339 ARG A N 1
ATOM 2776 C CA . ARG A 1 339 ? -10.990 8.718 17.770 1.00 96.44 339 ARG A CA 1
ATOM 2777 C C . ARG A 1 339 ? -10.841 7.894 19.054 1.00 96.44 339 ARG A C 1
ATOM 2779 O O . ARG A 1 339 ? -10.132 6.885 19.035 1.00 96.44 339 ARG A O 1
ATOM 2786 N N . PRO A 1 340 ? -11.491 8.293 20.160 1.00 95.56 340 PRO A N 1
ATOM 2787 C CA . PRO A 1 340 ? -11.616 7.444 21.340 1.00 95.56 340 PRO A CA 1
ATOM 2788 C C . PRO A 1 340 ? -12.323 6.124 21.022 1.00 95.56 340 PRO A C 1
ATOM 2790 O O . PRO A 1 340 ? -13.266 6.105 20.232 1.00 95.56 340 PRO A O 1
ATOM 2793 N N . ILE A 1 341 ? -11.887 5.046 21.670 1.00 94.06 341 ILE A N 1
ATOM 2794 C CA . ILE A 1 341 ? -12.465 3.702 21.549 1.00 94.06 341 ILE A CA 1
ATOM 2795 C C . ILE A 1 341 ? -12.802 3.121 22.924 1.00 94.06 341 ILE A C 1
ATOM 2797 O O . ILE A 1 341 ? -12.347 3.625 23.953 1.00 94.06 341 ILE A O 1
ATOM 2801 N N . ARG A 1 342 ? -13.616 2.060 22.940 1.00 92.06 342 ARG A N 1
ATOM 2802 C CA . ARG A 1 342 ? -14.043 1.378 24.168 1.00 92.06 342 ARG A CA 1
ATOM 2803 C C . ARG A 1 342 ? -13.772 -0.121 24.097 1.00 92.06 342 ARG A C 1
ATOM 2805 O O . ARG A 1 342 ? -13.916 -0.733 23.039 1.00 92.06 342 ARG A O 1
ATOM 2812 N N . GLY A 1 343 ? -13.421 -0.710 25.235 1.00 90.94 343 GLY A N 1
ATOM 2813 C CA . GLY A 1 343 ? -13.294 -2.157 25.388 1.00 90.94 343 GLY A CA 1
ATOM 2814 C C . GLY A 1 343 ? -14.595 -2.883 25.038 1.00 90.94 343 GLY A C 1
ATOM 2815 O O . GLY A 1 343 ? -15.689 -2.368 25.273 1.00 90.94 343 GLY A O 1
ATOM 2816 N N . LEU A 1 344 ? -14.474 -4.082 24.459 1.00 93.25 344 LEU A N 1
ATOM 2817 C CA . LEU A 1 344 ? -15.591 -4.962 24.090 1.00 93.25 344 LEU A CA 1
ATOM 2818 C C . LEU A 1 344 ? -16.604 -4.361 23.096 1.00 93.25 344 LEU A C 1
ATOM 2820 O O . LEU A 1 344 ? -17.691 -4.917 22.908 1.00 93.25 344 LEU A O 1
ATOM 2824 N N . ARG A 1 345 ? -16.261 -3.256 22.430 1.00 94.25 345 ARG A N 1
ATOM 2825 C CA . ARG A 1 345 ? -17.053 -2.672 21.348 1.00 94.25 345 ARG A CA 1
ATOM 2826 C C . ARG A 1 345 ? -16.313 -2.819 20.027 1.00 94.25 345 ARG A C 1
ATOM 2828 O O . ARG A 1 345 ? -15.107 -2.599 19.969 1.00 94.25 345 ARG A O 1
ATOM 2835 N N . ASP A 1 346 ? -17.060 -3.170 18.986 1.00 95.38 346 ASP A N 1
ATOM 2836 C CA . ASP A 1 346 ? -16.541 -3.186 17.624 1.00 95.38 346 ASP A CA 1
ATOM 2837 C C . ASP A 1 346 ? -16.494 -1.749 17.086 1.00 95.38 346 ASP A C 1
ATOM 2839 O O . ASP A 1 346 ? -17.500 -1.035 17.075 1.00 95.38 346 ASP A O 1
ATOM 2843 N N . GLU A 1 347 ? -15.312 -1.336 16.649 1.00 95.81 347 GLU A N 1
ATOM 2844 C CA . GLU A 1 347 ? -14.997 -0.023 16.104 1.00 95.81 347 GLU A CA 1
ATOM 2845 C C . GLU A 1 347 ? -14.524 -0.172 14.656 1.00 95.81 347 GLU A C 1
ATOM 2847 O O . GLU A 1 347 ? -13.638 -0.976 14.365 1.00 95.81 347 GLU A O 1
ATOM 2852 N N . TYR A 1 348 ? -15.108 0.616 13.752 1.00 97.00 348 TYR A N 1
ATOM 2853 C CA . TYR A 1 348 ? -14.882 0.504 12.308 1.00 97.00 348 TYR A CA 1
ATOM 2854 C C . TYR A 1 348 ? -14.169 1.734 11.744 1.00 97.00 348 TYR A C 1
ATOM 2856 O O . TYR A 1 348 ? -14.518 2.878 12.065 1.00 97.00 348 TYR A O 1
ATOM 2864 N N . PHE A 1 349 ? -13.175 1.507 10.894 1.00 97.94 349 PHE A N 1
ATOM 2865 C CA . PHE A 1 349 ? -12.414 2.545 10.208 1.00 97.94 349 PHE A CA 1
ATOM 2866 C C . PHE A 1 349 ? -12.308 2.198 8.726 1.00 97.94 349 PHE A C 1
ATOM 2868 O O . PHE A 1 349 ? -12.209 1.029 8.363 1.00 97.94 349 PHE A O 1
ATOM 2875 N N . LEU A 1 350 ? -12.296 3.217 7.868 1.00 98.56 350 LEU A N 1
ATOM 2876 C CA . LEU A 1 350 ? -12.172 3.044 6.424 1.00 98.56 350 LEU A CA 1
ATOM 2877 C C . LEU A 1 350 ? -11.206 4.086 5.859 1.00 98.56 350 LEU A C 1
ATOM 2879 O O . LEU A 1 350 ? -11.314 5.275 6.171 1.00 98.56 350 LEU A O 1
ATOM 2883 N N . SER A 1 351 ? -10.279 3.625 5.024 1.00 98.69 351 SER A N 1
ATOM 2884 C CA . SER A 1 351 ? -9.358 4.441 4.231 1.00 98.69 351 SER A CA 1
ATOM 2885 C C . SER A 1 351 ? -9.549 4.126 2.749 1.00 98.69 351 SER A C 1
ATOM 2887 O O . SER A 1 351 ? -9.487 2.967 2.343 1.00 98.69 351 SER A O 1
ATOM 2889 N N . VAL A 1 352 ? -9.792 5.158 1.944 1.00 98.75 352 VAL A N 1
ATOM 2890 C CA . VAL A 1 352 ? -10.012 5.071 0.498 1.00 98.75 352 VAL A CA 1
ATOM 2891 C C . VAL A 1 352 ? -8.889 5.812 -0.215 1.00 98.75 352 VAL A C 1
ATOM 2893 O O . VAL A 1 352 ? -8.698 7.007 -0.013 1.00 98.75 352 VAL A O 1
ATOM 2896 N N . PHE A 1 353 ? -8.158 5.104 -1.061 1.00 98.75 353 PHE A N 1
ATOM 2897 C CA . PHE A 1 353 ? -7.022 5.595 -1.825 1.00 98.75 353 PHE A CA 1
ATOM 2898 C C . PHE A 1 353 ? -7.425 5.713 -3.295 1.00 98.75 353 PHE A C 1
ATOM 2900 O O . PHE A 1 353 ? -7.741 4.712 -3.943 1.00 98.75 353 PHE A O 1
ATOM 2907 N N . VAL A 1 354 ? -7.404 6.935 -3.821 1.00 98.62 354 VAL A N 1
ATOM 2908 C CA . VAL A 1 354 ? -7.786 7.247 -5.202 1.00 98.62 354 VAL A CA 1
ATOM 2909 C C . VAL A 1 354 ? -6.567 7.784 -5.952 1.00 98.62 354 VAL A C 1
ATOM 2911 O O . VAL A 1 354 ? -6.217 8.956 -5.780 1.00 98.62 354 VAL A O 1
ATOM 2914 N N . PRO A 1 355 ? -5.867 6.946 -6.737 1.00 97.75 355 PRO A N 1
ATOM 2915 C CA . PRO A 1 355 ? -4.767 7.416 -7.566 1.00 97.75 355 PRO A CA 1
ATOM 2916 C C . PRO A 1 355 ? -5.327 8.231 -8.736 1.00 97.75 355 PRO A C 1
ATOM 2918 O O . PRO A 1 355 ? -6.360 7.884 -9.310 1.00 97.75 355 PRO A O 1
ATOM 2921 N N . TYR A 1 356 ? -4.645 9.309 -9.108 1.00 97.38 356 TYR A N 1
ATOM 2922 C CA . TYR A 1 356 ? -5.044 10.131 -10.246 1.00 97.38 356 TYR A CA 1
ATOM 2923 C C . TYR A 1 356 ? -3.840 10.785 -10.924 1.00 97.38 356 TYR A C 1
ATOM 2925 O O . TYR A 1 356 ? -2.777 10.946 -10.327 1.00 97.38 356 TYR A O 1
ATOM 2933 N N . ASP A 1 357 ? -4.010 11.171 -12.186 1.00 95.31 357 ASP A N 1
ATOM 2934 C CA . ASP A 1 357 ? -3.010 11.920 -12.946 1.00 95.31 357 ASP A CA 1
ATOM 2935 C C . ASP A 1 357 ? -3.430 13.395 -13.069 1.00 95.31 357 ASP A C 1
ATOM 2937 O O . ASP A 1 357 ? -4.615 13.720 -13.205 1.00 95.31 357 ASP A O 1
ATOM 2941 N N . LEU A 1 358 ? -2.452 14.305 -13.035 1.00 94.94 358 LEU A N 1
ATOM 2942 C CA . LEU A 1 358 ? -2.684 15.723 -13.316 1.00 94.94 358 LEU A CA 1
ATOM 2943 C C . LEU A 1 358 ? -3.168 15.910 -14.769 1.00 94.94 358 LEU A C 1
ATOM 2945 O O . LEU A 1 358 ? -2.708 15.187 -15.656 1.00 94.94 358 LEU A O 1
ATOM 2949 N N . PRO A 1 359 ? -4.056 16.888 -15.043 1.00 95.88 359 PRO A N 1
ATOM 2950 C CA . PRO A 1 359 ? -4.411 18.029 -14.189 1.00 95.88 359 PRO A CA 1
ATOM 2951 C C . PRO A 1 359 ? -5.725 17.875 -13.394 1.00 95.88 359 PRO A C 1
ATOM 2953 O O . PRO A 1 359 ? -6.358 18.883 -13.098 1.00 95.88 359 PRO A O 1
ATOM 2956 N N . GLN A 1 360 ? -6.176 16.656 -13.069 1.00 95.81 360 GLN A N 1
ATOM 2957 C CA . GLN A 1 360 ? -7.426 16.480 -12.309 1.00 95.81 360 GLN A CA 1
ATOM 2958 C C . GLN A 1 360 ? -7.373 17.181 -10.936 1.00 95.81 360 GLN A C 1
ATOM 2960 O O . GLN A 1 360 ? -6.353 17.120 -10.248 1.00 95.81 360 GLN A O 1
ATOM 2965 N N . ASP A 1 361 ? -8.478 17.825 -10.539 1.00 96.06 361 ASP A N 1
ATOM 2966 C CA . ASP A 1 361 ? -8.607 18.497 -9.239 1.00 96.06 361 ASP A CA 1
ATOM 2967 C C . ASP A 1 361 ? -8.990 17.479 -8.142 1.00 96.06 361 ASP A C 1
ATOM 2969 O O . ASP A 1 361 ? -10.048 16.840 -8.244 1.00 96.06 361 ASP A O 1
ATOM 2973 N N . PRO A 1 362 ? -8.188 17.329 -7.067 1.00 96.62 362 PRO A N 1
ATOM 2974 C CA . PRO A 1 362 ? -8.515 16.438 -5.952 1.00 96.62 362 PRO A CA 1
ATOM 2975 C C . PRO A 1 362 ? -9.854 16.767 -5.278 1.00 96.62 362 PRO A C 1
ATOM 2977 O O . PRO A 1 362 ? -10.537 15.862 -4.796 1.00 96.62 362 PRO A O 1
ATOM 2980 N N . SER A 1 363 ? -10.278 18.033 -5.273 1.00 97.06 363 SER A N 1
ATOM 2981 C CA . SER A 1 363 ? -11.556 18.460 -4.693 1.00 97.06 363 SER A CA 1
ATOM 2982 C C . SER A 1 363 ? -12.744 17.872 -5.453 1.00 97.06 363 SER A C 1
ATOM 2984 O O . SER A 1 363 ? -13.749 17.491 -4.851 1.00 97.06 363 SER A O 1
ATOM 2986 N N . ASP A 1 364 ? -12.632 17.757 -6.776 1.00 97.25 364 ASP A N 1
ATOM 2987 C CA . ASP A 1 364 ? -13.678 17.173 -7.612 1.00 97.25 364 ASP A CA 1
ATOM 2988 C C . ASP A 1 364 ? -13.701 15.647 -7.508 1.00 97.25 364 ASP A C 1
ATOM 2990 O O . ASP A 1 364 ? -14.782 15.056 -7.428 1.00 97.25 364 ASP A O 1
ATOM 2994 N N . ILE A 1 365 ? -12.530 15.008 -7.400 1.00 97.62 365 ILE A N 1
ATOM 2995 C CA . ILE A 1 365 ? -12.426 13.577 -7.073 1.00 97.62 365 ILE A CA 1
ATOM 2996 C C . ILE A 1 365 ? -13.094 13.305 -5.718 1.00 97.62 365 ILE A C 1
ATOM 2998 O O . ILE A 1 365 ? -13.906 12.383 -5.597 1.00 97.62 365 ILE A O 1
ATOM 3002 N N . ARG A 1 366 ? -12.822 14.140 -4.705 1.00 97.69 366 ARG A N 1
ATOM 3003 C CA . ARG A 1 366 ? -13.418 14.012 -3.371 1.00 97.69 366 ARG A CA 1
ATOM 3004 C C . ARG A 1 366 ? -14.940 14.123 -3.402 1.00 97.69 366 ARG A C 1
ATOM 3006 O O . ARG A 1 366 ? -15.596 13.313 -2.747 1.00 97.69 366 ARG A O 1
ATOM 3013 N N . LYS A 1 367 ? -15.498 15.094 -4.137 1.00 97.62 367 LYS A N 1
ATOM 3014 C CA . LYS A 1 367 ? -16.957 15.292 -4.280 1.00 97.62 367 LYS A CA 1
ATOM 3015 C C . LYS A 1 367 ? -17.652 14.108 -4.952 1.00 97.62 367 LYS A C 1
ATOM 3017 O O . LYS A 1 367 ? -18.806 13.843 -4.642 1.00 97.62 367 LYS A O 1
ATOM 3022 N N . ARG A 1 368 ? -16.956 13.413 -5.857 1.00 97.75 368 ARG A N 1
ATOM 3023 C CA . ARG A 1 368 ? -17.458 12.239 -6.594 1.00 97.75 368 ARG A CA 1
ATOM 3024 C C . ARG A 1 368 ? -17.139 10.906 -5.914 1.00 97.75 368 ARG A C 1
ATOM 3026 O O . ARG A 1 368 ? -17.418 9.854 -6.488 1.00 97.75 368 ARG A O 1
ATOM 3033 N N . THR A 1 369 ? -16.530 10.942 -4.730 1.00 98.38 369 THR A N 1
ATOM 3034 C CA . THR A 1 369 ? -16.232 9.754 -3.928 1.00 98.38 369 THR A CA 1
ATOM 3035 C C . THR A 1 369 ? -17.132 9.740 -2.701 1.00 98.38 369 THR A C 1
ATOM 3037 O O . THR A 1 369 ? -16.939 10.519 -1.762 1.00 98.38 369 THR A O 1
ATOM 3040 N N . HIS A 1 370 ? -18.108 8.838 -2.697 1.00 98.06 370 HIS A N 1
ATOM 3041 C CA . HIS A 1 370 ? -19.079 8.697 -1.612 1.00 98.06 370 HIS A CA 1
ATOM 3042 C C . HIS A 1 370 ? -18.783 7.456 -0.794 1.00 98.06 370 HIS A C 1
ATOM 3044 O O . HIS A 1 370 ? -18.436 6.417 -1.346 1.00 98.06 370 HIS A O 1
ATOM 3050 N N . MET A 1 371 ? -18.931 7.563 0.523 1.00 97.88 371 MET A N 1
ATOM 3051 C CA . MET A 1 371 ? -18.729 6.458 1.454 1.00 97.88 371 MET A CA 1
ATOM 3052 C C . MET A 1 371 ? -19.936 6.379 2.380 1.00 97.88 371 MET A C 1
ATOM 3054 O O . MET A 1 371 ? -20.339 7.396 2.946 1.00 97.88 371 MET A O 1
ATOM 3058 N N . GLN A 1 372 ? -20.489 5.187 2.555 1.00 96.94 372 GLN A N 1
ATOM 3059 C CA . GLN A 1 372 ? -21.591 4.922 3.473 1.00 96.94 372 GLN A CA 1
ATOM 3060 C C . GLN A 1 372 ? -21.273 3.676 4.289 1.00 96.94 372 GLN A C 1
ATOM 3062 O O . GLN A 1 372 ? -20.702 2.726 3.762 1.00 96.94 372 GLN A O 1
ATOM 3067 N N . MET A 1 373 ? -21.631 3.693 5.569 1.00 96.25 373 MET A N 1
ATOM 3068 C CA . MET A 1 373 ? -21.515 2.538 6.455 1.00 96.25 373 MET A CA 1
ATOM 3069 C C . MET A 1 373 ? -22.912 2.044 6.808 1.00 96.25 373 MET A C 1
ATOM 3071 O O . MET A 1 373 ? -23.773 2.845 7.181 1.00 96.25 373 MET A O 1
ATOM 3075 N N . ASP A 1 374 ? -23.135 0.740 6.705 1.00 93.81 374 ASP A N 1
ATOM 3076 C CA . ASP A 1 374 ? -24.368 0.124 7.173 1.00 93.81 374 ASP A CA 1
ATOM 3077 C C . ASP A 1 374 ? -24.343 -0.135 8.692 1.00 93.81 374 ASP A C 1
ATOM 3079 O O . ASP A 1 374 ? -23.350 0.080 9.392 1.00 93.81 374 ASP A O 1
ATOM 3083 N N . LYS A 1 375 ? -25.469 -0.617 9.223 1.00 89.94 375 LYS A N 1
ATOM 3084 C CA . LYS A 1 375 ? -25.629 -0.931 10.652 1.00 89.94 375 LYS A CA 1
ATOM 3085 C C . LYS A 1 375 ? -24.743 -2.085 11.153 1.00 89.94 375 LYS A C 1
ATOM 3087 O O . LYS A 1 375 ? -24.585 -2.224 12.362 1.00 89.94 375 LYS A O 1
ATOM 3092 N N . ASN A 1 376 ? -24.205 -2.905 10.252 1.00 88.75 376 ASN A N 1
ATOM 3093 C CA . ASN A 1 376 ? -23.359 -4.056 10.564 1.00 88.75 376 ASN A CA 1
ATOM 3094 C C . ASN A 1 376 ? -21.861 -3.710 10.455 1.00 88.75 376 ASN A C 1
ATOM 3096 O O . ASN A 1 376 ? -21.019 -4.567 10.714 1.00 88.75 376 ASN A O 1
ATOM 3100 N N . GLY A 1 377 ? -21.523 -2.469 10.084 1.00 90.81 377 GLY A N 1
ATOM 3101 C CA . GLY A 1 377 ? -20.145 -2.025 9.893 1.00 90.81 377 GLY A CA 1
ATOM 3102 C C . GLY A 1 377 ? -19.554 -2.397 8.531 1.00 90.81 377 GLY A C 1
ATOM 3103 O O . GLY A 1 377 ? -18.337 -2.331 8.369 1.00 90.81 377 GLY A O 1
ATOM 3104 N N . SER A 1 378 ? -20.386 -2.778 7.554 1.00 95.75 378 SER A N 1
ATOM 3105 C CA . SER A 1 378 ? -19.951 -2.894 6.158 1.00 95.75 378 SER A CA 1
ATOM 3106 C C . SER A 1 378 ? -19.975 -1.524 5.491 1.00 95.75 378 SER A C 1
ATOM 3108 O O . SER A 1 378 ? -20.856 -0.702 5.753 1.00 95.75 378 SER A O 1
ATOM 3110 N N . TYR A 1 379 ? -19.027 -1.290 4.593 1.00 97.81 379 TYR A N 1
ATOM 3111 C CA . TYR A 1 379 ? -18.916 -0.063 3.826 1.00 97.81 379 TYR A CA 1
ATOM 3112 C C . TYR A 1 379 ? -19.311 -0.257 2.368 1.00 97.81 379 TYR A C 1
ATOM 3114 O O . TYR A 1 379 ? -18.969 -1.248 1.719 1.00 97.81 379 TYR A O 1
ATOM 3122 N N . GLU A 1 380 ? -19.970 0.764 1.843 1.00 97.94 380 GLU A N 1
ATOM 3123 C CA . GLU A 1 380 ? -20.149 1.006 0.424 1.00 97.94 380 GLU A CA 1
ATOM 3124 C C . GLU A 1 380 ? -19.343 2.244 0.026 1.00 97.94 380 GLU A C 1
ATOM 3126 O O . GLU A 1 380 ? -19.499 3.313 0.619 1.00 97.94 380 GLU A O 1
ATOM 3131 N N . VAL A 1 381 ? -18.492 2.105 -0.991 1.00 98.50 381 VAL A N 1
ATOM 3132 C CA . VAL A 1 381 ? -17.718 3.204 -1.576 1.00 98.50 381 VAL A CA 1
ATOM 3133 C C . VAL A 1 381 ? -18.070 3.331 -3.050 1.00 98.50 381 VAL A C 1
ATOM 3135 O O . VAL A 1 381 ? -17.928 2.374 -3.807 1.00 98.50 381 VAL A O 1
ATOM 3138 N N . THR A 1 382 ? -18.514 4.511 -3.470 1.00 98.38 382 THR A N 1
ATOM 3139 C CA . THR A 1 382 ? -18.861 4.798 -4.866 1.00 98.38 382 THR A CA 1
ATOM 3140 C C . THR A 1 382 ? -17.928 5.857 -5.436 1.00 98.38 382 THR A C 1
ATOM 3142 O O . THR A 1 382 ? -17.790 6.934 -4.860 1.00 98.38 382 THR A O 1
ATOM 3145 N N . PHE A 1 383 ? -17.332 5.562 -6.589 1.00 98.12 383 PHE A N 1
ATOM 3146 C CA . PHE A 1 383 ? -16.547 6.486 -7.404 1.00 98.12 383 PHE A CA 1
ATOM 3147 C C . PHE A 1 383 ? -17.398 6.908 -8.608 1.00 98.12 383 PHE A C 1
ATOM 3149 O O . PHE A 1 383 ? -17.329 6.309 -9.684 1.00 98.12 383 PHE A O 1
ATOM 3156 N N . GLU A 1 384 ? -18.243 7.927 -8.429 1.00 94.88 384 GLU A N 1
ATOM 3157 C CA . GLU A 1 384 ? -19.262 8.323 -9.416 1.00 94.88 384 GLU A CA 1
ATOM 3158 C C . GLU A 1 384 ? -18.666 8.673 -10.775 1.00 94.88 384 GLU A C 1
ATOM 3160 O O . GLU A 1 384 ? -19.226 8.310 -11.805 1.00 94.88 384 GLU A O 1
ATOM 3165 N N . GLY A 1 385 ? -17.500 9.327 -10.785 1.00 89.62 385 GLY A N 1
ATOM 3166 C CA . GLY A 1 385 ? -16.814 9.716 -12.018 1.00 89.62 385 GLY A CA 1
ATOM 3167 C C . GLY A 1 385 ? -16.410 8.540 -12.912 1.00 89.62 385 GLY A C 1
ATOM 3168 O O . GLY A 1 385 ? -16.132 8.759 -14.086 1.00 89.62 385 GLY A O 1
ATOM 3169 N N . GLN A 1 386 ? -16.383 7.319 -12.373 1.00 92.88 386 GLN A N 1
ATOM 3170 C CA . GLN A 1 386 ? -16.001 6.102 -13.090 1.00 92.88 386 GLN A CA 1
ATOM 3171 C C . GLN A 1 386 ? -17.095 5.027 -13.069 1.00 92.88 386 GLN A C 1
ATOM 3173 O O . GLN A 1 386 ? -16.892 3.939 -13.598 1.00 92.88 386 GLN A O 1
ATOM 3178 N N . GLY A 1 387 ? -18.243 5.299 -12.437 1.00 96.31 387 GLY A N 1
ATOM 3179 C CA . GLY A 1 387 ? -19.322 4.321 -12.299 1.00 96.31 387 GLY A CA 1
ATOM 3180 C C . GLY A 1 387 ? -18.946 3.084 -11.474 1.00 96.31 387 GLY A C 1
ATOM 3181 O O . GLY A 1 387 ? -19.582 2.047 -11.636 1.00 96.31 387 GLY A O 1
ATOM 3182 N N . ILE A 1 388 ? -17.931 3.168 -10.605 1.00 98.19 388 ILE A N 1
ATOM 3183 C CA . ILE A 1 388 ? -17.456 2.040 -9.790 1.00 98.19 388 ILE A CA 1
ATOM 3184 C C . ILE A 1 388 ? -18.118 2.087 -8.415 1.00 98.19 388 ILE A C 1
ATOM 3186 O O . ILE A 1 388 ? -18.132 3.127 -7.759 1.00 98.19 388 ILE A O 1
ATOM 3190 N N . ARG A 1 389 ? -18.605 0.939 -7.949 1.00 98.25 389 ARG A N 1
ATOM 3191 C CA . ARG A 1 389 ? -19.111 0.734 -6.590 1.00 98.25 389 ARG A CA 1
ATOM 3192 C C . ARG A 1 389 ? -18.406 -0.453 -5.948 1.00 98.25 389 ARG A C 1
ATOM 3194 O O . ARG A 1 389 ? -18.359 -1.537 -6.528 1.00 98.25 389 ARG A O 1
ATOM 3201 N N . VAL A 1 390 ? -17.881 -0.238 -4.749 1.00 98.44 390 VAL A N 1
ATOM 3202 C CA . VAL A 1 390 ? -17.180 -1.219 -3.921 1.00 98.44 390 VAL A CA 1
ATOM 3203 C C . VAL A 1 390 ? -18.013 -1.486 -2.677 1.00 98.44 390 VAL A C 1
ATOM 3205 O O . VAL A 1 390 ? -18.366 -0.555 -1.959 1.00 98.44 390 VAL A O 1
ATOM 3208 N N . LEU A 1 391 ? -18.302 -2.756 -2.413 1.00 97.31 391 LEU A N 1
ATOM 3209 C CA . LEU A 1 391 ? -18.808 -3.226 -1.126 1.00 97.31 391 LEU A CA 1
ATOM 3210 C C . LEU A 1 391 ? -17.674 -3.910 -0.372 1.00 97.31 391 LEU A C 1
ATOM 3212 O O . LEU A 1 391 ? -16.913 -4.664 -0.982 1.00 97.31 391 LEU A O 1
ATOM 3216 N N . LEU A 1 392 ? -17.564 -3.651 0.930 1.00 95.88 392 LEU A N 1
ATOM 3217 C CA . LEU A 1 392 ? -16.536 -4.223 1.795 1.00 95.88 392 LEU A CA 1
ATOM 3218 C C . LEU A 1 392 ? -17.063 -4.394 3.225 1.00 95.88 392 LEU A C 1
ATOM 3220 O O . LEU A 1 392 ? -17.401 -3.416 3.880 1.00 95.88 392 LEU A O 1
ATOM 3224 N N . GLY A 1 393 ? -17.122 -5.628 3.720 1.00 91.75 393 GLY A N 1
ATOM 3225 C CA . GLY A 1 393 ? -17.640 -5.940 5.054 1.00 91.75 393 GLY A CA 1
ATOM 3226 C C . GLY A 1 393 ? -17.824 -7.441 5.237 1.00 91.75 393 GLY A C 1
ATOM 3227 O O . GLY A 1 393 ? -16.859 -8.194 5.103 1.00 91.75 393 GLY A O 1
ATOM 3228 N N . GLU A 1 394 ? -19.047 -7.903 5.510 1.00 86.50 394 GLU A N 1
ATOM 3229 C CA . GLU A 1 394 ? -19.368 -9.347 5.509 1.00 86.50 394 GLU A CA 1
ATOM 3230 C C . GLU A 1 394 ? -19.143 -9.991 4.139 1.00 86.50 394 GLU A C 1
ATOM 3232 O O . GLU A 1 394 ? -18.686 -11.127 4.039 1.00 86.50 394 GLU A O 1
ATOM 3237 N N . LYS A 1 395 ? -19.442 -9.236 3.083 1.00 87.88 395 LYS A N 1
ATOM 3238 C CA . LYS A 1 395 ? -19.147 -9.581 1.698 1.00 87.88 395 LYS A CA 1
ATOM 3239 C C . LYS A 1 395 ? -18.326 -8.462 1.086 1.00 87.88 395 LYS A C 1
ATOM 3241 O O . LYS A 1 395 ? -18.428 -7.307 1.505 1.00 87.88 395 LYS A O 1
ATOM 3246 N N . TRP A 1 396 ? -17.552 -8.800 0.068 1.00 94.62 396 TRP A N 1
ATOM 3247 C CA . TRP A 1 396 ? -16.939 -7.815 -0.803 1.00 94.62 396 TRP A CA 1
ATOM 3248 C C . TRP A 1 396 ? -17.389 -8.019 -2.241 1.00 94.62 396 TRP A C 1
ATOM 3250 O O . TRP A 1 396 ? -17.689 -9.129 -2.675 1.00 94.62 396 TRP A O 1
ATOM 3260 N N . SER A 1 397 ? -17.470 -6.925 -2.983 1.00 96.81 397 SER A N 1
ATOM 3261 C CA . SER A 1 397 ? -17.745 -6.963 -4.416 1.00 96.81 397 SER A CA 1
ATOM 3262 C C . SER A 1 397 ? -17.332 -5.652 -5.052 1.00 96.81 397 SER A C 1
ATOM 3264 O O . SER A 1 397 ? -17.390 -4.603 -4.412 1.00 96.81 397 SER A O 1
ATOM 3266 N N . VAL A 1 398 ? -16.991 -5.706 -6.332 1.00 98.25 398 VAL A N 1
ATOM 3267 C CA . VAL A 1 398 ? -16.836 -4.520 -7.173 1.00 98.25 398 VAL A CA 1
ATOM 3268 C C . VAL A 1 398 ? -17.858 -4.638 -8.293 1.00 98.25 398 VAL A C 1
ATOM 3270 O O . VAL A 1 398 ? -17.991 -5.700 -8.892 1.00 98.25 398 VAL A O 1
ATOM 3273 N N . SER A 1 399 ? -18.595 -3.564 -8.546 1.00 97.44 399 SER A N 1
ATOM 3274 C CA . SER A 1 399 ? -19.538 -3.462 -9.659 1.00 97.44 399 SER A CA 1
ATOM 3275 C C . SER A 1 399 ? -19.275 -2.186 -10.442 1.00 97.44 399 SER A C 1
ATOM 3277 O O . SER A 1 399 ? -18.946 -1.157 -9.846 1.00 97.44 399 SER A O 1
ATOM 3279 N N . ARG A 1 400 ? -19.452 -2.254 -11.760 1.00 96.31 400 ARG A N 1
ATOM 3280 C CA . ARG A 1 400 ? -19.307 -1.134 -12.694 1.00 96.31 400 ARG A CA 1
ATOM 3281 C C . ARG A 1 400 ? -20.647 -0.896 -13.384 1.00 96.31 400 ARG A C 1
ATOM 3283 O O . ARG A 1 400 ? -21.346 -1.864 -13.681 1.00 96.31 400 ARG A O 1
ATOM 3290 N N . LYS A 1 401 ? -21.022 0.368 -13.566 1.00 84.44 401 LYS A N 1
ATOM 3291 C CA . LYS A 1 401 ? -22.201 0.761 -14.349 1.00 84.44 401 LYS A CA 1
ATOM 3292 C C . LYS A 1 401 ? -21.876 0.922 -15.824 1.00 84.44 401 LYS A C 1
ATOM 3294 O O . LYS A 1 401 ? -20.740 1.352 -16.123 1.00 84.44 401 LYS A O 1
#

Foldseek 3Di:
DDPDLLVCLVPLQQAWPAPAPRQNVQLVVLLVVCVVVVDQQSVQSSLCTRRNHAALVRDDDPSSVSSCCVVVVVCVVVVRHHDFDADWWDFDAPDPPPDGHGQKTWWWLGRGAFWWIWMAGAHFAQDPQQRARHGFIQWTDGHQFTWFHFLESCQCDDDPNFGQAQADHNLRTFHKDKFFQVAPPPHRRRDDDDPVVPLGLRGKGKDPVQWDWGADPQTKIWIKTKIAQRSHHGKIKIKIWIQGRNGKIKIKIKIAAAQVVAFRMKIKGKTWGADDPPDDWDWDPAQKDKHFTQDGRPPRDAGKIKIKGKDDDPFKIWTKDWGCHGNRGHTTIITIIMGTDGHRDIDMIMIIIDMDGPPDDVVVQVVQWDWDADPQRWIWIGRNVFQWIWTGDPDTDIDHD